Protein AF-A0A958R2E4-F1 (afdb_monomer_lite)

pLDDT: mean 85.12, std 14.81, range [32.12, 97.62]

Radius of gyration: 32.5 Å; chains: 1; bounding box: 81×48×91 Å

Structure (mmCIF, N/CA/C/O backbone):
data_AF-A0A958R2E4-F1
#
_entry.id   AF-A0A958R2E4-F1
#
loop_
_atom_site.group_PDB
_atom_site.id
_atom_site.type_symbol
_atom_site.label_atom_id
_atom_site.label_alt_id
_atom_site.label_comp_id
_atom_site.label_asym_id
_atom_site.label_entity_id
_atom_site.label_seq_id
_atom_site.pdbx_PDB_ins_code
_atom_site.Cartn_x
_atom_site.Cartn_y
_atom_site.Cartn_z
_atom_site.occupancy
_atom_site.B_iso_or_equiv
_atom_site.auth_seq_id
_atom_site.auth_comp_id
_atom_site.auth_asym_id
_atom_site.auth_atom_id
_atom_site.pdbx_PDB_model_num
ATOM 1 N N . MET A 1 1 ? -11.522 0.228 1.464 1.00 37.19 1 MET A N 1
ATOM 2 C CA . MET A 1 1 ? -11.876 1.553 2.063 1.00 37.19 1 MET A CA 1
ATOM 3 C C . MET A 1 1 ? -12.829 1.466 3.283 1.00 37.19 1 MET A C 1
ATOM 5 O O . MET A 1 1 ? -13.074 2.480 3.928 1.00 37.19 1 MET A O 1
ATOM 9 N N . SER A 1 2 ? -13.340 0.279 3.667 1.00 40.81 2 SER A N 1
ATOM 10 C CA . SER A 1 2 ? -14.399 0.154 4.692 1.00 40.81 2 SER A CA 1
ATOM 11 C C . SER A 1 2 ? -13.937 -0.022 6.155 1.00 40.81 2 SER A C 1
ATOM 13 O O . SER A 1 2 ? -14.651 0.401 7.060 1.00 40.81 2 SER A O 1
ATOM 15 N N . PHE A 1 3 ? -12.711 -0.506 6.402 1.00 34.19 3 PHE A N 1
ATOM 16 C CA . PHE A 1 3 ? -12.157 -0.752 7.750 1.00 34.19 3 PHE A CA 1
ATOM 17 C C . PHE A 1 3 ? -12.072 0.474 8.638 1.00 34.19 3 PHE A C 1
ATOM 19 O O . PHE A 1 3 ? -12.390 0.450 9.822 1.00 34.19 3 PHE A O 1
ATOM 26 N N . ARG A 1 4 ? -11.595 1.563 8.038 1.00 43.59 4 ARG A N 1
ATOM 27 C CA . ARG A 1 4 ? -11.188 2.764 8.759 1.00 43.59 4 ARG A CA 1
ATOM 28 C C . ARG A 1 4 ? -12.415 3.420 9.396 1.00 43.59 4 ARG A C 1
ATOM 30 O O . ARG A 1 4 ? -12.379 3.785 10.565 1.00 43.59 4 ARG A O 1
ATOM 37 N N . ARG A 1 5 ? -13.531 3.437 8.648 1.00 48.66 5 ARG A N 1
ATOM 38 C CA . ARG A 1 5 ? -14.859 3.921 9.078 1.00 48.66 5 ARG A CA 1
ATOM 39 C C . ARG A 1 5 ? -15.419 3.064 10.200 1.00 48.66 5 ARG A C 1
ATOM 41 O O . ARG A 1 5 ? -15.930 3.573 11.191 1.00 48.66 5 ARG A O 1
ATOM 48 N N . ALA A 1 6 ? -15.246 1.766 10.039 1.00 35.91 6 ALA A N 1
ATOM 49 C CA . ALA A 1 6 ? -15.741 0.748 10.923 1.00 35.91 6 ALA A CA 1
ATOM 50 C C . ALA A 1 6 ? -15.009 0.742 12.286 1.00 35.91 6 ALA A C 1
ATOM 52 O O . ALA A 1 6 ? -15.670 0.566 13.296 1.00 35.91 6 ALA A O 1
ATOM 53 N N . LEU A 1 7 ? -13.702 1.045 12.351 1.00 35.44 7 LEU A N 1
ATOM 54 C CA . LEU A 1 7 ? -12.945 1.152 13.611 1.00 35.44 7 LEU A CA 1
ATOM 55 C C . LEU A 1 7 ? -13.315 2.395 14.437 1.00 35.44 7 LEU A C 1
ATOM 57 O O . LEU A 1 7 ? -13.488 2.279 15.644 1.00 35.44 7 LEU A O 1
ATOM 61 N N . CYS A 1 8 ? -13.473 3.569 13.814 1.00 42.12 8 CYS A N 1
ATOM 62 C CA . CYS A 1 8 ? -13.925 4.777 14.521 1.00 42.12 8 CYS A CA 1
ATOM 63 C C . CYS A 1 8 ? -15.358 4.622 15.034 1.00 42.12 8 CYS A C 1
ATOM 65 O O . CYS A 1 8 ? -15.624 4.931 16.196 1.00 42.12 8 CYS A O 1
ATOM 67 N N . LEU A 1 9 ? -16.251 4.070 14.200 1.00 40.72 9 LEU A N 1
ATOM 68 C CA . LEU A 1 9 ? -17.585 3.670 14.634 1.00 40.72 9 LEU A CA 1
ATOM 69 C C . LEU A 1 9 ? -17.503 2.620 15.732 1.00 40.72 9 LEU A C 1
ATOM 71 O O . LEU A 1 9 ? -18.144 2.819 16.733 1.00 40.72 9 LEU A O 1
ATOM 75 N N . ALA A 1 10 ? -16.692 1.572 15.639 1.00 36.59 10 ALA A N 1
ATOM 76 C CA . ALA A 1 10 ? -16.607 0.543 16.671 1.00 36.59 10 ALA A CA 1
ATOM 77 C C . ALA A 1 10 ? -16.002 1.033 17.983 1.00 36.59 10 ALA A C 1
ATOM 79 O O . ALA A 1 10 ? -16.459 0.616 19.030 1.00 36.59 10 ALA A O 1
ATOM 80 N N . VAL A 1 11 ? -15.005 1.918 17.963 1.00 40.66 11 VAL A N 1
ATOM 81 C CA . VAL A 1 11 ? -14.442 2.536 19.172 1.00 40.66 11 VAL A CA 1
ATOM 82 C C . VAL A 1 11 ? -15.478 3.439 19.825 1.00 40.66 11 VAL A C 1
ATOM 84 O O . VAL A 1 11 ? -15.694 3.341 21.032 1.00 40.66 11 VAL A O 1
ATOM 87 N N . PHE A 1 12 ? -16.150 4.276 19.031 1.00 44.19 12 PHE A N 1
ATOM 88 C CA . PHE A 1 12 ? -17.219 5.138 19.515 1.00 44.19 12 PHE A CA 1
ATOM 89 C C . PHE A 1 12 ? -18.405 4.306 20.003 1.00 44.19 12 PHE A C 1
ATOM 91 O O . PHE A 1 12 ? -18.860 4.522 21.111 1.00 44.19 12 PHE A O 1
ATOM 98 N N . THR A 1 13 ? -18.805 3.280 19.258 1.00 43.00 13 THR A N 1
ATOM 99 C CA . THR A 1 13 ? -19.813 2.264 19.572 1.00 43.00 13 THR A CA 1
ATOM 100 C C . THR A 1 13 ? -19.377 1.327 20.686 1.00 43.00 13 THR A C 1
ATOM 102 O O . THR A 1 13 ? -20.264 0.758 21.267 1.00 43.00 13 THR A O 1
ATOM 105 N N . LEU A 1 14 ? -18.104 1.163 21.061 1.00 40.16 14 LEU A N 1
ATOM 106 C CA . LEU A 1 14 ? -17.661 0.366 22.224 1.00 40.16 14 LEU A CA 1
ATOM 107 C C . LEU A 1 14 ? -17.654 1.208 23.499 1.00 40.16 14 LEU A C 1
ATOM 109 O O . LEU A 1 14 ? -18.101 0.759 24.553 1.00 40.16 14 LEU A O 1
ATOM 113 N N . LEU A 1 15 ? -17.196 2.457 23.384 1.00 39.50 15 LEU A N 1
ATOM 114 C CA . LEU A 1 15 ? -17.409 3.521 24.368 1.00 39.50 15 LEU A CA 1
ATOM 115 C C . LEU A 1 15 ? -18.894 3.664 24.694 1.00 39.50 15 LEU A C 1
ATOM 117 O O . LEU A 1 15 ? -19.291 3.736 25.855 1.00 39.50 15 LEU A O 1
ATOM 121 N N . ILE A 1 16 ? -19.702 3.678 23.639 1.00 41.25 16 ILE A N 1
ATOM 122 C CA . ILE A 1 16 ? -21.141 3.833 23.676 1.00 41.25 16 ILE A CA 1
ATOM 123 C C . ILE A 1 16 ? -21.835 2.514 24.007 1.00 41.25 16 ILE A C 1
ATOM 125 O O . ILE A 1 16 ? -22.665 2.510 24.881 1.00 41.25 16 ILE A O 1
ATOM 129 N N . SER A 1 17 ? -21.491 1.347 23.478 1.00 36.66 17 SER A N 1
ATOM 130 C CA . SER A 1 17 ? -22.108 0.056 23.858 1.00 36.66 17 SER A CA 1
ATOM 131 C C . SER A 1 17 ? -21.709 -0.372 25.265 1.00 36.66 17 SER A C 1
ATOM 133 O O . SER A 1 17 ? -22.332 -1.248 25.850 1.00 36.66 17 SER A O 1
ATOM 135 N N . GLY A 1 18 ? -20.659 0.229 25.819 1.00 37.75 18 GLY A N 1
ATOM 136 C CA . GLY A 1 18 ? -20.358 0.181 27.238 1.00 37.75 18 GLY A CA 1
ATOM 137 C C . GLY A 1 18 ? -21.224 1.094 28.101 1.00 37.75 18 GLY A C 1
ATOM 138 O O . GLY A 1 18 ? -21.335 0.869 29.305 1.00 37.75 18 GLY A O 1
ATOM 139 N N . THR A 1 19 ? -21.854 2.105 27.498 1.00 37.94 19 THR A N 1
ATOM 140 C CA . THR A 1 19 ? -22.582 3.175 28.191 1.00 37.94 19 THR A CA 1
ATOM 141 C C . THR A 1 19 ? -24.059 3.354 27.772 1.00 37.94 19 THR A C 1
ATOM 143 O O . THR A 1 19 ? -24.832 3.934 28.513 1.00 37.94 19 THR A O 1
ATOM 146 N N . LEU A 1 20 ? -24.542 2.813 26.659 1.00 34.62 20 LEU A N 1
ATOM 147 C CA . LEU A 1 20 ? -25.818 3.193 26.025 1.00 34.62 20 LEU A CA 1
ATOM 148 C C . LEU A 1 20 ? -26.749 2.038 25.717 1.00 34.62 20 LEU A C 1
ATOM 150 O O . LEU A 1 20 ? -27.914 2.239 25.389 1.00 34.62 20 LEU A O 1
ATOM 154 N N . THR A 1 21 ? -26.295 0.816 25.905 1.00 40.06 21 THR A N 1
ATOM 155 C CA . THR A 1 21 ? -27.111 -0.362 25.647 1.00 40.06 21 THR A CA 1
ATOM 156 C C . THR A 1 21 ? -27.818 -0.872 26.894 1.00 40.06 21 THR A C 1
ATOM 158 O O . THR A 1 21 ? -28.217 -2.020 27.009 1.00 40.06 21 THR A O 1
ATOM 161 N N . PHE A 1 22 ? -28.119 0.038 27.811 1.00 39.00 22 PHE A N 1
ATOM 162 C CA . PHE A 1 22 ? -29.295 -0.104 28.651 1.00 39.00 22 PHE A CA 1
ATOM 163 C C . PHE A 1 22 ? -30.466 0.190 27.763 1.00 39.00 22 PHE A C 1
ATOM 165 O O . PHE A 1 22 ? -31.033 1.262 27.855 1.00 39.00 22 PHE A O 1
ATOM 172 N N . SER A 1 23 ? -30.807 -0.725 26.878 1.00 37.03 23 SER A N 1
ATOM 173 C CA . SER A 1 23 ? -32.094 -0.698 26.236 1.00 37.03 23 SER A CA 1
ATOM 174 C C . SER A 1 23 ? -32.457 -2.071 25.695 1.00 37.03 23 SER A C 1
ATOM 176 O O . SER A 1 23 ? -31.563 -2.798 25.307 1.00 37.03 23 SER A O 1
ATOM 178 N N . LEU A 1 24 ? -33.748 -2.426 25.797 1.00 41.16 24 LEU A N 1
ATOM 179 C CA . LEU A 1 24 ? -34.502 -3.483 25.089 1.00 41.16 24 LEU A CA 1
ATOM 180 C C . LEU A 1 24 ? -33.983 -4.971 25.167 1.00 41.16 24 LEU A C 1
ATOM 182 O O . LEU A 1 24 ? -32.908 -5.222 25.692 1.00 41.16 24 LEU A O 1
ATOM 186 N N . GLY A 1 25 ? -34.621 -6.072 24.701 1.00 36.22 25 GLY A N 1
ATOM 187 C CA . GLY A 1 25 ? -35.945 -6.534 24.176 1.00 36.22 25 GLY A CA 1
ATOM 188 C C . GLY A 1 25 ? -36.040 -8.102 24.183 1.00 36.22 25 GLY A C 1
ATOM 189 O O . GLY A 1 25 ? -35.000 -8.735 24.341 1.00 36.22 25 GLY A O 1
ATOM 190 N N . CYS A 1 26 ? -37.240 -8.726 24.137 1.00 41.97 26 CYS A N 1
ATOM 191 C CA . CYS A 1 26 ? -37.646 -10.122 24.529 1.00 41.97 26 CYS A CA 1
ATOM 192 C C . CYS A 1 26 ? -37.270 -11.338 23.636 1.00 41.97 26 CYS A C 1
ATOM 194 O O . CYS A 1 26 ? -36.909 -11.138 22.491 1.00 41.97 26 CYS A O 1
ATOM 196 N N . VAL A 1 27 ? -37.222 -12.604 24.144 1.00 32.97 27 VAL A N 1
ATOM 197 C CA . VAL A 1 27 ? -38.336 -13.586 24.343 1.00 32.97 27 VAL A CA 1
ATOM 198 C C . VAL A 1 27 ? -37.932 -14.860 25.153 1.00 32.97 27 VAL A C 1
ATOM 200 O O . VAL A 1 27 ? -37.048 -15.620 24.773 1.00 32.97 27 VAL A O 1
ATOM 203 N N . ASN A 1 28 ? -38.705 -15.212 26.201 1.00 32.12 28 ASN A N 1
ATOM 204 C CA . ASN A 1 28 ? -39.223 -16.589 26.362 1.00 32.12 28 ASN A CA 1
ATOM 205 C C . ASN A 1 28 ? -40.498 -16.626 27.233 1.00 32.12 28 ASN A C 1
ATOM 207 O O . ASN A 1 28 ? -40.559 -16.018 28.303 1.00 32.12 28 ASN A O 1
ATOM 211 N N . GLU A 1 29 ? -41.518 -17.327 26.739 1.00 39.28 29 GLU A N 1
ATOM 212 C CA . GLU A 1 29 ? -42.891 -17.387 27.254 1.00 39.28 29 GLU A CA 1
ATOM 213 C C . GLU A 1 29 ? -43.004 -18.136 28.599 1.00 39.28 29 GLU A C 1
ATOM 215 O O . GLU A 1 29 ? -42.447 -19.223 28.758 1.00 39.28 29 GLU A O 1
ATOM 220 N N . ASN A 1 30 ? -43.807 -17.571 29.520 1.00 43.34 30 ASN A N 1
ATOM 221 C CA . ASN A 1 30 ? -44.452 -18.168 30.717 1.00 43.34 30 ASN A CA 1
ATOM 222 C C . ASN A 1 30 ? -44.161 -17.542 32.097 1.00 43.34 30 ASN A C 1
ATOM 224 O O . ASN A 1 30 ? -44.550 -18.135 33.105 1.00 43.34 30 ASN A O 1
ATOM 228 N N . GLN A 1 31 ? -43.586 -16.339 32.199 1.00 48.06 31 GLN A N 1
ATOM 229 C CA . GLN A 1 31 ? -43.594 -15.605 33.478 1.00 48.06 31 GLN A CA 1
ATOM 230 C C . GLN A 1 31 ? -44.672 -14.505 33.512 1.00 48.06 31 GLN A C 1
ATOM 232 O O . GLN A 1 31 ? -44.912 -13.850 32.497 1.00 48.06 31 GLN A O 1
ATOM 237 N N . PRO A 1 32 ? -45.386 -14.330 34.644 1.00 48.34 32 PRO A N 1
ATOM 238 C CA . PRO A 1 32 ? -46.434 -13.324 34.768 1.00 48.34 32 PRO A CA 1
ATOM 239 C C . PRO A 1 32 ? -45.850 -11.920 34.582 1.00 48.34 32 PRO A C 1
ATOM 241 O O . PRO A 1 32 ? -44.926 -11.528 35.288 1.00 48.34 32 PRO A O 1
ATOM 244 N N . TYR A 1 33 ? -46.417 -11.170 33.634 1.00 50.75 33 TYR A N 1
ATOM 245 C CA . TYR A 1 33 ? -46.038 -9.793 33.317 1.00 50.75 33 TYR A CA 1
ATOM 246 C C . TYR A 1 33 ? -46.051 -8.927 34.584 1.00 50.75 33 TYR A C 1
ATOM 248 O O . TYR A 1 33 ? -47.098 -8.756 35.220 1.00 50.75 33 TYR A O 1
ATOM 256 N N . VAL A 1 34 ? -44.906 -8.344 34.940 1.00 56.97 34 VAL A N 1
ATOM 257 C CA . VAL A 1 34 ? -44.856 -7.303 35.968 1.00 56.97 34 VAL A CA 1
ATOM 258 C C . VAL A 1 34 ? -45.530 -6.067 35.374 1.00 56.97 34 VAL A C 1
ATOM 260 O O . VAL A 1 34 ? -45.028 -5.461 34.432 1.00 56.97 34 VAL A O 1
ATOM 263 N N . GLN A 1 35 ? -46.716 -5.704 35.871 1.00 55.53 35 GLN A N 1
ATOM 264 C CA . GLN A 1 35 ? -47.397 -4.499 35.399 1.00 55.53 35 GLN A CA 1
ATOM 265 C C . GLN A 1 35 ? -46.647 -3.255 35.885 1.00 55.53 35 GLN A C 1
ATOM 267 O O . GLN A 1 35 ? -46.732 -2.882 37.057 1.00 55.53 35 GLN A O 1
ATOM 272 N N . PHE A 1 36 ? -45.946 -2.579 34.975 1.00 59.06 36 PHE A N 1
ATOM 273 C CA . PHE A 1 36 ? -45.466 -1.225 35.216 1.00 59.06 36 PHE A CA 1
ATOM 274 C C . PHE A 1 36 ? -46.671 -0.282 35.285 1.00 59.06 36 PHE A C 1
ATOM 276 O O . PHE A 1 36 ? -47.439 -0.158 34.331 1.00 59.06 36 PHE A O 1
ATOM 283 N N . THR A 1 37 ? -46.852 0.414 36.408 1.00 64.88 37 THR A N 1
ATOM 284 C CA . THR A 1 37 ? -47.760 1.567 36.454 1.00 64.88 37 THR A CA 1
ATOM 285 C C . THR A 1 37 ? -47.299 2.575 35.409 1.00 64.88 37 THR A C 1
ATOM 287 O O . THR A 1 37 ? -46.165 3.040 35.490 1.00 64.88 37 THR A O 1
ATOM 290 N N . SER A 1 38 ? -48.156 2.900 34.437 1.00 60.78 38 SER A N 1
ATOM 291 C CA . SER A 1 38 ? -47.849 3.849 33.366 1.00 60.78 38 SER A CA 1
ATOM 292 C C . SER A 1 38 ? -47.573 5.233 33.957 1.00 60.78 38 SER A C 1
ATOM 294 O O . SER A 1 38 ? -48.497 5.989 34.265 1.00 60.78 38 SER A O 1
ATOM 296 N N . VAL A 1 39 ? -46.301 5.557 34.155 1.00 69.56 39 VAL A N 1
ATOM 297 C CA . VAL A 1 39 ? -45.862 6.886 34.571 1.00 69.56 39 VAL A CA 1
ATOM 298 C C . VAL A 1 39 ? -45.321 7.580 33.333 1.00 69.56 39 VAL A C 1
ATOM 300 O O . VAL A 1 39 ? -44.348 7.125 32.743 1.00 69.56 39 VAL A O 1
ATOM 303 N N . THR A 1 40 ? -45.939 8.685 32.921 1.00 72.81 40 THR A N 1
ATOM 304 C CA . THR A 1 40 ? -45.376 9.523 31.858 1.00 72.81 40 THR A CA 1
ATOM 305 C C . THR A 1 40 ? -44.109 10.184 32.389 1.00 72.81 40 THR A C 1
ATOM 307 O O . THR A 1 40 ? -44.182 11.015 33.294 1.00 72.81 40 THR A O 1
ATOM 310 N N . ILE A 1 41 ? -42.951 9.811 31.847 1.00 72.75 41 ILE A N 1
ATOM 311 C CA . ILE A 1 41 ? -41.660 10.400 32.202 1.00 72.75 41 ILE A CA 1
ATOM 312 C C . ILE A 1 41 ? -41.411 11.596 31.266 1.00 72.75 41 ILE A C 1
ATOM 314 O O . ILE A 1 41 ? -41.208 11.383 30.066 1.00 72.75 41 ILE A O 1
ATOM 318 N N . PRO A 1 42 ? -41.432 12.850 31.757 1.00 70.44 42 PRO A N 1
ATOM 319 C CA . PRO A 1 42 ? -41.164 14.021 30.924 1.00 70.44 42 PRO A CA 1
ATOM 320 C C . PRO A 1 42 ? -39.766 13.936 30.299 1.00 70.44 42 PRO A C 1
ATOM 322 O O . PRO A 1 42 ? -38.801 13.679 31.013 1.00 70.44 42 PRO A O 1
ATOM 325 N N . GLY A 1 43 ? -39.657 14.146 28.983 1.00 67.06 43 GLY A N 1
ATOM 326 C CA . GLY A 1 43 ? -38.371 14.193 28.266 1.00 67.06 43 GLY A CA 1
ATOM 327 C C . GLY A 1 43 ? -37.759 12.841 27.867 1.00 67.06 43 GLY A C 1
ATOM 328 O O . GLY A 1 43 ? -36.721 12.832 27.221 1.00 67.06 43 GLY A O 1
ATOM 329 N N . SER A 1 44 ? -38.400 11.714 28.194 1.00 65.31 44 SER A N 1
ATOM 330 C CA . SER A 1 44 ? -37.862 10.358 27.951 1.00 65.31 44 SER A CA 1
ATOM 331 C C . SER A 1 44 ? -37.638 9.991 26.477 1.00 65.31 44 SER A C 1
ATOM 333 O O . SER A 1 44 ? -36.701 9.266 26.176 1.00 65.31 44 SER A O 1
ATOM 335 N N . ARG A 1 45 ? -38.437 10.525 25.549 1.00 63.69 45 ARG A N 1
ATOM 336 C CA . ARG A 1 45 ? -38.352 10.163 24.122 1.00 63.69 45 ARG A CA 1
ATOM 337 C C . ARG A 1 45 ? -37.202 10.827 23.360 1.00 63.69 45 ARG A C 1
ATOM 339 O O . ARG A 1 45 ? -36.729 10.310 22.366 1.00 63.69 45 ARG A O 1
ATOM 346 N N . ILE A 1 46 ? -36.715 11.981 23.811 1.00 67.44 46 ILE A N 1
ATOM 347 C CA . ILE A 1 46 ? -35.919 12.847 22.923 1.00 67.44 46 ILE A CA 1
ATOM 348 C C . ILE A 1 46 ? -34.497 12.315 22.684 1.00 67.44 46 ILE A C 1
ATOM 350 O O . ILE A 1 46 ? -33.937 12.578 21.625 1.00 67.44 46 ILE A O 1
ATOM 354 N N . CYS A 1 47 ? -33.894 11.576 23.620 1.00 70.31 47 CYS A N 1
ATOM 355 C CA . CYS A 1 47 ? -32.457 11.300 23.520 1.00 70.31 47 CYS A CA 1
ATOM 356 C C . CYS A 1 47 ? -32.037 9.987 22.884 1.00 70.31 47 CYS A C 1
ATOM 358 O O . CYS A 1 47 ? -30.877 9.880 22.495 1.00 70.31 47 CYS A O 1
ATOM 360 N N . VAL A 1 48 ? -32.926 9.000 22.790 1.00 74.25 48 VAL A N 1
ATOM 361 C CA . VAL A 1 48 ? -32.550 7.675 22.277 1.00 74.25 48 VAL A CA 1
ATOM 362 C C . VAL A 1 48 ? -33.244 7.346 20.952 1.00 74.25 48 VAL A C 1
ATOM 364 O O . VAL A 1 48 ? -32.648 6.659 20.126 1.00 74.25 48 VAL A O 1
ATOM 367 N N . ASP A 1 49 ? -34.401 7.960 20.667 1.00 75.69 49 ASP A N 1
ATOM 368 C CA . ASP A 1 49 ? -35.126 7.832 19.389 1.00 75.69 49 ASP A CA 1
ATOM 369 C C . ASP A 1 49 ? -34.236 8.174 18.160 1.00 75.69 49 ASP A C 1
ATOM 371 O O . ASP A 1 49 ? -34.391 7.609 17.074 1.00 75.69 49 ASP A O 1
ATOM 375 N N . HIS A 1 50 ? -33.242 9.057 18.335 1.00 81.38 50 HIS A N 1
ATOM 376 C CA . HIS A 1 50 ? -32.282 9.475 17.299 1.00 81.38 50 HIS A CA 1
ATOM 377 C C . HIS A 1 50 ? -30.831 9.114 17.631 1.00 81.38 50 HIS A C 1
ATOM 379 O O . HIS A 1 50 ? -29.893 9.806 17.235 1.00 81.38 50 HIS A O 1
ATOM 385 N N . PHE A 1 51 ? -30.623 8.035 18.379 1.00 80.88 51 PHE A N 1
ATOM 386 C CA . PHE A 1 51 ? -29.295 7.615 18.808 1.00 80.88 51 PHE A CA 1
ATOM 387 C C . PHE A 1 51 ? -28.333 7.351 17.635 1.00 80.88 51 PHE A C 1
ATOM 389 O O . PHE A 1 51 ? -27.211 7.858 17.638 1.00 80.88 51 PHE A O 1
ATOM 396 N N . ALA A 1 52 ? -28.788 6.624 16.608 1.00 80.31 52 ALA A N 1
ATOM 397 C CA . ALA A 1 52 ? -27.998 6.338 15.406 1.00 80.31 52 ALA A CA 1
ATOM 398 C C . ALA A 1 52 ? -27.566 7.626 14.682 1.00 80.31 52 ALA A C 1
ATOM 400 O O . ALA A 1 52 ? -26.384 7.815 14.398 1.00 80.31 52 ALA A O 1
ATOM 401 N N . ASP A 1 53 ? -28.521 8.537 14.464 1.00 84.62 53 ASP A N 1
ATOM 402 C CA . ASP A 1 53 ? -28.280 9.850 13.853 1.00 84.62 53 ASP A CA 1
ATOM 403 C C . ASP A 1 53 ? -27.322 10.692 14.704 1.00 84.62 53 ASP A C 1
ATOM 405 O O . ASP A 1 53 ? -26.411 11.325 14.181 1.00 84.62 53 ASP A O 1
ATOM 409 N N . SER A 1 54 ? -27.448 10.644 16.031 1.00 87.69 54 SER A N 1
ATOM 410 C CA . SER A 1 54 ? -26.561 11.380 16.936 1.00 87.69 54 SER A CA 1
ATOM 411 C C . SER A 1 54 ? -25.115 10.895 16.838 1.00 87.69 54 SER A C 1
ATOM 413 O O . SER A 1 54 ? -24.196 11.712 16.758 1.00 87.69 54 SER A O 1
ATOM 415 N N . ILE A 1 55 ? -24.908 9.573 16.778 1.00 84.31 55 ILE A N 1
ATOM 416 C CA . ILE A 1 55 ? -23.582 8.984 16.559 1.00 84.31 55 ILE A CA 1
ATOM 417 C C . ILE A 1 55 ? -23.020 9.420 15.213 1.00 84.31 55 ILE A C 1
ATOM 419 O O . ILE A 1 55 ? -21.888 9.898 15.144 1.00 84.31 55 ILE A O 1
ATOM 423 N N . GLU A 1 56 ? -23.806 9.266 14.150 1.00 84.06 56 GLU A N 1
ATOM 424 C CA . GLU A 1 56 ? -23.387 9.626 12.804 1.00 84.06 56 GLU A CA 1
ATOM 425 C C . GLU A 1 56 ? -23.000 11.107 12.737 1.00 84.06 56 GLU A C 1
ATOM 427 O O . GLU A 1 56 ? -21.903 11.456 12.298 1.00 84.06 56 GLU A O 1
ATOM 432 N N . ARG A 1 57 ? -23.858 11.993 13.244 1.00 89.62 57 ARG A N 1
ATOM 433 C CA . ARG A 1 57 ? -23.599 13.430 13.275 1.00 89.62 57 ARG A CA 1
ATOM 434 C C . ARG A 1 57 ? -22.363 13.771 14.104 1.00 89.62 57 ARG A C 1
ATOM 436 O O . ARG A 1 57 ? -21.601 14.634 13.676 1.00 89.62 57 ARG A O 1
ATOM 443 N N . TYR A 1 58 ? -22.113 13.104 15.230 1.00 90.19 58 TYR A N 1
ATOM 444 C CA . TYR A 1 58 ? -20.882 13.294 16.005 1.00 90.19 58 TYR A CA 1
ATOM 445 C C . TYR A 1 58 ? -19.635 12.858 15.234 1.00 90.19 58 TYR A C 1
ATOM 447 O O . TYR A 1 58 ? -18.690 13.639 15.096 1.00 90.19 58 TYR A O 1
ATOM 455 N N . VAL A 1 59 ? -19.654 11.652 14.662 1.00 86.56 59 VAL A N 1
ATOM 456 C CA . VAL A 1 59 ? -18.555 11.124 13.843 1.00 86.56 59 VAL A CA 1
ATOM 457 C C . VAL A 1 59 ? -18.283 12.038 12.643 1.00 86.56 59 VAL A C 1
ATOM 459 O O . VAL A 1 59 ? -17.137 12.306 12.317 1.00 86.56 59 VAL A O 1
ATOM 462 N N . TYR A 1 60 ? -19.303 12.627 12.025 1.00 86.25 60 TYR A N 1
ATOM 463 C CA . TYR A 1 60 ? -19.114 13.563 10.912 1.00 86.25 60 TYR A CA 1
ATOM 464 C C . TYR A 1 60 ? -18.895 15.024 11.323 1.00 86.25 60 TYR A C 1
ATOM 466 O O . TYR A 1 60 ? -18.960 15.900 10.463 1.00 86.25 60 TYR A O 1
ATOM 474 N N . ALA A 1 61 ? -18.638 15.307 12.606 1.00 89.94 61 ALA A N 1
ATOM 475 C CA . ALA A 1 61 ? -18.462 16.666 13.129 1.00 89.94 61 ALA A CA 1
ATOM 476 C C . ALA A 1 61 ? -19.637 17.621 12.791 1.00 89.94 61 ALA A C 1
ATOM 478 O O . ALA A 1 61 ? -19.453 18.823 12.614 1.00 89.94 61 ALA A O 1
ATOM 479 N N . LYS A 1 62 ? -20.857 17.078 12.691 1.00 91.44 62 LYS A N 1
ATOM 480 C CA . LYS A 1 62 ? -22.137 17.790 12.485 1.00 91.44 62 LYS A CA 1
ATOM 481 C C . LYS A 1 62 ? -22.934 17.986 13.783 1.00 91.44 62 LYS A C 1
ATOM 483 O O . LYS A 1 62 ? -24.034 18.543 13.758 1.00 91.44 62 LYS A O 1
ATOM 488 N N . PHE A 1 63 ? -22.432 17.450 14.888 1.00 89.75 63 PHE A N 1
ATOM 489 C CA . PHE A 1 63 ? -22.961 17.666 16.232 1.00 89.75 63 PHE A CA 1
ATOM 490 C C . PHE A 1 63 ? -22.394 18.973 16.769 1.00 89.75 63 PHE A C 1
ATOM 492 O O . PHE A 1 63 ? -21.232 19.252 16.537 1.00 89.75 63 PHE A O 1
ATOM 499 N N . SER A 1 64 ? -23.170 19.784 17.470 1.00 94.12 64 SER A N 1
ATOM 500 C CA . SER A 1 64 ? -22.637 20.920 18.223 1.00 94.12 64 SER A CA 1
ATOM 501 C C . SER A 1 64 ? -22.144 20.471 19.599 1.00 94.12 64 SER A C 1
ATOM 503 O O . SER A 1 64 ? -22.591 19.458 20.132 1.00 94.12 64 SER A O 1
ATOM 505 N N . GLU A 1 65 ? -21.256 21.251 20.219 1.00 95.19 65 GLU A N 1
ATOM 506 C CA . GLU A 1 65 ? -20.788 20.987 21.589 1.00 95.19 65 GLU A CA 1
ATOM 507 C C . GLU A 1 65 ? -21.959 20.882 22.585 1.00 95.19 65 GLU A C 1
ATOM 509 O O . GLU A 1 65 ? -21.992 19.987 23.427 1.00 95.19 65 GLU A O 1
ATOM 514 N N . GLN A 1 66 ? -22.968 21.749 22.439 1.00 95.12 66 GLN A N 1
ATOM 515 C CA . GLN A 1 66 ? -24.179 21.719 23.258 1.00 95.12 66 GLN A CA 1
ATOM 516 C C . GLN A 1 66 ? -24.990 20.433 23.037 1.00 95.12 66 GLN A C 1
ATOM 518 O O . GLN A 1 66 ? -25.451 19.840 24.009 1.00 95.12 66 GLN A O 1
ATOM 523 N N . GLU A 1 67 ? -25.121 19.963 21.792 1.00 93.19 67 GLU A N 1
ATOM 524 C CA . GLU A 1 67 ? -25.773 18.679 21.509 1.00 93.19 67 GLU A CA 1
ATOM 525 C C . GLU A 1 67 ? -25.006 17.512 22.156 1.00 93.19 67 GLU A C 1
ATOM 527 O O . GLU A 1 67 ? -25.647 16.614 22.701 1.00 93.19 67 GLU A O 1
ATOM 532 N N . VAL A 1 68 ? -23.658 17.533 22.188 1.00 92.75 68 VAL A N 1
ATOM 533 C CA . VAL A 1 68 ? -22.848 16.522 22.915 1.00 92.75 68 VAL A CA 1
ATOM 534 C C . VAL A 1 68 ? -23.243 16.495 24.391 1.00 92.75 68 VAL A C 1
ATOM 536 O O . VAL A 1 68 ? -23.486 15.426 24.953 1.00 92.75 68 VAL A O 1
ATOM 539 N N . VAL A 1 69 ? -23.325 17.666 25.026 1.00 95.06 69 VAL A N 1
ATOM 540 C CA . VAL A 1 69 ? -23.712 17.784 26.438 1.00 95.06 69 VAL A CA 1
ATOM 541 C C . VAL A 1 69 ? -25.124 17.250 26.671 1.00 95.06 69 VAL A C 1
ATOM 543 O O . VAL A 1 69 ? -25.319 16.434 27.571 1.00 95.06 69 VAL A O 1
ATOM 546 N N . GLU A 1 70 ? -26.089 17.674 25.856 1.00 92.06 70 GLU A N 1
ATOM 547 C CA . GLU A 1 70 ? -27.496 17.276 25.972 1.00 92.06 70 GLU A CA 1
ATOM 548 C C . GLU A 1 70 ? -27.692 15.770 25.780 1.00 92.06 70 GLU A C 1
ATOM 550 O O . GLU A 1 70 ? -28.467 15.151 26.516 1.00 92.06 70 GLU A O 1
ATOM 555 N N . PHE A 1 71 ? -26.949 15.173 24.846 1.00 91.31 71 PHE A N 1
ATOM 556 C CA . PHE A 1 71 ? -26.936 13.735 24.618 1.00 91.31 71 PHE A CA 1
ATOM 557 C C . PHE A 1 71 ? -26.537 12.976 25.890 1.00 91.31 71 PHE A C 1
ATOM 559 O O . PHE A 1 71 ? -27.321 12.176 26.407 1.00 91.31 71 PHE A O 1
ATOM 566 N N . TRP A 1 72 ? -25.365 13.273 26.459 1.00 93.56 72 TRP A N 1
ATOM 567 C CA . TRP A 1 72 ? -24.872 12.585 27.658 1.00 93.56 72 TRP A CA 1
ATOM 568 C C . TRP A 1 72 ? -25.700 12.870 28.912 1.00 93.56 72 TRP A C 1
ATOM 570 O O . TRP A 1 72 ? -25.949 11.961 29.711 1.00 93.56 72 TRP A O 1
ATOM 580 N N . ASP A 1 73 ? -26.168 14.108 29.081 1.00 92.88 73 ASP A N 1
ATOM 581 C CA . ASP A 1 73 ? -27.026 14.479 30.206 1.00 92.88 73 ASP A CA 1
ATOM 582 C C . ASP A 1 73 ? -28.350 13.713 30.158 1.00 92.88 73 ASP A C 1
ATOM 584 O O . ASP A 1 73 ? -28.845 13.267 31.199 1.00 92.88 73 ASP A O 1
ATOM 588 N N . CYS A 1 74 ? -28.910 13.481 28.967 1.00 89.69 74 CYS A N 1
ATOM 589 C CA . CYS A 1 74 ? -30.120 12.679 28.861 1.00 89.69 74 CYS A CA 1
ATOM 590 C C . CYS A 1 74 ? -29.907 11.222 29.275 1.00 89.69 74 CYS A C 1
ATOM 592 O O . CYS A 1 74 ? -30.736 10.670 29.998 1.00 89.69 74 CYS A O 1
ATOM 594 N N . LEU A 1 75 ? -28.787 10.608 28.898 1.00 89.50 75 LEU A N 1
ATOM 595 C CA . LEU A 1 75 ? -28.466 9.237 29.304 1.00 89.50 75 LEU A CA 1
ATOM 596 C C . LEU A 1 75 ? -28.290 9.119 30.810 1.00 89.50 75 LEU A C 1
ATOM 598 O O . LEU A 1 75 ? -28.844 8.221 31.446 1.00 89.50 75 LEU A O 1
ATOM 602 N N . ASN A 1 76 ? -27.575 10.071 31.404 1.00 92.38 76 ASN A N 1
ATOM 603 C CA . ASN A 1 76 ? -27.393 10.141 32.848 1.00 92.38 76 ASN A CA 1
ATOM 604 C C . ASN A 1 76 ? -28.749 10.255 33.568 1.00 92.38 76 ASN A C 1
ATOM 606 O O . ASN A 1 76 ? -29.015 9.542 34.542 1.00 92.38 76 ASN A O 1
ATOM 610 N N . ASN A 1 77 ? -29.649 11.082 33.029 1.00 89.94 77 ASN A N 1
ATOM 611 C CA . ASN A 1 77 ? -31.016 11.206 33.520 1.00 89.94 77 ASN A CA 1
ATOM 612 C C . ASN A 1 77 ? -31.817 9.905 33.342 1.00 89.94 77 ASN A C 1
ATOM 614 O O . ASN A 1 77 ? -32.519 9.509 34.271 1.00 89.94 77 ASN A O 1
ATOM 618 N N . ALA A 1 78 ? -31.695 9.197 32.216 1.00 88.31 78 ALA A N 1
ATOM 619 C CA . ALA A 1 78 ? -32.379 7.922 31.980 1.00 88.31 78 ALA A CA 1
ATOM 620 C C . ALA A 1 78 ? -32.016 6.870 33.043 1.00 88.31 78 ALA A C 1
ATOM 622 O O . ALA A 1 78 ? -32.895 6.232 33.629 1.00 88.31 78 ALA A O 1
ATOM 623 N N . VAL A 1 79 ? -30.731 6.762 33.383 1.00 91.31 79 VAL A N 1
ATOM 624 C CA . VAL A 1 79 ? -30.235 5.863 34.439 1.00 91.31 79 VAL A CA 1
ATOM 625 C C . VAL A 1 79 ? -30.725 6.284 35.819 1.00 91.31 79 VAL A C 1
ATOM 627 O O . VAL A 1 79 ? -31.127 5.447 36.631 1.00 91.31 79 VAL A O 1
ATOM 630 N N . GLN A 1 80 ? -30.742 7.588 36.094 1.00 92.12 80 GLN A N 1
ATOM 631 C CA . GLN A 1 80 ? -31.283 8.114 37.343 1.00 92.12 80 GLN A CA 1
ATOM 632 C C . GLN A 1 80 ? -32.778 7.792 37.491 1.00 92.12 80 GLN A C 1
ATOM 634 O O . GLN A 1 80 ? -33.234 7.438 38.582 1.00 92.12 80 GLN A O 1
ATOM 639 N N . LEU A 1 81 ? -33.544 7.893 36.403 1.00 89.38 81 LEU A N 1
ATOM 640 C CA . LEU A 1 81 ? -34.965 7.556 36.363 1.00 89.38 81 LEU A CA 1
ATOM 641 C C . LEU A 1 81 ? -35.187 6.054 36.576 1.00 89.38 81 LEU A C 1
ATOM 643 O O . LEU A 1 81 ? -36.040 5.696 37.390 1.00 89.38 81 LEU A O 1
ATOM 647 N N . LEU A 1 82 ? -34.386 5.196 35.935 1.00 89.00 82 LEU A N 1
ATOM 648 C CA . LEU A 1 82 ? -34.390 3.748 36.162 1.00 89.00 82 LEU A CA 1
ATOM 649 C C . LEU A 1 82 ? -34.172 3.426 37.649 1.00 89.00 82 LEU A C 1
ATOM 651 O O . LEU A 1 82 ? -35.004 2.761 38.266 1.00 89.00 82 LEU A O 1
ATOM 655 N N . ASN A 1 83 ? -33.112 3.971 38.256 1.00 89.88 83 ASN A N 1
ATOM 656 C CA . ASN A 1 83 ? -32.777 3.734 39.666 1.00 89.88 83 ASN A CA 1
ATOM 657 C C . ASN A 1 83 ? -33.875 4.238 40.631 1.00 89.88 83 ASN A C 1
ATOM 659 O O . ASN A 1 83 ? -34.112 3.655 41.696 1.00 89.88 83 ASN A O 1
ATOM 663 N N . LYS A 1 84 ? -34.562 5.329 40.262 1.00 89.88 84 LYS A N 1
ATOM 664 C CA . LYS A 1 84 ? -35.617 5.952 41.073 1.00 89.88 84 LYS A CA 1
ATOM 665 C C . LYS A 1 84 ? -36.958 5.223 40.982 1.00 89.88 84 LYS A C 1
ATOM 667 O O . LYS A 1 84 ? -37.634 5.093 42.004 1.00 89.88 84 LYS A O 1
ATOM 672 N N . TYR A 1 85 ? -37.373 4.818 39.783 1.00 86.81 85 TYR A N 1
ATOM 673 C CA . TYR A 1 85 ? -38.742 4.361 39.527 1.00 86.81 85 TYR A CA 1
ATOM 674 C C . TYR A 1 85 ? -38.878 2.847 39.385 1.00 86.81 85 TYR A C 1
ATOM 676 O O . TYR A 1 85 ? -39.955 2.321 39.669 1.00 86.81 85 TYR A O 1
ATOM 684 N N . VAL A 1 86 ? -37.811 2.133 39.029 1.00 86.06 86 VAL A N 1
ATOM 685 C CA . VAL A 1 86 ? -37.834 0.671 38.963 1.00 86.06 86 VAL A CA 1
ATOM 686 C C . VAL A 1 86 ? -37.351 0.113 40.303 1.00 86.06 86 VAL A C 1
ATOM 688 O O . VAL A 1 86 ? -36.301 0.488 40.825 1.00 86.06 86 VAL A O 1
ATOM 691 N N . ARG A 1 87 ? -38.161 -0.753 40.924 1.00 84.38 87 ARG A N 1
ATOM 692 C CA . ARG A 1 87 ? -37.796 -1.407 42.194 1.00 84.38 87 ARG A CA 1
ATOM 693 C C . ARG A 1 87 ? -36.906 -2.635 41.985 1.00 84.38 87 ARG A C 1
ATOM 695 O O . ARG A 1 87 ? -36.083 -2.903 42.856 1.00 84.38 87 ARG A O 1
ATOM 702 N N . GLY A 1 88 ? -37.063 -3.313 40.848 1.00 79.19 88 GLY A N 1
ATOM 703 C CA . GLY A 1 88 ? -36.488 -4.630 40.587 1.00 79.19 88 GLY A CA 1
ATOM 704 C C . GLY A 1 88 ? -37.228 -5.734 41.346 1.00 79.19 88 GLY A C 1
ATOM 705 O O . GLY A 1 88 ? -37.726 -5.507 42.456 1.00 79.19 88 GLY A O 1
ATOM 706 N N . GLU A 1 89 ? -37.307 -6.922 40.756 1.00 78.00 89 GLU A N 1
ATOM 707 C CA . GLU A 1 89 ? -37.937 -8.106 41.352 1.00 78.00 89 GLU A CA 1
ATOM 708 C C . GLU A 1 89 ? -37.285 -8.479 42.699 1.00 78.00 89 GLU A C 1
ATOM 710 O O . GLU A 1 89 ? -37.973 -8.737 43.690 1.00 78.00 89 GLU A O 1
ATOM 715 N N . GLU A 1 90 ? -35.955 -8.367 42.788 1.00 82.75 90 GLU A N 1
ATOM 716 C CA . GLU A 1 90 ? -35.166 -8.647 43.996 1.00 82.75 90 GLU A CA 1
ATOM 717 C C . GLU A 1 90 ? -34.685 -7.365 44.718 1.00 82.75 90 GLU A C 1
ATOM 719 O O . GLU A 1 90 ? -33.504 -7.257 45.040 1.00 82.75 90 GLU A O 1
ATOM 724 N N . GLN A 1 91 ? -35.570 -6.379 44.959 1.00 78.88 91 GLN A N 1
ATOM 725 C CA . GLN A 1 91 ? -35.419 -5.106 45.732 1.00 78.88 91 GLN A CA 1
ATOM 726 C C . GLN A 1 91 ? -34.226 -4.158 45.415 1.00 78.88 91 GLN A C 1
ATOM 728 O O . GLN A 1 91 ? -34.297 -2.956 45.692 1.00 78.88 91 GLN A O 1
ATOM 733 N N . HIS A 1 92 ? -33.139 -4.651 44.831 1.00 87.75 92 HIS A N 1
ATOM 734 C CA . HIS A 1 92 ? -31.880 -3.965 44.543 1.00 87.75 92 HIS A CA 1
ATOM 735 C C . HIS A 1 92 ? -31.174 -4.512 43.298 1.00 87.75 92 HIS A C 1
ATOM 737 O O . HIS A 1 92 ? -30.068 -4.054 42.985 1.00 87.75 92 HIS A O 1
ATOM 743 N N . ARG A 1 93 ? -31.782 -5.489 42.620 1.00 92.38 93 ARG A N 1
ATOM 744 C CA . ARG A 1 93 ? -31.279 -6.079 41.385 1.00 92.38 93 ARG A CA 1
ATOM 745 C C . ARG A 1 93 ? -32.287 -5.869 40.269 1.00 92.38 93 ARG A C 1
ATOM 747 O O . ARG A 1 93 ? -33.482 -5.995 40.501 1.00 92.38 93 ARG A O 1
ATOM 754 N N . PHE A 1 94 ? -31.767 -5.549 39.096 1.00 92.12 94 PHE A N 1
ATOM 755 C CA . PHE A 1 94 ? -32.512 -5.358 37.864 1.00 92.12 94 PHE A CA 1
ATOM 756 C C . PHE A 1 94 ? -32.088 -6.455 36.904 1.00 92.12 94 PHE A C 1
ATOM 758 O O . PHE A 1 94 ? -30.946 -6.451 36.437 1.00 92.12 94 PHE A O 1
ATOM 765 N N . HIS A 1 95 ? -32.960 -7.421 36.652 1.00 92.56 95 HIS A N 1
ATOM 766 C CA . HIS A 1 95 ? -32.683 -8.466 35.680 1.00 92.56 95 HIS A CA 1
ATOM 767 C C . HIS A 1 95 ? -32.608 -7.871 34.278 1.00 92.56 95 HIS A C 1
ATOM 769 O O . HIS A 1 95 ? -33.264 -6.875 33.973 1.00 92.56 95 HIS A O 1
ATOM 775 N N . LYS A 1 96 ? -31.826 -8.504 33.400 1.00 91.50 96 LYS A N 1
ATOM 776 C CA . LYS A 1 96 ? -31.652 -8.040 32.019 1.00 91.50 96 LYS A CA 1
ATOM 777 C C . LYS A 1 96 ? -32.993 -7.781 31.310 1.00 91.50 96 LYS A C 1
ATOM 779 O O . LYS A 1 96 ? -33.114 -6.775 30.626 1.00 91.50 96 LYS A O 1
ATOM 784 N N . ASN A 1 97 ? -34.009 -8.616 31.562 1.00 89.50 97 ASN A N 1
ATOM 785 C CA . ASN A 1 97 ? -35.356 -8.477 30.997 1.00 89.50 97 ASN A CA 1
ATOM 786 C C . ASN A 1 97 ? -36.098 -7.236 31.524 1.00 89.50 97 ASN A C 1
ATOM 788 O O . ASN A 1 97 ? -36.757 -6.552 30.755 1.00 89.50 97 ASN A O 1
ATOM 792 N N . GLU A 1 98 ? -35.944 -6.898 32.808 1.00 88.94 98 GLU A N 1
ATOM 793 C CA . GLU A 1 98 ? -36.571 -5.703 33.390 1.00 88.94 98 GLU A CA 1
ATOM 794 C C . GLU A 1 98 ? -35.956 -4.412 32.839 1.00 88.94 98 GLU A C 1
ATOM 796 O O . GLU A 1 98 ? -36.669 -3.437 32.605 1.00 88.94 98 GLU A O 1
ATOM 801 N N . LEU A 1 99 ? -34.631 -4.401 32.636 1.00 89.38 99 LEU A N 1
ATOM 802 C CA . LEU A 1 99 ? -33.922 -3.270 32.028 1.00 89.38 99 LEU A CA 1
ATOM 803 C C . LEU A 1 99 ? -34.491 -3.014 30.635 1.00 89.38 99 LEU A C 1
ATOM 805 O O . LEU A 1 99 ? -35.039 -1.966 30.320 1.00 89.38 99 LEU A O 1
ATOM 809 N N . ARG A 1 100 ? -34.427 -4.044 29.824 1.00 88.94 100 ARG A N 1
ATOM 810 C CA . ARG A 1 100 ? -35.017 -4.129 28.508 1.00 88.94 100 ARG A CA 1
ATOM 811 C C . ARG A 1 100 ? -36.445 -3.594 28.393 1.00 88.94 100 ARG A C 1
ATOM 813 O O . ARG A 1 100 ? -36.674 -2.697 27.581 1.00 88.94 100 ARG A O 1
ATOM 820 N N . ASP A 1 101 ? -37.361 -4.092 29.224 1.00 88.00 101 ASP A N 1
ATOM 821 C CA . ASP A 1 101 ? -38.774 -3.718 29.174 1.00 88.00 101 ASP A CA 1
ATOM 822 C C . ASP A 1 101 ? -38.940 -2.232 29.506 1.00 88.00 101 ASP A C 1
ATOM 824 O O . ASP A 1 101 ? -39.665 -1.512 28.818 1.00 88.00 101 ASP A O 1
ATOM 828 N N . PHE A 1 102 ? -38.202 -1.743 30.511 1.00 87.19 102 PHE A N 1
ATOM 829 C CA . PHE A 1 102 ? -38.164 -0.321 30.855 1.00 87.19 102 PHE A CA 1
ATOM 830 C C . PHE A 1 102 ? -37.755 0.526 29.641 1.00 87.19 102 PHE A C 1
ATOM 832 O O . PHE A 1 102 ? -38.327 1.577 29.364 1.00 87.19 102 PHE A O 1
ATOM 839 N N . LEU A 1 103 ? -36.792 0.065 28.862 1.00 85.62 103 LEU A N 1
ATOM 840 C CA . LEU A 1 103 ? -36.189 0.892 27.830 1.00 85.62 103 LEU A CA 1
ATOM 841 C C . LEU A 1 103 ? -36.980 0.890 26.529 1.00 85.62 103 LEU A C 1
ATOM 843 O O . LEU A 1 103 ? -37.175 1.956 25.951 1.00 85.62 103 LEU A O 1
ATOM 847 N N . GLN A 1 104 ? -37.539 -0.258 26.145 1.00 86.44 104 GLN A N 1
ATOM 848 C CA . GLN A 1 104 ? -38.560 -0.334 25.096 1.00 86.44 104 GLN A CA 1
ATOM 849 C C . GLN A 1 104 ? -39.773 0.529 25.418 1.00 86.44 104 GLN A C 1
ATOM 851 O O . GLN A 1 104 ? -40.291 1.237 24.559 1.00 86.44 104 GLN A O 1
ATOM 856 N N . GLN A 1 105 ? -40.225 0.499 26.672 1.00 87.69 105 GLN A N 1
ATOM 857 C CA . GLN A 1 105 ? -41.435 1.207 27.060 1.00 87.69 105 GLN A CA 1
ATOM 858 C C . GLN A 1 105 ? -41.256 2.731 27.069 1.00 87.69 105 GLN A C 1
ATOM 860 O O . GLN A 1 105 ? -42.194 3.451 26.713 1.00 87.69 105 GLN A O 1
ATOM 865 N N . TYR A 1 106 ? -40.096 3.232 27.506 1.00 84.88 106 TYR A N 1
ATOM 866 C CA . TYR A 1 106 ? -39.914 4.664 27.768 1.00 84.88 106 TYR A CA 1
ATOM 867 C C . TYR A 1 106 ? -38.998 5.394 26.780 1.00 84.88 106 TYR A C 1
ATOM 869 O O . TYR A 1 106 ? -39.194 6.594 26.599 1.00 84.88 106 TYR A O 1
ATOM 877 N N . PHE A 1 107 ? -38.039 4.712 26.149 1.00 82.44 107 PHE A N 1
ATOM 878 C CA . PHE A 1 107 ? -36.972 5.358 25.370 1.00 82.44 107 PHE A CA 1
ATOM 879 C C . PHE A 1 107 ? -36.863 4.875 23.920 1.00 82.44 107 PHE A C 1
ATOM 881 O O . PHE A 1 107 ? -36.179 5.525 23.147 1.00 82.44 107 PHE A O 1
ATOM 888 N N . MET A 1 108 ? -37.453 3.727 23.574 1.00 82.56 108 MET A N 1
ATOM 889 C CA . MET A 1 108 ? -37.197 3.020 22.311 1.00 82.56 108 MET A CA 1
ATOM 890 C C . MET A 1 108 ? -38.477 2.339 21.805 1.00 82.56 108 MET A C 1
ATOM 892 O O . MET A 1 108 ? -38.542 1.120 21.646 1.00 82.56 108 MET A O 1
ATOM 896 N N . THR A 1 109 ? -39.556 3.110 21.658 1.00 83.94 109 THR A N 1
ATOM 897 C CA . THR A 1 109 ? -40.905 2.542 21.453 1.00 83.94 109 THR A CA 1
ATOM 898 C C . THR A 1 109 ? -41.132 1.913 20.077 1.00 83.94 109 THR A C 1
ATOM 900 O O . THR A 1 109 ? -42.127 1.222 19.875 1.00 83.94 109 THR A O 1
ATOM 903 N N . ASP A 1 110 ? -40.239 2.182 19.133 1.00 86.38 110 ASP A N 1
ATOM 904 C CA . ASP A 1 110 ? -40.279 1.766 17.734 1.00 86.38 110 ASP A CA 1
ATOM 905 C C . ASP A 1 110 ? -39.340 0.590 17.423 1.00 86.38 110 ASP A C 1
ATOM 907 O O . ASP A 1 110 ? -39.342 0.100 16.295 1.00 86.38 110 ASP A O 1
ATOM 911 N N . ARG A 1 111 ? -38.558 0.115 18.404 1.00 83.81 111 ARG A N 1
ATOM 912 C CA . ARG A 1 111 ? -37.548 -0.931 18.197 1.00 83.81 111 ARG A CA 1
ATOM 913 C C . ARG A 1 111 ? -37.682 -2.090 19.168 1.00 83.81 111 ARG A C 1
ATOM 915 O O . ARG A 1 111 ? -38.153 -1.967 20.299 1.00 83.81 111 ARG A O 1
ATOM 922 N N . GLU A 1 112 ? -37.207 -3.240 18.714 1.00 88.06 112 GLU A N 1
ATOM 923 C CA . GLU A 1 112 ? -37.009 -4.420 19.538 1.00 88.06 112 GLU A CA 1
ATOM 924 C C . GLU A 1 112 ? -35.522 -4.742 19.620 1.00 88.06 112 GLU A C 1
ATOM 926 O O . GLU A 1 112 ? -34.792 -4.570 18.650 1.00 88.06 112 GLU A O 1
ATOM 931 N N . ILE A 1 113 ? -35.063 -5.177 20.791 1.00 86.69 113 ILE A N 1
ATOM 932 C CA . ILE A 1 113 ? -33.730 -5.775 20.920 1.00 86.69 113 ILE A CA 1
ATOM 933 C C . ILE A 1 113 ? -33.873 -7.247 21.098 1.00 86.69 113 ILE A C 1
ATOM 935 O O . ILE A 1 113 ? -34.793 -7.730 21.740 1.00 86.69 113 ILE A O 1
ATOM 939 N N . SER A 1 114 ? -32.927 -7.941 20.512 1.00 92.06 114 SER A N 1
ATOM 940 C CA . SER A 1 114 ? -32.806 -9.370 20.605 1.00 92.06 114 SER A CA 1
ATOM 941 C C . SER A 1 114 ? -32.271 -9.783 21.981 1.00 92.06 114 SER A C 1
ATOM 943 O O . SER A 1 114 ? -31.485 -9.087 22.635 1.00 92.06 114 SER A O 1
ATOM 945 N N . ASP A 1 115 ? -32.628 -10.994 22.409 1.00 92.75 115 ASP A N 1
ATOM 946 C CA . ASP A 1 115 ? -31.989 -11.626 23.566 1.00 92.75 115 ASP A CA 1
ATOM 947 C C . ASP A 1 115 ? -30.468 -11.740 23.399 1.00 92.75 115 ASP A C 1
ATOM 949 O O . ASP A 1 115 ? -29.732 -11.659 24.387 1.00 92.75 115 ASP A O 1
ATOM 953 N N . SER A 1 116 ? -30.001 -11.959 22.167 1.00 93.62 116 SER A N 1
ATOM 954 C CA . SER A 1 116 ? -28.584 -12.086 21.833 1.00 93.62 116 SER A CA 1
ATOM 955 C C . SER A 1 116 ? -27.843 -10.774 22.046 1.00 93.62 116 SER A C 1
ATOM 957 O O . SER A 1 116 ? -26.827 -10.772 22.744 1.00 93.62 116 SER A O 1
ATOM 959 N N . PHE A 1 117 ? -28.378 -9.653 21.563 1.00 92.56 117 PHE A N 1
ATOM 960 C CA . PHE A 1 117 ? -27.782 -8.348 21.807 1.00 92.56 117 PHE A CA 1
ATOM 961 C C . PHE A 1 117 ? -27.738 -8.034 23.303 1.00 92.56 117 PHE A C 1
ATOM 963 O O . PHE A 1 117 ? -26.680 -7.690 23.827 1.00 92.56 117 PHE A O 1
ATOM 970 N N . LEU A 1 118 ? -28.833 -8.267 24.036 1.00 91.75 118 LEU A N 1
ATOM 971 C CA . LEU A 1 118 ? -28.882 -8.059 25.486 1.00 91.75 118 LEU A CA 1
ATOM 972 C C . LEU A 1 118 ? -27.836 -8.891 26.249 1.00 91.75 118 LEU A C 1
ATOM 974 O O . LEU A 1 118 ? -27.291 -8.438 27.257 1.00 91.75 118 LEU A O 1
ATOM 978 N N . VAL A 1 119 ? -27.519 -10.102 25.784 1.00 94.62 119 VAL A N 1
ATOM 979 C CA . VAL A 1 119 ? -26.426 -10.904 26.354 1.00 94.62 119 VAL A CA 1
ATOM 980 C C . VAL A 1 119 ? -25.068 -10.241 26.120 1.00 94.62 119 VAL A C 1
ATOM 982 O O . VAL A 1 119 ? -24.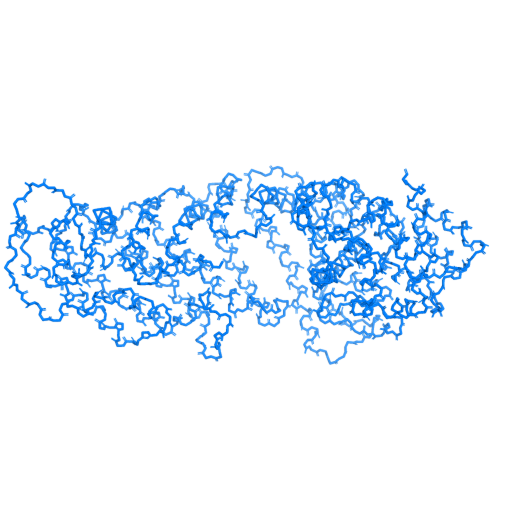276 -10.158 27.061 1.00 94.62 119 VAL A O 1
ATOM 985 N N . GLU A 1 120 ? -24.794 -9.739 24.915 1.00 94.75 120 GLU A N 1
ATOM 986 C CA . GLU A 1 120 ? -23.531 -9.049 24.620 1.00 94.75 120 GLU A CA 1
ATOM 987 C C . GLU A 1 120 ? -23.383 -7.741 25.402 1.00 94.75 120 GLU A C 1
ATOM 989 O O . GLU A 1 120 ? -22.320 -7.450 25.948 1.00 94.75 120 GLU A O 1
ATOM 994 N N . ILE A 1 121 ? -24.475 -7.006 25.577 1.00 91.38 121 ILE A N 1
ATOM 995 C CA . ILE A 1 121 ? -24.551 -5.817 26.429 1.00 91.38 121 ILE A CA 1
ATOM 996 C C . ILE A 1 121 ? -24.160 -6.153 27.865 1.00 91.38 121 ILE A C 1
ATOM 998 O O . ILE A 1 121 ? -23.302 -5.499 28.464 1.00 91.38 121 ILE A O 1
ATOM 1002 N N . MET A 1 122 ? -24.768 -7.199 28.430 1.00 94.81 122 MET A N 1
ATOM 1003 C CA . MET A 1 122 ? -24.468 -7.618 29.795 1.00 94.81 122 MET A CA 1
ATOM 1004 C C . MET A 1 122 ? -23.010 -8.064 29.942 1.00 94.81 122 MET A C 1
ATOM 1006 O O . MET A 1 122 ? -22.407 -7.826 30.990 1.00 94.81 122 MET A O 1
ATOM 1010 N N . ARG A 1 123 ? -22.404 -8.634 28.892 1.00 95.44 123 ARG A N 1
ATOM 1011 C CA . ARG A 1 123 ? -20.966 -8.944 28.859 1.00 95.44 123 ARG A CA 1
ATOM 1012 C C . ARG A 1 123 ? -20.118 -7.679 28.902 1.00 95.44 123 ARG A C 1
ATOM 1014 O O . ARG A 1 123 ? -19.252 -7.586 29.771 1.00 95.44 123 ARG A O 1
ATOM 1021 N N . VAL A 1 124 ? -20.394 -6.676 28.067 1.00 94.62 124 VAL A N 1
ATOM 1022 C CA . VAL A 1 124 ? -19.670 -5.391 28.124 1.00 94.62 124 VAL A CA 1
ATOM 1023 C C . VAL A 1 124 ? -19.836 -4.733 29.496 1.00 94.62 124 VAL A C 1
ATOM 1025 O O . VAL A 1 124 ? -18.858 -4.291 30.101 1.00 94.62 124 VAL A O 1
ATOM 1028 N N . LYS A 1 125 ? -21.046 -4.768 30.064 1.00 94.75 125 LYS A N 1
ATOM 1029 C CA . LYS A 1 125 ? -21.300 -4.299 31.429 1.00 94.75 125 LYS A CA 1
ATOM 1030 C C . LYS A 1 125 ? -20.407 -4.995 32.455 1.00 94.75 125 LYS A C 1
ATOM 1032 O O . LYS A 1 125 ? -19.918 -4.332 33.366 1.00 94.75 125 LYS A O 1
ATOM 1037 N N . THR A 1 126 ? -20.166 -6.304 32.349 1.00 95.50 126 THR A N 1
ATOM 1038 C CA . THR A 1 126 ? -19.266 -6.983 33.301 1.00 95.50 126 THR A CA 1
ATOM 1039 C C . THR A 1 126 ? -17.816 -6.517 33.196 1.00 95.50 126 THR A C 1
ATOM 1041 O O . THR A 1 126 ? -17.116 -6.532 34.205 1.00 95.50 126 THR A O 1
ATOM 1044 N N . LEU A 1 127 ? -17.375 -6.024 32.036 1.00 94.69 127 LEU A N 1
ATOM 1045 C CA . LEU A 1 127 ? -16.042 -5.430 31.883 1.00 94.69 127 LEU A CA 1
ATOM 1046 C C . LEU A 1 127 ? -15.952 -4.058 32.561 1.00 94.69 127 LEU A C 1
ATOM 1048 O O . LEU A 1 127 ? -14.972 -3.761 33.239 1.00 94.69 127 LEU A O 1
ATOM 1052 N N . LEU A 1 128 ? -16.993 -3.239 32.408 1.00 95.06 128 LEU A N 1
ATOM 1053 C CA . LEU A 1 128 ? -16.994 -1.841 32.846 1.00 95.06 128 LEU A CA 1
ATOM 1054 C C . LEU A 1 128 ? -17.493 -1.610 34.268 1.00 95.06 128 LEU A C 1
ATOM 1056 O O . LEU A 1 128 ? -17.134 -0.605 34.872 1.00 95.06 128 LEU A O 1
ATOM 1060 N N . LEU A 1 129 ? -18.341 -2.500 34.785 1.00 96.00 129 LEU A N 1
ATOM 1061 C CA . LEU A 1 129 ? -19.027 -2.375 36.078 1.00 96.00 129 LEU A CA 1
ATOM 1062 C C . LEU A 1 129 ? -18.944 -3.661 36.922 1.00 96.00 129 LEU A C 1
ATOM 1064 O O . LEU A 1 129 ? -19.447 -3.699 38.050 1.00 96.00 129 LEU A O 1
ATOM 1068 N N . GLY A 1 130 ? -18.370 -4.744 36.389 1.00 95.00 130 GLY A N 1
ATOM 1069 C CA . GLY A 1 130 ? -18.271 -6.035 37.073 1.00 95.00 130 GLY A CA 1
ATOM 1070 C C . GLY A 1 130 ? -19.610 -6.756 37.286 1.00 95.00 130 GLY A C 1
ATOM 1071 O O . GLY A 1 130 ? -20.649 -6.471 36.676 1.00 95.00 130 GLY A O 1
ATOM 1072 N N . GLY A 1 131 ? -19.610 -7.696 38.231 1.00 95.00 131 GLY A N 1
ATOM 1073 C CA . GLY A 1 131 ? -20.805 -8.409 38.690 1.00 95.00 131 GLY A CA 1
ATOM 1074 C C . GLY A 1 131 ? -21.304 -9.494 37.732 1.00 95.00 131 GLY A C 1
ATOM 1075 O O . GLY A 1 131 ? -20.517 -10.122 37.035 1.00 95.00 131 GLY A O 1
ATOM 1076 N N . ASP A 1 132 ? -22.617 -9.735 37.748 1.00 95.19 132 ASP A N 1
ATOM 1077 C CA . ASP A 1 132 ? -23.261 -10.856 37.050 1.00 95.19 132 ASP A CA 1
ATOM 1078 C C . ASP A 1 132 ? -23.761 -10.478 35.638 1.00 95.19 132 ASP A C 1
ATOM 1080 O O . ASP A 1 132 ? -24.067 -9.309 35.375 1.00 95.19 132 ASP A O 1
ATOM 1084 N N . LEU A 1 133 ? -23.861 -11.479 34.752 1.00 94.94 133 LEU A N 1
ATOM 1085 C CA . LEU A 1 133 ? -24.361 -11.362 33.373 1.00 94.94 133 LEU A CA 1
ATOM 1086 C C . LEU A 1 133 ? -25.894 -11.296 33.274 1.00 94.94 133 LEU A C 1
ATOM 1088 O O . LEU A 1 133 ? -26.436 -10.970 32.222 1.00 94.94 133 LEU A O 1
ATOM 1092 N N . THR A 1 134 ? -26.616 -11.646 34.334 1.00 95.38 134 THR A N 1
ATOM 1093 C CA . THR A 1 134 ? -28.081 -11.763 34.319 1.00 95.38 134 THR A CA 1
ATOM 1094 C C . THR A 1 134 ? -28.787 -10.585 34.977 1.00 95.38 134 THR A C 1
ATOM 1096 O O . THR A 1 134 ? -29.970 -10.365 34.704 1.00 95.38 134 THR A O 1
ATOM 1099 N N . TYR A 1 135 ? -28.083 -9.811 35.809 1.00 94.38 135 TYR A N 1
ATOM 1100 C CA . TYR A 1 135 ? -28.660 -8.676 36.521 1.00 94.38 135 TYR A CA 1
ATOM 1101 C C . TYR A 1 135 ? -27.672 -7.532 36.777 1.00 94.38 135 TYR A C 1
ATOM 1103 O O . TYR A 1 135 ? -26.447 -7.660 36.689 1.00 94.38 135 TYR A O 1
ATOM 1111 N N . MET A 1 136 ? -28.240 -6.396 37.175 1.00 95.31 136 MET A N 1
ATOM 1112 C CA . MET A 1 136 ? -27.528 -5.209 37.621 1.00 95.31 136 MET A CA 1
ATOM 1113 C C . MET A 1 136 ? -27.912 -4.788 39.020 1.00 95.31 136 MET A C 1
ATOM 1115 O O . MET A 1 136 ? -29.067 -4.923 39.393 1.00 95.31 136 MET A O 1
ATOM 1119 N N . THR A 1 137 ? -26.985 -4.219 39.781 1.00 95.69 137 THR A N 1
ATOM 1120 C CA . THR A 1 137 ? -27.307 -3.639 41.093 1.00 95.69 137 THR A CA 1
ATOM 1121 C C . THR A 1 137 ? -27.490 -2.123 41.024 1.00 95.69 137 THR A C 1
ATOM 1123 O O . THR A 1 137 ? -26.970 -1.469 40.123 1.00 95.69 137 THR A O 1
ATOM 1126 N N . LYS A 1 138 ? -28.166 -1.534 42.018 1.00 94.19 138 LYS A N 1
ATOM 1127 C CA . LYS A 1 138 ? -28.255 -0.063 42.153 1.00 94.19 138 LYS A CA 1
ATOM 1128 C C . LYS A 1 138 ? -26.888 0.623 42.217 1.00 94.19 138 LYS A C 1
ATOM 1130 O O . LYS A 1 138 ? -26.718 1.679 41.627 1.00 94.19 138 LYS A O 1
ATOM 1135 N N . VAL A 1 139 ? -25.913 -0.008 42.878 1.00 95.19 139 VAL A N 1
ATOM 1136 C CA . VAL A 1 139 ? -24.533 0.502 42.947 1.00 95.19 139 VAL A CA 1
ATOM 1137 C C . VAL A 1 139 ? -23.929 0.595 41.547 1.00 95.19 139 VAL A C 1
ATOM 1139 O O . VAL A 1 139 ? -23.329 1.606 41.212 1.00 95.19 139 VAL A O 1
ATOM 1142 N N . GLN A 1 140 ? -24.156 -0.414 40.704 1.00 95.19 140 GLN A N 1
ATOM 1143 C CA . GLN A 1 140 ? -23.666 -0.413 39.324 1.00 95.19 140 GLN A CA 1
ATOM 1144 C C . GLN A 1 140 ? -24.344 0.660 38.465 1.00 95.19 140 GLN A C 1
ATOM 1146 O O . GLN A 1 140 ? -23.676 1.268 37.638 1.00 95.19 140 GLN A O 1
ATOM 1151 N N . LEU A 1 141 ? -25.633 0.946 38.688 1.00 94.19 141 LEU A N 1
ATOM 1152 C CA . LEU A 1 141 ? -26.304 2.073 38.027 1.00 94.19 141 LEU A CA 1
ATOM 1153 C C . LEU A 1 141 ? -25.689 3.422 38.430 1.00 94.19 141 LEU A C 1
ATOM 1155 O O . LEU A 1 141 ? -25.528 4.294 37.582 1.00 94.19 141 LEU A O 1
ATOM 1159 N N . ASP A 1 142 ? -25.316 3.604 39.698 1.00 94.88 142 ASP A N 1
ATOM 1160 C CA . ASP A 1 142 ? -24.648 4.833 40.142 1.00 94.88 142 ASP A CA 1
ATOM 1161 C C . ASP A 1 142 ? -23.211 4.937 39.595 1.00 94.88 142 ASP A C 1
ATOM 1163 O O . ASP A 1 142 ? -22.803 6.008 39.144 1.00 94.88 142 ASP A O 1
ATOM 1167 N N . GLU A 1 143 ? -22.459 3.832 39.562 1.00 95.50 143 GLU A N 1
ATOM 1168 C CA . GLU A 1 143 ? -21.131 3.777 38.931 1.00 95.50 143 GLU A CA 1
ATOM 1169 C C . GLU A 1 143 ? -21.196 4.087 37.430 1.00 95.50 143 GLU A C 1
ATOM 1171 O O . GLU A 1 143 ? -20.342 4.805 36.908 1.00 95.50 143 GLU A O 1
ATOM 1176 N N . MET A 1 144 ? -22.240 3.617 36.748 1.00 94.06 144 MET A N 1
ATOM 1177 C CA . MET A 1 144 ? -22.463 3.888 35.334 1.00 94.06 144 MET A CA 1
ATOM 1178 C C . MET A 1 144 ? -22.631 5.374 35.027 1.00 94.06 144 MET A C 1
ATOM 1180 O O . MET A 1 144 ? -22.087 5.863 34.042 1.00 94.06 144 MET A O 1
ATOM 1184 N N . ARG A 1 145 ? -23.314 6.124 35.895 1.00 95.12 145 ARG A N 1
ATOM 1185 C CA . ARG A 1 145 ? -23.416 7.586 35.751 1.00 95.12 145 ARG A CA 1
ATOM 1186 C C . ARG A 1 145 ? -22.038 8.248 35.806 1.00 95.12 145 ARG A C 1
ATOM 1188 O O . ARG A 1 145 ? -21.784 9.206 35.083 1.00 95.12 145 ARG A O 1
ATOM 1195 N N . GLY A 1 146 ? -21.132 7.711 36.627 1.00 95.56 146 GLY A N 1
ATOM 1196 C CA . GLY A 1 146 ? -19.732 8.132 36.664 1.00 95.56 146 GLY A CA 1
ATOM 1197 C C . GLY A 1 146 ? -18.952 7.782 35.391 1.00 95.56 146 GLY A C 1
ATOM 1198 O O . GLY A 1 146 ? -18.054 8.530 35.010 1.00 95.56 146 GLY A O 1
ATOM 1199 N N . LEU A 1 147 ? -19.284 6.678 34.714 1.00 94.75 147 LEU A N 1
ATOM 1200 C CA . LEU A 1 147 ? -18.730 6.363 33.390 1.00 94.75 147 LEU A CA 1
ATOM 1201 C C . LEU A 1 147 ? -19.254 7.324 32.319 1.00 94.75 147 LEU A C 1
ATOM 1203 O O . LEU A 1 147 ? -18.474 7.758 31.479 1.00 94.75 147 LEU A O 1
ATOM 1207 N N . PHE A 1 148 ? -20.533 7.710 32.373 1.00 93.56 148 PHE A N 1
ATOM 1208 C CA . PHE A 1 148 ? -21.110 8.653 31.405 1.00 93.56 148 PHE A CA 1
ATOM 1209 C C . PHE A 1 148 ? -20.456 10.019 31.486 1.00 93.56 148 PHE A C 1
ATOM 1211 O O . PHE A 1 148 ? -20.189 10.617 30.455 1.00 93.56 148 PHE A O 1
ATOM 1218 N N . GLU A 1 149 ? -20.148 10.498 32.690 1.00 96.31 149 GLU A N 1
ATOM 1219 C CA . GLU A 1 149 ? -19.468 11.785 32.832 1.00 96.31 149 GLU A CA 1
ATOM 1220 C C . GLU A 1 149 ? -18.042 11.746 32.265 1.00 96.31 149 GLU A C 1
ATOM 1222 O O . GLU A 1 149 ? -17.589 12.698 31.631 1.00 96.31 149 GLU A O 1
ATOM 1227 N N . GLN A 1 150 ? -17.342 10.620 32.423 1.00 96.38 150 GLN A N 1
ATOM 1228 C CA . GLN A 1 150 ? -16.027 10.440 31.806 1.00 96.38 150 GLN A CA 1
ATOM 1229 C C . GLN A 1 150 ? -16.126 10.348 30.279 1.00 96.38 150 GLN A C 1
ATOM 1231 O O . GLN A 1 150 ? -15.343 10.986 29.579 1.00 96.38 150 GLN A O 1
ATOM 1236 N N . ALA A 1 151 ? -17.098 9.595 29.756 1.00 94.62 151 ALA A N 1
ATOM 1237 C CA . ALA A 1 151 ? -17.336 9.483 28.321 1.00 94.62 151 ALA A CA 1
ATOM 1238 C C . ALA A 1 151 ? -17.739 10.836 27.712 1.00 94.62 151 ALA A C 1
ATOM 1240 O O . ALA A 1 151 ? -17.188 11.229 26.687 1.00 94.62 151 ALA A O 1
ATOM 1241 N N . LYS A 1 152 ? -18.595 11.604 28.397 1.00 96.00 152 LYS A N 1
ATOM 1242 C CA . LYS A 1 152 ? -18.944 12.986 28.053 1.00 96.00 152 LYS A CA 1
ATOM 1243 C C . LYS A 1 152 ? -17.702 13.845 27.900 1.00 96.00 152 LYS A C 1
ATOM 1245 O O . LYS A 1 152 ? -17.509 14.426 26.834 1.00 96.00 152 LYS A O 1
ATOM 1250 N N . GLN A 1 153 ? -16.829 13.865 28.907 1.00 97.62 153 GLN A N 1
ATOM 1251 C CA . GLN A 1 153 ? -15.595 14.644 28.838 1.00 97.62 153 GLN A CA 1
ATOM 1252 C C . GLN A 1 153 ? -14.709 14.209 27.664 1.00 97.62 153 GLN A C 1
ATOM 1254 O O . GLN A 1 153 ? -14.243 15.061 26.917 1.00 97.62 153 GLN A O 1
ATOM 1259 N N . ILE A 1 154 ? -14.536 12.901 27.447 1.00 96.38 154 ILE A N 1
ATOM 1260 C CA . ILE A 1 154 ? -13.766 12.377 26.309 1.00 96.38 154 ILE A CA 1
ATOM 1261 C C . ILE A 1 154 ? -14.360 12.850 24.978 1.00 96.38 154 ILE A C 1
ATOM 1263 O O . ILE A 1 154 ? -13.626 13.305 24.103 1.00 96.38 154 ILE A O 1
ATOM 1267 N N . THR A 1 155 ? -15.682 12.770 24.812 1.00 95.88 155 THR A N 1
ATOM 1268 C CA . THR A 1 155 ? -16.329 13.196 23.565 1.00 95.88 155 THR A CA 1
ATOM 1269 C C . THR A 1 155 ? -16.263 14.705 23.343 1.00 95.88 155 THR A C 1
ATOM 1271 O O . THR A 1 155 ? -16.096 15.136 22.204 1.00 95.88 155 THR A O 1
ATOM 1274 N N . LEU A 1 156 ? -16.347 15.512 24.403 1.00 96.69 156 LEU A N 1
ATOM 1275 C CA . LEU A 1 156 ? -16.173 16.963 24.322 1.00 96.69 156 LEU A CA 1
ATOM 1276 C C . LEU A 1 156 ? -14.731 17.334 23.973 1.00 96.69 156 LEU A C 1
ATOM 1278 O O . LEU A 1 156 ? -14.517 18.206 23.137 1.00 96.69 156 LEU A O 1
ATOM 1282 N N . ASP A 1 157 ? -13.752 16.634 24.548 1.00 96.50 157 ASP A N 1
ATOM 1283 C CA . ASP A 1 157 ? -12.338 16.839 24.237 1.00 96.50 157 ASP A CA 1
ATOM 1284 C C . ASP A 1 157 ? -12.048 16.502 22.764 1.00 96.50 157 ASP A C 1
ATOM 1286 O O . ASP A 1 157 ? -11.384 17.270 22.072 1.00 96.50 157 ASP A O 1
ATOM 1290 N N . LEU A 1 158 ? -12.566 15.377 22.258 1.00 95.62 158 LEU A N 1
ATOM 1291 C CA . LEU A 1 158 ? -12.344 14.942 20.873 1.00 95.62 158 LEU A CA 1
ATOM 1292 C C . LEU A 1 158 ? -13.120 15.768 19.843 1.00 95.62 158 LEU A C 1
ATOM 1294 O O . LEU A 1 158 ? -12.682 15.865 18.696 1.00 95.62 158 LEU A O 1
ATOM 1298 N N . TYR A 1 159 ? -14.245 16.368 20.236 1.00 94.50 159 TYR A N 1
ATOM 1299 C CA . TYR A 1 159 ? -15.175 17.047 19.334 1.00 94.50 159 TYR A CA 1
ATOM 1300 C C . TYR A 1 159 ? -14.500 18.049 18.367 1.00 94.50 159 TYR A C 1
ATOM 1302 O O . TYR A 1 159 ? -14.695 17.904 17.156 1.00 94.50 159 TYR A O 1
ATOM 1310 N N . PRO A 1 160 ? -13.633 18.983 18.817 1.00 94.50 160 PRO A N 1
ATOM 1311 C CA . PRO A 1 160 ? -12.940 19.923 17.928 1.00 94.50 160 PRO A CA 1
ATOM 1312 C C . PRO A 1 160 ? -12.059 19.258 16.860 1.00 94.50 160 PRO A C 1
ATOM 1314 O O . PRO A 1 160 ? -11.751 19.876 15.844 1.00 94.50 160 PRO A O 1
ATOM 1317 N N . HIS A 1 161 ? -11.649 18.007 17.080 1.00 95.19 161 HIS A N 1
ATOM 1318 C CA . HIS A 1 161 ? -10.742 17.249 16.221 1.00 95.19 161 HIS A CA 1
ATOM 1319 C C . HIS A 1 161 ? -11.453 16.198 15.360 1.00 95.19 161 HIS A C 1
ATOM 1321 O O . HIS A 1 161 ? -10.802 15.550 14.539 1.00 95.19 161 HIS A O 1
ATOM 1327 N N . MET A 1 162 ? -12.775 16.039 15.488 1.00 92.06 162 MET A N 1
ATOM 1328 C CA . MET A 1 162 ? -13.519 15.001 14.767 1.00 92.06 162 MET A CA 1
ATOM 1329 C C . MET A 1 162 ? -13.444 15.154 13.246 1.00 92.06 162 MET A C 1
ATOM 1331 O O . MET A 1 162 ? -13.429 14.153 12.538 1.00 92.06 162 MET A O 1
ATOM 1335 N N . SER A 1 163 ? -13.308 16.372 12.717 1.00 91.31 163 SER A N 1
ATOM 1336 C CA . SER A 1 163 ? -13.109 16.564 11.274 1.00 91.31 163 SER A CA 1
ATOM 1337 C C . SER A 1 163 ? -11.808 15.926 10.767 1.00 91.31 163 SER A C 1
ATOM 1339 O O . SER A 1 163 ? -11.799 15.389 9.665 1.00 91.31 163 SER A O 1
ATOM 1341 N N . VAL A 1 164 ? -10.755 15.905 11.595 1.00 91.62 164 VAL A N 1
ATOM 1342 C CA . VAL A 1 164 ? -9.447 15.296 11.296 1.00 91.62 164 VAL A CA 1
ATOM 1343 C C . VAL A 1 164 ? -9.428 13.804 11.590 1.00 91.62 164 VAL A C 1
ATOM 1345 O O . VAL A 1 164 ? -8.982 13.011 10.765 1.00 91.62 164 VAL A O 1
ATOM 1348 N N . ILE A 1 165 ? -9.945 13.406 12.755 1.00 91.75 165 ILE A N 1
ATOM 1349 C CA . ILE A 1 165 ? -10.032 11.997 13.172 1.00 91.75 165 ILE A CA 1
ATOM 1350 C C . ILE A 1 165 ? -10.811 11.180 12.135 1.00 91.75 165 ILE A C 1
ATOM 1352 O O . ILE A 1 165 ? -10.511 10.005 11.915 1.00 91.75 165 ILE A O 1
ATOM 1356 N N . ASN A 1 166 ? -11.761 11.820 11.448 1.00 88.56 166 ASN A N 1
ATOM 1357 C CA . ASN A 1 166 ? -12.570 11.192 10.417 1.00 88.56 166 ASN A CA 1
ATOM 1358 C C . ASN A 1 166 ? -12.115 11.483 8.983 1.00 88.56 166 ASN A C 1
ATOM 1360 O O . ASN A 1 166 ? -12.836 11.117 8.061 1.00 88.56 166 ASN A O 1
ATOM 1364 N N . LEU A 1 167 ? -10.928 12.059 8.756 1.00 83.38 167 LEU A N 1
ATOM 1365 C CA . LEU A 1 167 ? -10.363 12.203 7.404 1.00 83.38 167 LEU A CA 1
ATOM 1366 C C . LEU A 1 167 ? -10.304 10.878 6.637 1.00 83.38 167 LEU A C 1
ATOM 1368 O O . LEU A 1 167 ? -10.758 10.851 5.495 1.00 83.38 167 LEU A O 1
ATOM 1372 N N . PRO A 1 168 ? -9.882 9.742 7.237 1.00 77.31 168 PRO A N 1
ATOM 1373 C CA . PRO A 1 168 ? -9.916 8.461 6.530 1.00 77.31 168 PRO A CA 1
ATOM 1374 C C . PRO A 1 168 ? -11.337 7.990 6.172 1.00 77.31 168 PRO A C 1
ATOM 1376 O O . PRO A 1 168 ? -11.504 6.972 5.496 1.00 77.31 168 PRO A O 1
ATOM 1379 N N . LEU A 1 169 ? -12.361 8.693 6.670 1.00 71.25 169 LEU A N 1
ATOM 1380 C CA . LEU A 1 169 ? -13.777 8.417 6.476 1.00 71.25 169 LEU A CA 1
ATOM 1381 C C . LEU A 1 169 ? -14.461 9.414 5.539 1.00 71.25 169 LEU A C 1
ATOM 1383 O O . LEU A 1 169 ? -15.615 9.180 5.188 1.00 71.25 169 LEU A O 1
ATOM 1387 N N . GLN A 1 170 ? -13.816 10.518 5.180 1.00 79.00 170 GLN A N 1
ATOM 1388 C CA . GLN A 1 170 ? -14.401 11.528 4.305 1.00 79.00 170 GLN A CA 1
ATOM 1389 C C . GLN A 1 170 ? -14.138 11.171 2.842 1.00 79.00 170 GLN A C 1
ATOM 1391 O O . GLN A 1 170 ? -13.255 10.372 2.525 1.00 79.00 170 GLN A O 1
ATOM 1396 N N . ASP A 1 171 ? -14.970 11.697 1.949 1.00 75.38 171 ASP A N 1
ATOM 1397 C CA . ASP A 1 171 ? -14.724 11.581 0.515 1.00 75.38 171 ASP A CA 1
ATOM 1398 C C . ASP A 1 171 ? -13.635 12.586 0.125 1.00 75.38 171 ASP A C 1
ATOM 1400 O O . ASP A 1 171 ? -13.582 13.677 0.691 1.00 75.38 171 ASP A O 1
ATOM 1404 N N . LYS A 1 172 ? -12.795 12.249 -0.865 1.00 74.19 172 LYS A N 1
ATOM 1405 C CA . LYS A 1 172 ? -11.611 13.043 -1.266 1.00 74.19 172 LYS A CA 1
ATOM 1406 C C . LYS A 1 172 ? -11.893 14.527 -1.588 1.00 74.19 172 LYS A C 1
ATOM 1408 O O . LYS A 1 172 ? -10.966 15.319 -1.657 1.00 74.19 172 LYS A O 1
ATOM 1413 N N . ASN A 1 173 ? -13.158 14.910 -1.773 1.00 76.12 173 ASN A N 1
ATOM 1414 C CA . ASN A 1 173 ? -13.584 16.269 -2.117 1.00 76.12 173 ASN A CA 1
ATOM 1415 C C . ASN A 1 173 ? -13.855 17.184 -0.903 1.00 76.12 173 ASN A C 1
ATOM 1417 O O . ASN A 1 173 ? -14.323 18.308 -1.095 1.00 76.12 173 ASN A O 1
ATOM 1421 N N . SER A 1 174 ? -13.643 16.733 0.338 1.00 74.81 174 SER A N 1
ATOM 1422 C CA . SER A 1 174 ? -13.824 17.581 1.526 1.00 74.81 174 SER A CA 1
ATOM 1423 C C . SER A 1 174 ? -12.748 18.673 1.609 1.00 74.81 174 SER A C 1
ATOM 1425 O O . SER A 1 174 ? -11.562 18.374 1.519 1.00 74.81 174 SER A O 1
ATOM 1427 N N . ASP A 1 175 ? -13.154 19.932 1.806 1.00 75.94 175 ASP A N 1
ATOM 1428 C CA . ASP A 1 175 ? -12.244 21.077 1.965 1.00 75.94 175 ASP A CA 1
ATOM 1429 C C . ASP A 1 175 ? -11.391 20.934 3.236 1.00 75.94 175 ASP A C 1
ATOM 1431 O O . ASP A 1 175 ? -11.899 21.060 4.353 1.00 75.94 175 ASP A O 1
ATOM 1435 N N . THR A 1 176 ? -10.089 20.683 3.059 1.00 69.56 176 THR A N 1
ATOM 1436 C CA . THR A 1 176 ? -9.145 20.446 4.157 1.00 69.56 176 THR A CA 1
ATOM 1437 C C . THR A 1 176 ? -8.472 21.702 4.710 1.00 69.56 176 THR A C 1
ATOM 1439 O O . THR A 1 176 ? -7.708 21.629 5.675 1.00 69.56 176 THR A O 1
ATOM 1442 N N . SER A 1 177 ? -8.766 22.880 4.152 1.00 70.38 177 SER A N 1
ATOM 1443 C CA . SER A 1 177 ? -8.005 24.112 4.407 1.00 70.38 177 SER A CA 1
ATOM 1444 C C . SER A 1 177 ? -8.118 24.677 5.834 1.00 70.38 177 SER A C 1
ATOM 1446 O O . SER A 1 177 ? -7.319 25.533 6.214 1.00 70.38 177 SER A O 1
ATOM 1448 N N . HIS A 1 178 ? -9.078 24.205 6.639 1.00 70.88 178 HIS A N 1
ATOM 1449 C CA . HIS A 1 178 ? -9.373 24.726 7.984 1.00 70.88 178 HIS A CA 1
ATOM 1450 C C . HIS A 1 178 ? -9.232 23.682 9.104 1.00 70.88 178 HIS A C 1
ATOM 1452 O O . HIS A 1 178 ? -9.736 23.886 10.212 1.00 70.88 178 HIS A O 1
ATOM 1458 N N . HIS A 1 179 ? -8.580 22.549 8.844 1.00 73.88 179 HIS A N 1
ATOM 1459 C CA . HIS A 1 179 ? -8.471 21.503 9.853 1.00 73.88 179 HIS A CA 1
ATOM 1460 C C . HIS A 1 179 ? -7.504 21.861 10.994 1.00 73.88 179 HIS A C 1
ATOM 1462 O O . HIS A 1 179 ? -6.467 22.489 10.763 1.00 73.88 179 HIS A O 1
ATOM 1468 N N . PRO A 1 180 ? -7.807 21.445 12.241 1.00 81.88 180 PRO A N 1
ATOM 1469 C CA . PRO A 1 180 ? -6.835 21.501 13.325 1.00 81.88 180 PRO A CA 1
ATOM 1470 C C . PRO A 1 180 ? -5.576 20.677 12.988 1.00 81.88 180 PRO A C 1
ATOM 1472 O O . PRO A 1 180 ? -5.638 19.774 12.152 1.00 81.88 180 PRO A O 1
ATOM 1475 N N . PRO A 1 181 ? -4.436 20.934 13.659 1.00 91.94 181 PRO A N 1
ATOM 1476 C CA . PRO A 1 181 ? -3.207 20.182 13.420 1.00 91.94 181 PRO A CA 1
ATOM 1477 C C . PRO A 1 181 ? -3.415 18.673 13.609 1.00 91.94 181 PRO A C 1
ATOM 1479 O O . PRO A 1 181 ? -3.919 18.240 14.651 1.00 91.94 181 PRO A O 1
ATOM 1482 N N . VAL A 1 182 ? -2.993 17.879 12.621 1.00 92.44 182 VAL A N 1
ATOM 1483 C CA . VAL A 1 182 ? -3.182 16.418 12.599 1.00 92.44 182 VAL A CA 1
ATOM 1484 C C . VAL A 1 182 ? -2.544 15.746 13.813 1.00 92.44 182 VAL A C 1
ATOM 1486 O O . VAL A 1 182 ? -3.202 14.960 14.493 1.00 92.44 182 VAL A O 1
ATOM 1489 N N . ASP A 1 183 ? -1.320 16.131 14.174 1.00 93.00 183 ASP A N 1
ATOM 1490 C CA . ASP A 1 183 ? -0.628 15.559 15.334 1.00 93.00 183 ASP A CA 1
ATOM 1491 C C . ASP A 1 183 ? -1.342 15.844 16.664 1.00 93.00 183 ASP A C 1
ATOM 1493 O O . ASP A 1 183 ? -1.341 15.001 17.563 1.00 93.00 183 ASP A O 1
ATOM 1497 N N . ALA A 1 184 ? -2.001 17.001 16.797 1.00 95.12 184 ALA A N 1
ATOM 1498 C CA . ALA A 1 184 ? -2.779 17.319 17.994 1.00 95.12 184 ALA A CA 1
ATOM 1499 C C . ALA A 1 184 ? -4.019 16.417 18.108 1.00 95.12 184 ALA A C 1
ATOM 1501 O O . ALA A 1 184 ? -4.315 15.915 19.194 1.00 95.12 184 ALA A O 1
ATOM 1502 N N . ALA A 1 185 ? -4.700 16.163 16.985 1.00 95.12 185 ALA A N 1
ATOM 1503 C CA . ALA A 1 185 ? -5.830 15.240 16.924 1.00 95.12 185 ALA A CA 1
ATOM 1504 C C . ALA A 1 185 ? -5.408 13.798 17.260 1.00 95.12 185 ALA A C 1
ATOM 1506 O O . ALA A 1 185 ? -6.070 13.138 18.060 1.00 95.12 185 ALA A O 1
ATOM 1507 N N . ILE A 1 186 ? -4.281 13.330 16.708 1.00 94.81 186 ILE A N 1
ATOM 1508 C CA . ILE A 1 186 ? -3.727 11.994 16.979 1.00 94.81 186 ILE A CA 1
ATOM 1509 C C . ILE A 1 186 ? -3.352 11.846 18.458 1.00 94.81 186 ILE A C 1
ATOM 1511 O O . ILE A 1 186 ? -3.735 10.867 19.099 1.00 94.81 186 ILE A O 1
ATOM 1515 N N . ALA A 1 187 ? -2.634 12.821 19.024 1.00 96.31 187 ALA A N 1
ATOM 1516 C CA . ALA A 1 187 ? -2.218 12.781 20.424 1.00 96.31 187 ALA A CA 1
ATOM 1517 C C . ALA A 1 187 ? -3.420 12.734 21.379 1.00 96.31 187 ALA A C 1
ATOM 1519 O O . ALA A 1 187 ? -3.408 11.981 22.359 1.00 96.31 187 ALA A O 1
ATOM 1520 N N . LEU A 1 188 ? -4.467 13.514 21.087 1.00 96.50 188 LEU A N 1
ATOM 1521 C CA . LEU A 1 188 ? -5.684 13.516 21.887 1.00 96.50 188 LEU A CA 1
ATOM 1522 C C . LEU A 1 188 ? -6.456 12.202 21.755 1.00 96.50 188 LEU A C 1
ATOM 1524 O O . LEU A 1 188 ? -6.854 11.645 22.774 1.00 96.50 188 LEU A O 1
ATOM 1528 N N . LEU A 1 189 ? -6.595 11.666 20.539 1.00 95.38 189 LEU A N 1
ATOM 1529 C CA . LEU A 1 189 ? -7.243 10.377 20.307 1.00 95.38 189 LEU A CA 1
ATOM 1530 C C . LEU A 1 189 ? -6.560 9.245 21.080 1.00 95.38 189 LEU A C 1
ATOM 1532 O O . LEU A 1 189 ? -7.232 8.506 21.797 1.00 95.38 189 LEU A O 1
ATOM 1536 N N . SER A 1 190 ? -5.234 9.128 20.985 1.00 95.44 190 SER A N 1
ATOM 1537 C CA . SER A 1 190 ? -4.482 8.100 21.716 1.00 95.44 190 SER A CA 1
ATOM 1538 C C . SER A 1 190 ? -4.661 8.241 23.228 1.00 95.44 190 SER A C 1
ATOM 1540 O O . SER A 1 190 ? -4.915 7.255 23.919 1.00 95.44 190 SER A O 1
ATOM 1542 N N . LYS A 1 191 ? -4.619 9.473 23.755 1.00 97.19 191 LYS A N 1
ATOM 1543 C CA . LYS A 1 191 ? -4.883 9.741 25.176 1.00 97.19 191 LYS A CA 1
ATOM 1544 C C . LYS A 1 191 ? -6.294 9.304 25.584 1.00 97.19 191 LYS A C 1
ATOM 1546 O O . LYS A 1 191 ? -6.448 8.656 26.620 1.00 97.19 191 LYS A O 1
ATOM 1551 N N . SER A 1 192 ? -7.308 9.649 24.793 1.00 97.06 192 SER A N 1
ATOM 1552 C CA . SER A 1 192 ? -8.696 9.252 25.039 1.00 97.06 192 SER A CA 1
ATOM 1553 C C . SER A 1 192 ? -8.853 7.733 25.021 1.00 97.06 192 SER A C 1
ATOM 1555 O O . SER A 1 192 ? -9.487 7.178 25.913 1.00 97.06 192 SER A O 1
ATOM 1557 N N . LEU A 1 193 ? -8.213 7.034 24.081 1.00 95.75 193 LEU A N 1
ATOM 1558 C CA . LEU A 1 193 ? -8.247 5.571 24.013 1.00 95.75 193 LEU A CA 1
ATOM 1559 C C . LEU A 1 193 ? -7.599 4.908 25.226 1.00 95.75 193 LEU A C 1
ATOM 1561 O O . LEU A 1 193 ? -8.179 3.989 25.800 1.00 95.75 193 LEU A O 1
ATOM 1565 N N . VAL A 1 194 ? -6.470 5.425 25.706 1.00 96.88 194 VAL A N 1
ATOM 1566 C CA . VAL A 1 194 ? -5.861 4.952 26.958 1.00 96.88 194 VAL A CA 1
ATOM 1567 C C . VAL A 1 194 ? -6.812 5.122 28.147 1.00 96.88 194 VAL A C 1
ATOM 1569 O O . VAL A 1 194 ? -6.947 4.201 28.954 1.00 96.88 194 VAL A O 1
ATOM 1572 N N . GLN A 1 195 ? -7.505 6.262 28.257 1.00 96.56 195 GLN A N 1
ATOM 1573 C CA . GLN A 1 195 ? -8.502 6.479 29.316 1.00 96.56 195 GLN A CA 1
ATOM 1574 C C . GLN A 1 195 ? -9.641 5.455 29.239 1.00 96.56 195 GLN A C 1
ATOM 1576 O O . GLN A 1 195 ? -10.078 4.940 30.264 1.00 96.56 195 GLN A O 1
ATOM 1581 N N . ILE A 1 196 ? -10.074 5.097 28.033 1.00 95.19 196 ILE A N 1
ATOM 1582 C CA . ILE A 1 196 ? -11.105 4.076 27.810 1.00 95.19 196 ILE A CA 1
ATOM 1583 C C . ILE A 1 196 ? -10.589 2.704 28.227 1.00 95.19 196 ILE A C 1
ATOM 1585 O O . ILE A 1 196 ? -11.246 2.007 28.997 1.00 95.19 196 ILE A O 1
ATOM 1589 N N . GLY A 1 197 ? -9.372 2.340 27.821 1.00 95.69 197 GLY A N 1
ATOM 1590 C CA . GLY A 1 197 ? -8.738 1.097 28.254 1.00 95.69 197 GLY A CA 1
ATOM 1591 C C . GLY A 1 197 ? -8.622 0.985 29.777 1.00 95.69 197 GLY A C 1
ATOM 1592 O O . GLY A 1 197 ? -8.813 -0.098 30.330 1.00 95.69 197 GLY A O 1
ATOM 1593 N N . GLN A 1 198 ? -8.396 2.099 30.482 1.00 96.06 198 GLN A N 1
ATOM 1594 C CA . GLN A 1 198 ? -8.399 2.130 31.950 1.00 96.06 198 GLN A CA 1
ATOM 1595 C C . GLN A 1 198 ? -9.784 1.829 32.541 1.00 96.06 198 GLN A C 1
ATOM 1597 O O . GLN A 1 198 ? -9.861 1.147 33.565 1.00 96.06 198 GLN A O 1
ATOM 1602 N N . MET A 1 199 ? -10.868 2.273 31.894 1.00 95.00 199 MET A N 1
ATOM 1603 C CA . MET A 1 199 ? -12.234 1.931 32.311 1.00 95.00 199 MET A CA 1
ATOM 1604 C C . MET A 1 199 ? -12.492 0.424 32.181 1.00 95.00 199 MET A C 1
ATOM 1606 O O . MET A 1 199 ? -12.991 -0.189 33.123 1.00 95.00 199 MET A O 1
ATOM 1610 N N . PHE A 1 200 ? -12.087 -0.187 31.063 1.00 94.75 200 PHE A N 1
ATOM 1611 C CA . PHE A 1 200 ? -12.248 -1.629 30.817 1.00 94.75 200 PHE A CA 1
ATOM 1612 C C . PHE A 1 200 ? -11.361 -2.507 31.719 1.00 94.75 200 PHE A C 1
ATOM 1614 O O . PHE A 1 200 ? -11.748 -3.612 32.096 1.00 94.75 200 PHE A O 1
ATOM 1621 N N . ASN A 1 201 ? -10.185 -2.021 32.122 1.00 94.12 201 ASN A N 1
ATOM 1622 C CA . ASN A 1 201 ? -9.274 -2.766 32.997 1.00 94.12 201 ASN A CA 1
ATOM 1623 C C . ASN A 1 201 ? -9.758 -2.838 34.466 1.00 94.12 201 ASN A C 1
ATOM 1625 O O . ASN A 1 201 ? -9.277 -3.667 35.241 1.00 94.12 201 ASN A O 1
ATOM 1629 N N . LYS A 1 202 ? -10.723 -2.000 34.882 1.00 94.75 202 LYS A N 1
ATOM 1630 C CA . LYS A 1 202 ? -11.122 -1.849 36.296 1.00 94.75 202 LYS A CA 1
ATOM 1631 C C . LYS A 1 202 ? -11.596 -3.155 36.956 1.00 94.75 202 LYS A C 1
ATOM 1633 O O . LYS A 1 202 ? -11.261 -3.385 38.116 1.00 94.75 202 LYS A O 1
ATOM 1638 N N . TYR A 1 203 ? -12.348 -4.007 36.251 1.00 92.69 203 TYR A N 1
ATOM 1639 C CA . TYR A 1 203 ? -12.979 -5.209 36.836 1.00 92.69 203 TYR A CA 1
ATOM 1640 C C . TYR A 1 203 ? -12.330 -6.537 36.433 1.00 92.69 203 TYR A C 1
ATOM 1642 O O . TYR A 1 203 ? -12.848 -7.603 36.753 1.00 92.69 203 TYR A O 1
ATOM 1650 N N . GLN A 1 204 ? -11.175 -6.479 35.773 1.00 88.75 204 GLN A N 1
ATOM 1651 C CA . GLN A 1 204 ? -10.352 -7.635 35.422 1.00 88.75 204 GLN A CA 1
ATOM 1652 C C . GLN A 1 204 ? -11.060 -8.772 34.651 1.00 88.75 204 GLN A C 1
ATOM 1654 O O . GLN A 1 204 ? -10.650 -9.932 34.739 1.00 88.75 204 GLN A O 1
ATOM 1659 N N . GLY A 1 205 ? -12.083 -8.456 33.855 1.00 92.75 205 GLY A N 1
ATOM 1660 C CA . GLY A 1 205 ? -12.730 -9.427 32.971 1.00 92.75 205 GLY A CA 1
ATOM 1661 C C . GLY A 1 205 ? -11.930 -9.684 31.690 1.00 92.75 205 GLY A C 1
ATOM 1662 O O . GLY A 1 205 ? -11.356 -8.758 31.114 1.00 92.75 205 GLY A O 1
ATOM 1663 N N . ASN A 1 206 ? -11.924 -10.940 31.237 1.00 95.50 206 ASN A N 1
ATOM 1664 C CA . ASN A 1 206 ? -11.469 -11.303 29.893 1.00 95.50 206 ASN A CA 1
ATOM 1665 C C . ASN A 1 206 ? -12.625 -11.142 28.896 1.00 95.50 206 ASN A C 1
ATOM 1667 O O . ASN A 1 206 ? -13.789 -11.298 29.270 1.00 95.50 206 ASN A O 1
ATOM 1671 N N . TYR A 1 207 ? -12.314 -10.884 27.627 1.00 96.06 207 TYR A N 1
ATOM 1672 C CA . TYR A 1 207 ? -13.320 -10.736 26.574 1.00 96.06 207 TYR A CA 1
ATOM 1673 C C . TYR A 1 207 ? -12.886 -11.422 25.286 1.00 96.06 207 TYR A C 1
ATOM 1675 O O . TYR A 1 207 ? -11.759 -11.248 24.844 1.00 96.06 207 TYR A O 1
ATOM 1683 N N . GLU A 1 208 ? -13.762 -12.216 24.683 1.00 96.94 208 GLU A N 1
ATOM 1684 C CA . GLU A 1 208 ? -13.449 -12.964 23.460 1.00 96.94 208 GLU A CA 1
ATOM 1685 C C . GLU A 1 208 ? -13.806 -12.143 22.218 1.00 96.94 208 GLU A C 1
ATOM 1687 O O . GLU A 1 208 ? -14.840 -11.473 22.189 1.00 96.94 208 GLU A O 1
ATOM 1692 N N . PHE A 1 209 ? -12.993 -12.225 21.164 1.00 95.75 209 PHE A N 1
ATOM 1693 C CA . PHE A 1 209 ? -13.265 -11.514 19.908 1.00 95.75 209 PHE A CA 1
ATOM 1694 C C . PHE A 1 209 ? -14.521 -12.026 19.190 1.00 95.75 209 PHE A C 1
ATOM 1696 O O . PHE A 1 209 ? -15.206 -11.241 18.546 1.00 95.75 209 PHE A O 1
ATOM 1703 N N . SER A 1 210 ? -14.899 -13.293 19.370 1.00 96.06 210 SER A N 1
ATOM 1704 C CA . SER A 1 210 ? -16.185 -13.827 18.888 1.00 96.06 210 SER A CA 1
ATOM 1705 C C . SER A 1 210 ? -17.393 -13.103 19.502 1.00 96.06 210 SER A C 1
ATOM 1707 O O . SER A 1 210 ? -18.439 -12.961 18.869 1.00 96.06 210 SER A O 1
ATOM 1709 N N . ASN A 1 211 ? -17.248 -12.608 20.734 1.00 95.75 211 ASN A N 1
ATOM 1710 C CA . ASN A 1 211 ? -18.274 -11.820 21.411 1.00 95.75 211 ASN A CA 1
ATOM 1711 C C . ASN A 1 211 ? -18.284 -10.378 20.886 1.00 95.75 211 ASN A C 1
ATOM 1713 O O . ASN A 1 211 ? -19.357 -9.796 20.759 1.00 95.75 211 ASN A O 1
ATOM 1717 N N . LEU A 1 212 ? -17.120 -9.832 20.503 1.00 94.25 212 LEU A N 1
ATOM 1718 C CA . LEU A 1 212 ? -17.039 -8.547 19.800 1.00 94.25 212 LEU A CA 1
ATOM 1719 C C . LEU A 1 212 ? -17.737 -8.611 18.439 1.00 94.25 212 LEU A C 1
ATOM 1721 O O . LEU A 1 212 ? -18.522 -7.729 18.113 1.00 94.25 212 LEU A O 1
ATOM 1725 N N . GLU A 1 213 ? -17.462 -9.653 17.658 1.00 92.88 213 GLU A N 1
ATOM 1726 C CA . GLU A 1 213 ? -18.087 -9.875 16.353 1.00 92.88 213 GLU A CA 1
ATOM 1727 C C . GLU A 1 213 ? -19.610 -9.944 16.479 1.00 92.88 213 GLU A C 1
ATOM 1729 O O . GLU A 1 213 ? -20.325 -9.240 15.761 1.00 92.88 213 GLU A O 1
ATOM 1734 N N . ARG A 1 214 ? -20.108 -10.716 17.457 1.00 94.25 214 ARG A N 1
ATOM 1735 C CA . ARG A 1 214 ? -21.544 -10.779 17.737 1.00 94.25 214 ARG A CA 1
ATOM 1736 C C . ARG A 1 214 ? -22.090 -9.425 18.168 1.00 94.25 214 ARG A C 1
ATOM 1738 O O . ARG A 1 214 ? -23.085 -8.992 17.611 1.00 94.25 214 ARG A O 1
ATOM 1745 N N . LEU A 1 215 ? -21.438 -8.741 19.109 1.00 92.75 215 LEU A N 1
ATOM 1746 C CA . LEU A 1 215 ? -21.868 -7.419 19.569 1.00 92.75 215 LEU A CA 1
ATOM 1747 C C . LEU A 1 215 ? -22.007 -6.438 18.400 1.00 92.75 215 LEU A C 1
ATOM 1749 O O . LEU A 1 215 ? -22.991 -5.716 18.324 1.00 92.75 215 LEU A O 1
ATOM 1753 N N . VAL A 1 216 ? -21.042 -6.425 17.486 1.00 88.81 216 VAL A N 1
ATOM 1754 C CA . VAL A 1 216 ? -21.048 -5.556 16.304 1.00 88.81 216 VAL A CA 1
ATOM 1755 C C . VAL A 1 216 ? -22.206 -5.890 15.373 1.00 88.81 216 VAL A C 1
ATOM 1757 O O . VAL A 1 216 ? -22.895 -4.974 14.933 1.00 88.81 216 VAL A O 1
ATOM 1760 N N . SER A 1 217 ? -22.425 -7.176 15.086 1.00 89.06 217 SER A N 1
ATOM 1761 C CA . SER A 1 217 ? -23.547 -7.623 14.254 1.00 89.06 217 SER A CA 1
ATOM 1762 C C . SER A 1 217 ? -24.886 -7.231 14.872 1.00 89.06 217 SER A C 1
ATOM 1764 O O . SER A 1 217 ? -25.754 -6.708 14.188 1.00 89.06 217 SER A O 1
ATOM 1766 N N . GLU A 1 218 ? -25.033 -7.433 16.178 1.00 90.00 218 GLU A N 1
ATOM 1767 C CA . GLU A 1 218 ? -26.255 -7.102 16.908 1.00 90.00 218 GLU A CA 1
ATOM 1768 C C . GLU A 1 218 ? -26.498 -5.588 16.976 1.00 90.00 218 GLU A C 1
ATOM 1770 O O . GLU A 1 218 ? -27.637 -5.139 16.882 1.00 90.00 218 GLU A O 1
ATOM 1775 N N . VAL A 1 219 ? -25.438 -4.779 17.100 1.00 86.69 219 VAL A N 1
ATOM 1776 C CA . VAL A 1 219 ? -25.555 -3.317 17.016 1.00 86.69 219 VAL A CA 1
ATOM 1777 C C . VAL A 1 219 ? -25.952 -2.879 15.606 1.00 86.69 219 VAL A C 1
ATOM 1779 O O . VAL A 1 219 ? -26.776 -1.980 15.472 1.00 86.69 219 VAL A O 1
ATOM 1782 N N . ASP A 1 220 ? -25.389 -3.485 14.562 1.00 84.56 220 ASP A N 1
ATOM 1783 C CA . ASP A 1 220 ? -25.766 -3.194 13.176 1.00 84.56 220 ASP A CA 1
ATOM 1784 C C . ASP A 1 220 ? -27.254 -3.477 12.931 1.00 84.56 220 ASP A C 1
ATOM 1786 O O . ASP A 1 220 ? -27.984 -2.572 12.522 1.00 84.56 220 ASP A O 1
ATOM 1790 N N . ASP A 1 221 ? -27.711 -4.681 13.290 1.00 85.56 221 ASP A N 1
ATOM 1791 C CA . ASP A 1 221 ? -29.111 -5.094 13.168 1.00 85.56 221 ASP A CA 1
ATOM 1792 C C . ASP A 1 221 ? -30.040 -4.185 13.986 1.00 85.56 221 ASP A C 1
ATOM 1794 O O . ASP A 1 221 ? -31.148 -3.853 13.556 1.00 85.56 221 ASP A O 1
ATOM 1798 N N . PHE A 1 222 ? -29.571 -3.719 15.146 1.00 84.31 222 PHE A N 1
ATOM 1799 C CA . PHE A 1 222 ? -30.313 -2.791 15.987 1.00 84.31 222 PHE A CA 1
ATOM 1800 C C . PHE A 1 222 ? -30.403 -1.369 15.407 1.00 84.31 222 PHE A C 1
ATOM 1802 O O . PHE A 1 222 ? -31.393 -0.666 15.640 1.00 84.31 222 PHE A O 1
ATOM 1809 N N . LEU A 1 223 ? -29.386 -0.908 14.671 1.00 79.19 223 LEU A N 1
ATOM 1810 C CA . LEU A 1 223 ? -29.300 0.467 14.172 1.00 79.19 223 LEU A CA 1
ATOM 1811 C C . LEU A 1 223 ? -30.037 0.707 12.847 1.00 79.19 223 LEU A C 1
ATOM 1813 O O . LEU A 1 223 ? -30.257 1.878 12.538 1.00 79.19 223 LEU A O 1
ATOM 1817 N N . ILE A 1 224 ? -30.476 -0.335 12.124 1.00 69.88 224 ILE A N 1
ATOM 1818 C CA . ILE A 1 224 ? -31.141 -0.248 10.805 1.00 69.88 224 ILE A CA 1
ATOM 1819 C C . ILE A 1 224 ? -32.207 0.873 10.770 1.00 69.88 224 ILE A C 1
ATOM 1821 O O . ILE A 1 224 ? -33.298 0.747 11.326 1.00 69.88 224 ILE A O 1
ATOM 1825 N N . TYR A 1 225 ? -31.874 1.984 10.106 1.00 62.56 225 TYR A N 1
ATOM 1826 C CA . TYR A 1 225 ? -32.814 2.966 9.552 1.00 62.56 225 TYR A CA 1
ATOM 1827 C C . TYR A 1 225 ? -32.957 2.706 8.037 1.00 62.56 225 TYR A C 1
ATOM 1829 O O . TYR A 1 225 ? -32.255 1.858 7.493 1.00 62.56 225 TYR A O 1
ATOM 1837 N N . GLU A 1 226 ? -33.879 3.411 7.371 1.00 57.12 226 GLU A N 1
ATOM 1838 C CA . GLU A 1 226 ? -34.347 3.213 5.979 1.00 57.12 226 GLU A CA 1
ATOM 1839 C C . GLU A 1 226 ? -33.267 3.176 4.871 1.00 57.12 226 GLU A C 1
ATOM 1841 O O . GLU A 1 226 ? -33.599 2.871 3.728 1.00 57.12 226 GLU A O 1
ATOM 1846 N N . ASP A 1 227 ? -31.991 3.399 5.196 1.00 57.84 227 ASP A N 1
ATOM 1847 C CA . ASP A 1 227 ? -30.845 3.086 4.343 1.00 57.84 227 ASP A CA 1
ATOM 1848 C C . ASP A 1 227 ? -29.825 2.277 5.167 1.00 57.84 227 ASP A C 1
ATOM 1850 O O . ASP A 1 227 ? -29.397 2.744 6.232 1.00 57.84 227 ASP A O 1
ATOM 1854 N N . PRO A 1 228 ? -29.436 1.058 4.743 1.00 51.00 228 PRO A N 1
ATOM 1855 C CA . PRO A 1 228 ? -28.489 0.253 5.491 1.00 51.00 228 PRO A CA 1
ATOM 1856 C C . PRO A 1 228 ? -27.185 1.030 5.650 1.00 51.00 228 PRO A C 1
ATOM 1858 O O . PRO A 1 228 ? -26.533 1.421 4.678 1.00 51.00 228 PRO A O 1
ATOM 1861 N N . ILE A 1 229 ? -26.745 1.194 6.897 1.00 57.88 229 ILE A N 1
ATOM 1862 C CA . ILE A 1 229 ? -25.340 1.457 7.171 1.00 57.88 229 ILE A CA 1
ATOM 1863 C C . ILE A 1 229 ? -24.609 0.157 6.809 1.00 57.88 229 ILE A C 1
ATOM 1865 O O . ILE A 1 229 ? -24.179 -0.579 7.686 1.00 57.88 229 ILE A O 1
ATOM 1869 N N . ASP A 1 230 ? -24.392 -0.109 5.515 1.00 65.12 230 ASP A N 1
ATOM 1870 C CA . ASP A 1 230 ? -23.598 -1.223 4.948 1.00 65.12 230 ASP A CA 1
ATOM 1871 C C . ASP A 1 230 ? -22.178 -1.336 5.553 1.00 65.12 230 ASP A C 1
ATOM 1873 O O . ASP A 1 230 ? -21.365 -2.178 5.181 1.00 65.12 230 ASP A O 1
ATOM 1877 N N . ARG A 1 231 ? -21.831 -0.425 6.458 1.00 65.06 231 ARG A N 1
ATOM 1878 C CA . ARG A 1 231 ? -20.518 -0.145 7.011 1.00 65.06 231 ARG A CA 1
ATOM 1879 C C . ARG A 1 231 ? -20.292 -0.839 8.354 1.00 65.06 231 ARG A C 1
ATOM 1881 O O . ARG A 1 231 ? -19.154 -1.218 8.610 1.00 65.06 231 ARG A O 1
ATOM 1888 N N . LEU A 1 232 ? -21.320 -1.026 9.188 1.00 68.75 232 LEU A N 1
ATOM 1889 C CA . LEU A 1 232 ? -21.173 -1.737 10.466 1.00 68.75 232 LEU A CA 1
ATOM 1890 C C . LEU A 1 232 ? -21.139 -3.257 10.246 1.00 68.75 232 LEU A C 1
ATOM 1892 O O . LEU A 1 232 ? -20.248 -3.907 10.793 1.00 68.75 232 LEU A O 1
ATOM 1896 N N . LYS A 1 233 ? -21.939 -3.800 9.312 1.00 72.06 233 LYS A N 1
ATOM 1897 C CA . LYS A 1 233 ? -21.732 -5.167 8.780 1.00 72.06 233 LYS A CA 1
ATOM 1898 C C . LYS A 1 233 ? -20.300 -5.397 8.322 1.00 72.06 233 LYS A C 1
ATOM 1900 O O . LYS A 1 233 ? -19.696 -6.408 8.671 1.00 72.06 233 LYS A O 1
ATOM 1905 N N . LYS A 1 234 ? -19.709 -4.430 7.614 1.00 81.81 234 LYS A N 1
ATOM 1906 C CA . LYS A 1 234 ? -18.301 -4.512 7.208 1.00 81.81 234 LYS A CA 1
ATOM 1907 C C . LYS A 1 234 ? -17.339 -4.491 8.395 1.00 81.81 234 LYS A C 1
ATOM 1909 O O . LYS A 1 234 ? -16.283 -5.092 8.272 1.00 81.81 234 LYS A O 1
ATOM 1914 N N . PHE A 1 235 ? -17.680 -3.888 9.545 1.00 82.94 235 PHE A N 1
ATOM 1915 C CA . PHE A 1 235 ? -16.820 -3.944 10.736 1.00 82.94 235 PHE A CA 1
ATOM 1916 C C . PHE A 1 235 ? -16.579 -5.372 11.223 1.00 82.94 235 PHE A C 1
ATOM 1918 O O . PHE A 1 235 ? -15.453 -5.699 11.592 1.00 82.94 235 PHE A O 1
ATOM 1925 N N . SER A 1 236 ? -17.610 -6.222 11.191 1.00 87.62 236 SER A N 1
ATOM 1926 C CA . SER A 1 236 ? -17.490 -7.623 11.617 1.00 87.62 236 SER A CA 1
ATOM 1927 C C . SER A 1 236 ? -16.388 -8.367 10.848 1.00 87.62 236 SER A C 1
ATOM 1929 O O . SER A 1 236 ? -15.616 -9.107 11.452 1.00 87.62 236 SER A O 1
ATOM 1931 N N . LEU A 1 237 ? -16.201 -8.044 9.560 1.00 90.00 237 LEU A N 1
ATOM 1932 C CA . LEU A 1 237 ? -15.147 -8.598 8.698 1.00 90.00 237 LEU A CA 1
ATOM 1933 C C . LEU A 1 237 ? -13.731 -8.258 9.185 1.00 90.00 237 LEU A C 1
ATOM 1935 O O . LEU A 1 237 ? -12.772 -8.945 8.845 1.00 90.00 237 LEU A O 1
ATOM 1939 N N . TYR A 1 238 ? -13.586 -7.213 10.000 1.00 90.50 238 TYR A N 1
ATOM 1940 C CA . TYR A 1 238 ? -12.305 -6.783 10.547 1.00 90.50 238 TYR A CA 1
ATOM 1941 C C . TYR A 1 238 ? -12.012 -7.305 11.950 1.00 90.50 238 TYR A C 1
ATOM 1943 O O . TYR A 1 238 ? -10.872 -7.210 12.406 1.00 90.50 238 TYR A O 1
ATOM 1951 N N . VAL A 1 239 ? -12.999 -7.873 12.643 1.00 93.00 239 VAL A N 1
ATOM 1952 C CA . VAL A 1 239 ? -12.791 -8.441 13.980 1.00 93.00 239 VAL A CA 1
ATOM 1953 C C . VAL A 1 239 ? -11.722 -9.549 13.971 1.00 93.00 239 VAL A C 1
ATOM 1955 O O . VAL A 1 239 ? -10.837 -9.495 14.830 1.00 93.00 239 VAL A O 1
ATOM 1958 N N . PRO A 1 240 ? -11.685 -10.475 12.988 1.00 95.25 240 PRO A N 1
ATOM 1959 C CA . PRO A 1 240 ? -10.593 -11.443 12.867 1.00 95.25 240 PRO A CA 1
ATOM 1960 C C . PRO A 1 240 ? -9.215 -10.790 12.672 1.00 95.25 240 PRO A C 1
ATOM 1962 O O . PRO A 1 240 ? -8.239 -11.203 13.298 1.00 95.25 240 PRO A O 1
ATOM 1965 N N . ILE A 1 241 ? -9.130 -9.721 11.873 1.00 94.56 241 ILE A N 1
ATOM 1966 C CA . ILE A 1 241 ? -7.881 -8.969 11.666 1.00 94.56 241 ILE A CA 1
ATOM 1967 C C . ILE A 1 241 ? -7.402 -8.369 12.993 1.00 94.56 241 ILE A C 1
ATOM 1969 O O . ILE A 1 241 ? -6.227 -8.491 13.337 1.00 94.56 241 ILE A O 1
ATOM 1973 N N . LEU A 1 242 ? -8.308 -7.760 13.768 1.00 93.62 242 LEU A N 1
ATOM 1974 C CA . LEU A 1 242 ? -7.994 -7.186 15.081 1.00 93.62 242 LEU A CA 1
ATOM 1975 C C . LEU A 1 242 ? -7.531 -8.255 16.077 1.00 93.62 242 LEU A C 1
ATOM 1977 O O . LEU A 1 242 ? -6.560 -8.026 16.798 1.00 93.62 242 LEU A O 1
ATOM 1981 N N . ALA A 1 243 ? -8.177 -9.423 16.087 1.00 96.00 243 ALA A N 1
ATOM 1982 C CA . ALA A 1 243 ? -7.767 -10.573 16.886 1.00 96.00 243 ALA A CA 1
ATOM 1983 C C . ALA A 1 243 ? -6.327 -10.999 16.566 1.00 96.00 243 ALA A C 1
ATOM 1985 O O . ALA A 1 243 ? -5.479 -11.060 17.464 1.00 96.00 243 ALA A O 1
ATOM 1986 N N . HIS A 1 244 ? -6.017 -11.243 15.288 1.00 96.19 244 HIS A N 1
ATOM 1987 C CA . HIS A 1 244 ? -4.676 -11.654 14.866 1.00 96.19 244 HIS A CA 1
ATOM 1988 C C . HIS A 1 244 ? -3.626 -10.566 15.109 1.00 96.19 244 HIS A C 1
ATOM 1990 O O . HIS A 1 244 ? -2.555 -10.866 15.637 1.00 96.19 244 HIS A O 1
ATOM 1996 N N . ALA A 1 245 ? -3.939 -9.302 14.814 1.00 95.75 245 ALA A N 1
ATOM 1997 C CA . ALA A 1 245 ? -3.053 -8.174 15.086 1.00 95.75 245 ALA A CA 1
ATOM 1998 C C . ALA A 1 245 ? -2.770 -8.027 16.589 1.00 95.75 245 ALA A C 1
ATOM 2000 O O . ALA A 1 245 ? -1.619 -7.846 16.983 1.00 95.75 245 ALA A O 1
ATOM 2001 N N . LYS A 1 246 ? -3.788 -8.186 17.448 1.00 96.31 246 LYS A N 1
ATOM 2002 C CA . LYS A 1 246 ? -3.622 -8.225 18.909 1.00 96.31 246 LYS A CA 1
ATOM 2003 C C . LYS A 1 246 ? -2.717 -9.378 19.332 1.00 96.31 246 LYS A C 1
ATOM 2005 O O . LYS A 1 246 ? -1.837 -9.176 20.165 1.00 96.31 246 LYS A O 1
ATOM 2010 N N . GLY A 1 247 ? -2.925 -10.577 18.785 1.00 96.19 247 GLY A N 1
ATOM 2011 C CA . GLY A 1 247 ? -2.099 -11.746 19.098 1.00 96.19 247 GLY A CA 1
ATOM 2012 C C . GLY A 1 247 ? -0.630 -11.505 18.758 1.00 96.19 247 GLY A C 1
ATOM 2013 O O . GLY A 1 247 ? 0.241 -11.727 19.599 1.00 96.19 247 GLY A O 1
ATOM 2014 N N . LEU A 1 248 ? -0.388 -10.952 17.570 1.00 95.56 248 LEU A N 1
ATOM 2015 C CA . LEU A 1 248 ? 0.937 -10.622 17.058 1.00 95.56 248 LEU A CA 1
ATOM 2016 C C . LEU A 1 248 ? 1.606 -9.495 17.860 1.00 95.56 248 LEU A C 1
ATOM 2018 O O . LEU A 1 248 ? 2.778 -9.605 18.191 1.00 95.56 248 LEU A O 1
ATOM 2022 N N . LEU A 1 249 ? 0.887 -8.435 18.233 1.00 96.69 249 LEU A N 1
ATOM 2023 C CA . LEU A 1 249 ? 1.487 -7.236 18.840 1.00 96.69 249 LEU A CA 1
ATOM 2024 C C . LEU A 1 249 ? 1.475 -7.225 20.379 1.00 96.69 249 LEU A C 1
ATOM 2026 O O . LEU A 1 249 ? 2.243 -6.477 20.989 1.00 96.69 249 LEU A O 1
ATOM 2030 N N . LEU A 1 250 ? 0.627 -8.031 21.028 1.00 96.38 250 LEU A N 1
ATOM 2031 C CA . LEU A 1 250 ? 0.554 -8.152 22.495 1.00 96.38 250 LEU A CA 1
ATOM 2032 C C . LEU A 1 250 ? 1.030 -9.522 23.031 1.00 96.38 250 LEU A C 1
ATOM 2034 O O . LEU A 1 250 ? 1.020 -9.721 24.243 1.00 96.38 250 LEU A O 1
ATOM 2038 N N . GLY A 1 251 ? 1.404 -10.484 22.176 1.00 91.00 251 GLY A N 1
ATOM 2039 C CA . GLY A 1 251 ? 2.109 -11.721 22.569 1.00 91.00 251 GLY A CA 1
ATOM 2040 C C . GLY A 1 251 ? 1.328 -12.713 23.448 1.00 91.00 251 GLY A C 1
ATOM 2041 O O . GLY A 1 251 ? 1.909 -13.380 24.299 1.00 91.00 251 GLY A O 1
ATOM 2042 N N . SER A 1 252 ? -0.000 -12.797 23.309 1.00 85.62 252 SER A N 1
ATOM 2043 C CA . SER A 1 252 ? -0.876 -13.465 24.302 1.00 85.62 252 SER A CA 1
ATOM 2044 C C . SER A 1 252 ? -2.062 -14.231 23.706 1.00 85.62 252 SER A C 1
ATOM 2046 O O . SER A 1 252 ? -3.142 -14.293 24.297 1.00 85.62 252 SER A O 1
ATOM 2048 N N . GLY A 1 253 ? -1.876 -14.798 22.514 1.00 91.12 253 GLY A N 1
ATOM 2049 C CA . GLY A 1 253 ? -2.960 -15.409 21.744 1.00 91.12 253 GLY A CA 1
ATOM 2050 C C . GLY A 1 253 ? -3.913 -14.369 21.143 1.00 91.12 253 GLY A C 1
ATOM 2051 O O . GLY A 1 253 ? -3.918 -13.198 21.536 1.00 91.12 253 GLY A O 1
ATOM 2052 N N . HIS A 1 254 ? -4.704 -14.796 20.159 1.00 93.25 254 HIS A N 1
ATOM 2053 C CA . HIS A 1 254 ? -5.559 -13.918 19.351 1.00 93.25 254 HIS A CA 1
ATOM 2054 C C . HIS A 1 254 ? -7.053 -14.007 19.710 1.00 93.25 254 HIS A C 1
ATOM 2056 O O . HIS A 1 254 ? -7.805 -13.109 19.367 1.00 93.25 254 HIS A O 1
ATOM 2062 N N . GLU A 1 255 ? -7.497 -15.038 20.435 1.00 96.12 255 GLU A N 1
ATOM 2063 C CA . GLU A 1 255 ? -8.933 -15.302 20.651 1.00 96.12 255 GLU A CA 1
ATOM 2064 C C . GLU A 1 255 ? -9.594 -14.394 21.697 1.00 96.12 255 GLU A C 1
ATOM 2066 O O . GLU A 1 255 ? -10.792 -14.118 21.624 1.00 96.12 255 GLU A O 1
ATOM 2071 N N . SER A 1 256 ? -8.828 -13.919 22.684 1.00 96.69 256 SER A N 1
ATOM 2072 C CA . SER A 1 256 ? -9.362 -13.117 23.786 1.00 96.69 256 SER A CA 1
ATOM 2073 C C . SER A 1 256 ? -8.446 -11.971 24.192 1.00 96.69 256 SER A C 1
ATOM 2075 O O . SER A 1 256 ? -7.228 -12.024 24.031 1.00 96.69 256 SER A O 1
ATOM 2077 N N . ILE A 1 257 ? -9.052 -10.923 24.734 1.00 96.88 257 ILE A N 1
ATOM 2078 C CA . ILE A 1 257 ? -8.424 -9.774 25.369 1.00 96.88 257 ILE A CA 1
ATOM 2079 C C . ILE A 1 257 ? -8.397 -10.071 26.865 1.00 96.88 257 ILE A C 1
ATOM 2081 O O . ILE A 1 257 ? -9.447 -10.222 27.496 1.00 96.88 257 ILE A O 1
ATOM 2085 N N . LEU A 1 258 ? -7.197 -10.199 27.430 1.00 96.25 258 LEU A N 1
ATOM 2086 C CA . LEU A 1 258 ? -7.048 -10.392 28.868 1.00 96.25 258 LEU A CA 1
ATOM 2087 C C . LEU A 1 258 ? -7.278 -9.066 29.588 1.00 96.25 258 LEU A C 1
ATOM 2089 O O . LEU A 1 258 ? -6.974 -7.999 29.062 1.00 96.25 258 LEU A O 1
ATOM 2093 N N . SER A 1 259 ? -7.745 -9.141 30.827 1.00 94.81 259 SER A N 1
ATOM 2094 C CA . SER A 1 259 ? -8.009 -7.977 31.678 1.00 94.81 259 SER A CA 1
ATOM 2095 C C . SER A 1 259 ? -6.952 -6.872 31.635 1.00 94.81 259 SER A C 1
ATOM 2097 O O . SER A 1 259 ? -7.254 -5.722 31.336 1.00 94.81 259 SER A O 1
ATOM 2099 N N . HIS A 1 260 ? -5.697 -7.230 31.886 1.00 95.50 260 HIS A N 1
ATOM 2100 C CA . HIS A 1 260 ? -4.585 -6.282 31.943 1.00 95.50 260 HIS A CA 1
ATOM 2101 C C . HIS A 1 260 ? -4.205 -5.687 30.577 1.00 95.50 260 HIS A C 1
ATOM 2103 O O . HIS A 1 260 ? -3.404 -4.761 30.534 1.00 95.50 260 HIS A O 1
ATOM 2109 N N . GLN A 1 261 ? -4.764 -6.196 29.476 1.00 96.00 261 GLN A N 1
ATOM 2110 C CA . GLN A 1 261 ? -4.388 -5.824 28.110 1.00 96.00 261 GLN A CA 1
ATOM 2111 C C . GLN A 1 261 ? -5.234 -4.707 27.532 1.00 96.00 261 GLN A C 1
ATOM 2113 O O . GLN A 1 261 ? -4.882 -4.183 26.484 1.00 96.00 261 GLN A O 1
ATOM 2118 N N . TRP A 1 262 ? -6.339 -4.333 28.178 1.00 95.75 262 TRP A N 1
ATOM 2119 C CA . TRP A 1 262 ? -7.219 -3.294 27.652 1.00 95.75 262 TRP A CA 1
ATOM 2120 C C . TRP A 1 262 ? -6.481 -1.978 27.417 1.00 95.75 262 TRP A C 1
ATOM 2122 O O . TRP A 1 262 ? -6.618 -1.385 26.353 1.00 95.75 262 TRP A O 1
ATOM 2132 N N . VAL A 1 263 ? -5.653 -1.547 28.370 1.00 96.88 263 VAL A N 1
ATOM 2133 C CA . VAL A 1 263 ? -4.881 -0.304 28.233 1.00 96.88 263 VAL A CA 1
ATOM 2134 C C . VAL A 1 263 ? -3.914 -0.387 27.049 1.00 96.88 263 VAL A C 1
ATOM 2136 O O . VAL A 1 263 ? -3.935 0.500 26.201 1.00 96.88 263 VAL A O 1
ATOM 2139 N N . ASP A 1 264 ? -3.135 -1.467 26.950 1.00 96.56 264 ASP A N 1
ATOM 2140 C CA . ASP A 1 264 ? -2.155 -1.659 25.871 1.00 96.56 264 ASP A CA 1
ATOM 2141 C C . ASP A 1 264 ? -2.823 -1.812 24.499 1.00 96.56 264 ASP A C 1
ATOM 2143 O O . ASP A 1 264 ? -2.318 -1.309 23.498 1.00 96.56 264 ASP A O 1
ATOM 2147 N N . LEU A 1 265 ? -3.970 -2.495 24.441 1.00 95.75 265 LEU A N 1
ATOM 2148 C CA . LEU A 1 265 ? -4.745 -2.682 23.218 1.00 95.75 265 LEU A CA 1
ATOM 2149 C C . LEU A 1 265 ? -5.294 -1.352 22.704 1.00 95.75 265 LEU A C 1
ATOM 2151 O O . LEU A 1 265 ? -5.203 -1.077 21.511 1.00 95.75 265 LEU A O 1
ATOM 2155 N N . PHE A 1 266 ? -5.862 -0.532 23.588 1.00 96.00 266 PHE A N 1
ATOM 2156 C CA . PHE A 1 266 ? -6.406 0.765 23.202 1.00 96.00 266 PHE A CA 1
ATOM 2157 C C . PHE A 1 266 ? -5.309 1.788 22.879 1.00 96.00 266 PHE A C 1
ATOM 2159 O O . PHE A 1 266 ? -5.477 2.561 21.937 1.00 96.00 266 PHE A O 1
ATOM 2166 N N . ASP A 1 267 ? -4.177 1.766 23.589 1.00 96.12 267 ASP A N 1
ATOM 2167 C CA . ASP A 1 267 ? -2.991 2.550 23.220 1.00 96.12 267 ASP A CA 1
ATOM 2168 C C . ASP A 1 267 ? -2.499 2.171 21.814 1.00 96.12 267 ASP A C 1
ATOM 2170 O O . ASP A 1 267 ? -2.345 3.026 20.940 1.00 96.12 267 ASP A O 1
ATOM 2174 N N . LEU A 1 268 ? -2.355 0.867 21.553 1.00 94.19 268 LEU A N 1
ATOM 2175 C CA . LEU A 1 268 ? -1.972 0.349 20.244 1.00 94.19 268 LEU A CA 1
ATOM 2176 C C . LEU A 1 268 ? -2.970 0.750 19.149 1.00 94.19 268 LEU A C 1
ATOM 2178 O O . LEU A 1 268 ? -2.556 1.176 18.072 1.00 94.19 268 LEU A O 1
ATOM 2182 N N . ALA A 1 269 ? -4.273 0.639 19.418 1.00 93.19 269 ALA A N 1
ATOM 2183 C CA . ALA A 1 269 ? -5.316 1.049 18.483 1.00 93.19 269 ALA A CA 1
ATOM 2184 C C . ALA A 1 269 ? -5.235 2.550 18.166 1.00 93.19 269 ALA A C 1
ATOM 2186 O O . ALA A 1 269 ? -5.359 2.933 17.003 1.00 93.19 269 ALA A O 1
ATOM 2187 N N . GLY A 1 270 ? -4.970 3.393 19.170 1.00 93.69 270 GLY A N 1
ATOM 2188 C CA . GLY A 1 270 ? -4.783 4.832 18.987 1.00 93.69 270 GLY A CA 1
ATOM 2189 C C . GLY A 1 270 ? -3.567 5.168 18.136 1.00 93.69 270 GLY A C 1
ATOM 2190 O O . GLY A 1 270 ? -3.676 5.958 17.200 1.00 93.69 270 GLY A O 1
ATOM 2191 N N . GLN A 1 271 ? -2.435 4.508 18.382 1.00 94.75 271 GLN A N 1
ATOM 2192 C CA . GLN A 1 271 ? -1.225 4.688 17.579 1.00 94.75 271 GLN A CA 1
ATOM 2193 C C . GLN A 1 271 ? -1.422 4.210 16.130 1.00 94.75 271 GLN A C 1
ATOM 2195 O O . GLN A 1 271 ? -1.116 4.946 15.192 1.00 94.75 271 GLN A O 1
ATOM 2200 N N . ALA A 1 272 ? -1.991 3.018 15.926 1.00 91.38 272 ALA A N 1
ATOM 2201 C CA . ALA A 1 272 ? -2.237 2.459 14.595 1.00 91.38 272 ALA A CA 1
ATOM 2202 C C . ALA A 1 272 ? -3.246 3.293 13.783 1.00 91.38 272 ALA A C 1
ATOM 2204 O O . ALA A 1 272 ? -3.049 3.549 12.590 1.00 91.38 272 ALA A O 1
ATOM 2205 N N . TYR A 1 273 ? -4.319 3.764 14.424 1.00 93.12 273 TYR A N 1
ATOM 2206 C CA . TYR A 1 273 ? -5.272 4.651 13.767 1.00 93.12 273 TYR A CA 1
ATOM 2207 C C . TYR A 1 273 ? -4.680 6.046 13.529 1.00 93.12 273 TYR A C 1
ATOM 2209 O O . TYR A 1 273 ? -4.910 6.630 12.474 1.00 93.12 273 TYR A O 1
ATOM 2217 N N . GLY A 1 274 ? -3.838 6.545 14.437 1.00 92.62 274 GLY A N 1
ATOM 2218 C CA . GLY A 1 274 ? -3.079 7.780 14.250 1.00 92.62 274 GLY A CA 1
ATOM 2219 C C . GLY A 1 274 ? -2.194 7.751 13.003 1.00 92.62 274 GLY A C 1
ATOM 2220 O O . GLY A 1 274 ? -2.264 8.663 12.180 1.00 92.62 274 GLY A O 1
ATOM 2221 N N . ILE A 1 275 ? -1.452 6.656 12.797 1.00 92.25 275 ILE A N 1
ATOM 2222 C CA . ILE A 1 275 ? -0.692 6.407 11.560 1.00 92.25 275 ILE A CA 1
ATOM 2223 C C . ILE A 1 275 ? -1.613 6.459 10.333 1.00 92.25 275 ILE A C 1
ATOM 2225 O O . ILE A 1 275 ? -1.273 7.068 9.321 1.00 92.25 275 ILE A O 1
ATOM 2229 N N . THR A 1 276 ? -2.807 5.870 10.425 1.00 89.44 276 THR A N 1
ATOM 2230 C CA . THR A 1 276 ? -3.787 5.873 9.327 1.00 89.44 276 THR A CA 1
ATOM 2231 C C . THR A 1 276 ? -4.301 7.281 9.002 1.00 89.44 276 THR A C 1
ATOM 2233 O O . THR A 1 276 ? -4.443 7.618 7.822 1.00 89.44 276 THR A O 1
ATOM 2236 N N . ILE A 1 277 ? -4.566 8.108 10.023 1.00 89.88 277 ILE A N 1
ATOM 2237 C CA . ILE A 1 277 ? -4.947 9.518 9.853 1.00 89.88 277 ILE A CA 1
ATOM 2238 C C . ILE A 1 277 ? -3.813 10.269 9.154 1.00 89.88 277 ILE A C 1
ATOM 2240 O O . ILE A 1 277 ? -4.060 10.879 8.118 1.00 89.88 277 ILE A O 1
ATOM 2244 N N . ARG A 1 278 ? -2.577 10.176 9.666 1.00 92.75 278 ARG A N 1
ATOM 2245 C CA . ARG A 1 278 ? -1.405 10.849 9.082 1.00 92.75 278 ARG A CA 1
ATOM 2246 C C . ARG A 1 278 ? -1.192 10.453 7.625 1.00 92.75 278 ARG A C 1
ATOM 2248 O O . ARG A 1 278 ? -1.057 11.323 6.770 1.00 92.75 278 ARG A O 1
ATOM 2255 N N . PHE A 1 279 ? -1.220 9.152 7.336 1.00 89.50 279 PHE A N 1
ATOM 2256 C CA . PHE A 1 279 ? -1.069 8.645 5.977 1.00 89.50 279 PHE A CA 1
ATOM 2257 C C . PHE A 1 279 ? -2.133 9.225 5.043 1.00 89.50 279 PHE A C 1
ATOM 2259 O O . PHE A 1 279 ? -1.807 9.695 3.962 1.00 89.50 279 PHE A O 1
ATOM 2266 N N . THR A 1 280 ? -3.396 9.252 5.471 1.00 87.69 280 THR A N 1
ATOM 2267 C CA . THR A 1 280 ? -4.491 9.782 4.644 1.00 87.69 280 THR A CA 1
ATOM 2268 C C . THR A 1 280 ? -4.415 11.304 4.477 1.00 87.69 280 THR A C 1
ATOM 2270 O O . THR A 1 280 ? -4.786 11.809 3.429 1.00 87.69 280 THR A O 1
ATOM 2273 N N . ALA A 1 281 ? -3.945 12.030 5.494 1.00 89.50 281 ALA A N 1
ATOM 2274 C CA . ALA A 1 281 ? -3.918 13.491 5.495 1.00 89.50 281 ALA A CA 1
ATOM 2275 C C . ALA A 1 281 ? -2.708 14.100 4.768 1.00 89.50 281 ALA A C 1
ATOM 2277 O O . ALA A 1 281 ? -2.801 15.232 4.299 1.00 89.50 281 ALA A O 1
ATOM 2278 N N . HIS A 1 282 ? -1.570 13.398 4.734 1.00 89.94 282 HIS A N 1
ATOM 2279 C CA . HIS A 1 282 ? -0.297 13.987 4.302 1.00 89.94 282 HIS A CA 1
ATOM 2280 C C . HIS A 1 282 ? 0.515 13.159 3.302 1.00 89.94 282 HIS A C 1
ATOM 2282 O O . HIS A 1 282 ? 1.508 13.667 2.791 1.00 89.94 282 HIS A O 1
ATOM 2288 N N . ILE A 1 283 ? 0.164 11.893 3.065 1.00 89.56 283 ILE A N 1
ATOM 2289 C CA . ILE A 1 283 ? 0.966 10.987 2.224 1.00 89.56 283 ILE A CA 1
ATOM 2290 C C . ILE A 1 283 ? 0.148 10.487 1.035 1.00 89.56 283 ILE A C 1
ATOM 2292 O O . ILE A 1 283 ? 0.637 10.459 -0.088 1.00 89.56 283 ILE A O 1
ATOM 2296 N N . LEU A 1 284 ? -1.095 10.075 1.276 1.00 87.62 284 LEU A N 1
ATOM 2297 C CA . LEU A 1 284 ? -1.991 9.604 0.232 1.00 87.62 284 LEU A CA 1
ATOM 2298 C C . LEU A 1 284 ? -2.274 10.734 -0.764 1.00 87.62 284 LEU A C 1
ATOM 2300 O O . LEU A 1 284 ? -2.641 11.827 -0.352 1.00 87.62 284 LEU A O 1
ATOM 2304 N N . ASP A 1 285 ? -2.136 10.434 -2.056 1.00 85.56 285 ASP A N 1
ATOM 2305 C CA . ASP A 1 285 ? -2.314 11.363 -3.185 1.00 85.56 285 ASP A CA 1
ATOM 2306 C C . ASP A 1 285 ? -1.283 12.512 -3.272 1.00 85.56 285 ASP A C 1
ATOM 2308 O O . ASP A 1 285 ? -1.336 13.308 -4.208 1.00 85.56 285 ASP A O 1
ATOM 2312 N N . GLU A 1 286 ? -0.313 12.572 -2.358 1.00 88.81 286 GLU A N 1
ATOM 2313 C CA . GLU A 1 286 ? 0.772 13.554 -2.366 1.00 88.81 286 GLU A CA 1
ATOM 2314 C C . GLU A 1 286 ? 2.082 12.931 -2.868 1.00 88.81 286 GLU A C 1
ATOM 2316 O O . GLU A 1 286 ? 2.325 11.726 -2.745 1.00 88.81 286 GLU A O 1
ATOM 2321 N N . ASP A 1 287 ? 2.98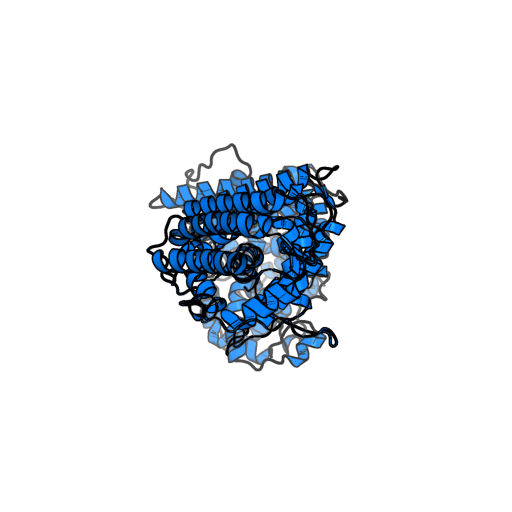5 13.763 -3.393 1.00 89.12 287 ASP A N 1
ATOM 2322 C CA . ASP A 1 287 ? 4.341 13.318 -3.722 1.00 89.12 287 ASP A CA 1
ATOM 2323 C C . ASP A 1 287 ? 5.155 13.116 -2.434 1.00 89.12 287 ASP A C 1
ATOM 2325 O O . ASP A 1 287 ? 5.805 14.027 -1.910 1.00 89.12 287 ASP A O 1
ATOM 2329 N N . PHE A 1 288 ? 5.121 11.885 -1.926 1.00 91.81 288 PHE A N 1
ATOM 2330 C CA . PHE A 1 288 ? 5.784 11.470 -0.691 1.00 91.81 288 PHE A CA 1
ATOM 2331 C C . PHE A 1 288 ? 7.317 11.524 -0.754 1.00 91.81 288 PHE A C 1
ATOM 2333 O O . PHE A 1 288 ? 7.987 11.286 0.252 1.00 91.81 288 PHE A O 1
ATOM 2340 N N . THR A 1 289 ? 7.903 11.831 -1.914 1.00 91.56 289 THR A N 1
ATOM 2341 C CA . THR A 1 289 ? 9.355 11.924 -2.074 1.00 91.56 289 THR A CA 1
ATOM 2342 C C . THR A 1 289 ? 9.904 13.302 -1.698 1.00 91.56 289 THR A C 1
ATOM 2344 O O . THR A 1 289 ? 11.123 13.494 -1.685 1.00 91.56 289 THR A O 1
ATOM 2347 N N . GLN A 1 290 ? 9.049 14.267 -1.330 1.00 92.00 290 GLN A N 1
ATOM 2348 C CA . GLN A 1 290 ? 9.468 15.643 -1.059 1.00 92.00 290 GLN A CA 1
ATOM 2349 C C . GLN A 1 290 ? 8.694 16.382 0.028 1.00 92.00 290 GLN A C 1
ATOM 2351 O O . GLN A 1 290 ? 7.629 15.965 0.467 1.00 92.00 290 GLN A O 1
ATOM 2356 N N . GLY A 1 291 ? 9.254 17.530 0.428 1.00 93.00 291 GLY A N 1
ATOM 2357 C CA . GLY A 1 291 ? 8.588 18.514 1.279 1.00 93.00 291 GLY A CA 1
ATOM 2358 C C . GLY A 1 291 ? 8.085 17.941 2.604 1.00 93.00 291 GLY A C 1
ATOM 2359 O O . GLY A 1 291 ? 8.770 17.147 3.248 1.00 93.00 291 GLY A O 1
ATOM 2360 N N . GLU A 1 292 ? 6.891 18.380 2.999 1.00 92.81 292 GLU A N 1
ATOM 2361 C CA . GLU A 1 292 ? 6.200 17.893 4.194 1.00 92.81 292 GLU A CA 1
ATOM 2362 C C . GLU A 1 292 ? 5.773 16.414 4.081 1.00 92.81 292 GLU A C 1
ATOM 2364 O O . GLU A 1 292 ? 6.050 15.673 5.025 1.00 92.81 292 GLU A O 1
ATOM 2369 N N . PRO A 1 293 ? 5.206 15.924 2.954 1.00 92.00 293 PRO A N 1
ATOM 2370 C CA . PRO A 1 293 ? 4.876 14.503 2.793 1.00 92.00 293 PRO A CA 1
ATOM 2371 C C . PRO A 1 293 ? 6.034 13.545 3.108 1.00 92.00 293 PRO A C 1
ATOM 2373 O O . PRO A 1 293 ? 5.839 12.569 3.831 1.00 92.00 293 PRO A O 1
ATOM 2376 N N . LEU A 1 294 ? 7.260 13.847 2.661 1.00 94.38 294 LEU A N 1
ATOM 2377 C CA . LEU A 1 294 ? 8.440 13.035 2.990 1.00 94.38 294 LEU A CA 1
ATOM 2378 C C . LEU A 1 294 ? 8.733 13.004 4.497 1.00 94.38 294 LEU A C 1
ATOM 2380 O O . LEU A 1 294 ? 9.084 11.957 5.042 1.00 94.38 294 LEU A O 1
ATOM 2384 N N . HIS A 1 295 ? 8.592 14.136 5.190 1.00 95.31 295 HIS A N 1
ATOM 2385 C CA . HIS A 1 295 ? 8.765 14.167 6.641 1.00 95.31 295 HIS A CA 1
ATOM 2386 C C . HIS A 1 295 ? 7.694 13.327 7.351 1.00 95.31 295 HIS A C 1
ATOM 2388 O O . HIS A 1 295 ? 7.987 12.616 8.311 1.00 95.31 295 HIS A O 1
ATOM 2394 N N . GLN A 1 296 ? 6.464 13.353 6.840 1.00 93.50 296 GLN A N 1
ATOM 2395 C CA . GLN A 1 296 ? 5.351 12.570 7.368 1.00 93.50 296 GLN A CA 1
ATOM 2396 C C . GLN A 1 296 ? 5.525 11.065 7.109 1.00 93.50 296 GLN A C 1
ATOM 2398 O O . GLN A 1 296 ? 5.139 10.259 7.964 1.00 93.50 296 GLN A O 1
ATOM 2403 N N . VAL A 1 297 ? 6.168 10.664 6.001 1.00 92.12 297 VAL A N 1
ATOM 2404 C CA . VAL A 1 297 ? 6.620 9.275 5.782 1.00 92.12 297 VAL A CA 1
ATOM 2405 C C . VAL A 1 297 ? 7.586 8.853 6.886 1.00 92.12 297 VAL A C 1
ATOM 2407 O O . VAL A 1 297 ? 7.388 7.801 7.488 1.00 92.12 297 VAL A O 1
ATOM 2410 N N . ASP A 1 298 ? 8.570 9.689 7.215 1.00 95.62 298 ASP A N 1
ATOM 2411 C CA . ASP A 1 298 ? 9.570 9.380 8.243 1.00 95.62 298 ASP A CA 1
ATOM 2412 C C . ASP A 1 298 ? 8.975 9.200 9.632 1.00 95.62 298 ASP A C 1
ATOM 2414 O O . ASP A 1 298 ? 9.214 8.196 10.308 1.00 95.62 298 ASP A O 1
ATOM 2418 N N . GLN A 1 299 ? 8.104 10.125 10.030 1.00 94.69 299 GLN A N 1
ATOM 2419 C CA . GLN A 1 299 ? 7.365 9.991 11.277 1.00 94.69 299 GLN A CA 1
ATOM 2420 C C . GLN A 1 299 ? 6.486 8.731 11.279 1.00 94.69 299 GLN A C 1
ATOM 2422 O O . GLN A 1 299 ? 6.411 8.031 12.288 1.00 94.69 299 GLN A O 1
ATOM 2427 N N . THR A 1 300 ? 5.844 8.406 10.152 1.00 92.00 300 THR A N 1
ATOM 2428 C CA . THR A 1 300 ? 5.027 7.190 10.008 1.00 92.00 300 THR A CA 1
ATOM 2429 C C . THR A 1 300 ? 5.854 5.913 10.158 1.00 92.00 300 THR A C 1
ATOM 2431 O O . THR A 1 300 ? 5.451 5.012 10.894 1.00 92.00 300 THR A O 1
ATOM 2434 N N . VAL A 1 301 ? 7.020 5.832 9.512 1.00 92.00 301 VAL A N 1
ATOM 2435 C CA . VAL A 1 301 ? 7.927 4.679 9.617 1.00 92.00 301 VAL A CA 1
ATOM 2436 C C . VAL A 1 301 ? 8.472 4.549 11.037 1.00 92.00 301 VAL A C 1
ATOM 2438 O O . VAL A 1 301 ? 8.491 3.448 11.589 1.00 92.00 301 VAL A O 1
ATOM 2441 N N . SER A 1 302 ? 8.836 5.664 11.671 1.00 95.12 302 SER A N 1
ATOM 2442 C CA . SER A 1 302 ? 9.266 5.700 13.071 1.00 95.12 302 SER A CA 1
ATOM 2443 C C . SER A 1 302 ? 8.179 5.170 14.016 1.00 95.12 302 SER A C 1
ATOM 2445 O O . SER A 1 302 ? 8.432 4.256 14.806 1.00 95.12 302 SER A O 1
ATOM 2447 N N . ASP A 1 303 ? 6.938 5.644 13.883 1.00 91.94 303 ASP A N 1
ATOM 2448 C CA . ASP A 1 303 ? 5.818 5.189 14.710 1.00 91.94 303 ASP A CA 1
ATOM 2449 C C . ASP A 1 303 ? 5.478 3.711 14.481 1.00 91.94 303 ASP A C 1
ATOM 2451 O O . ASP A 1 303 ? 5.327 2.956 15.446 1.00 91.94 303 ASP A O 1
ATOM 2455 N N . LEU A 1 304 ? 5.433 3.266 13.221 1.00 93.94 304 LEU A N 1
ATOM 2456 C CA . LEU A 1 304 ? 5.191 1.865 12.882 1.00 93.94 304 LEU A CA 1
ATOM 2457 C C . LEU A 1 304 ? 6.303 0.956 13.420 1.00 93.94 304 LEU A C 1
ATOM 2459 O O . LEU A 1 304 ? 6.023 -0.086 14.014 1.00 93.94 304 LEU A O 1
ATOM 2463 N N . SER A 1 305 ? 7.566 1.355 13.262 1.00 94.44 305 SER A N 1
ATOM 2464 C CA . SER A 1 305 ? 8.706 0.587 13.765 1.00 94.44 305 SER A CA 1
ATOM 2465 C C . SER A 1 305 ? 8.672 0.447 15.282 1.00 94.44 305 SER A C 1
ATOM 2467 O O . SER A 1 305 ? 8.929 -0.636 15.798 1.00 94.44 305 SER A O 1
ATOM 2469 N N . ARG A 1 306 ? 8.274 1.498 16.006 1.00 96.56 306 ARG A N 1
ATOM 2470 C CA . ARG A 1 306 ? 8.102 1.461 17.460 1.00 96.56 306 ARG A CA 1
ATOM 2471 C C . ARG A 1 306 ? 7.034 0.448 17.874 1.00 96.56 306 ARG A C 1
ATOM 2473 O O . ARG A 1 306 ? 7.298 -0.341 18.781 1.00 96.56 306 ARG A O 1
ATOM 2480 N N . ILE A 1 307 ? 5.883 0.431 17.195 1.00 95.06 307 ILE A N 1
ATOM 2481 C CA . ILE A 1 307 ? 4.816 -0.559 17.425 1.00 95.06 307 ILE A CA 1
ATOM 2482 C C . ILE A 1 307 ? 5.341 -1.983 17.198 1.00 95.06 307 ILE A C 1
ATOM 2484 O O . ILE A 1 307 ? 5.153 -2.854 18.047 1.00 95.06 307 ILE A O 1
ATOM 2488 N N . LEU A 1 308 ? 6.026 -2.220 16.076 1.00 95.94 308 LEU A N 1
ATOM 2489 C CA . LEU A 1 308 ? 6.546 -3.542 15.721 1.00 95.94 308 LEU A CA 1
ATOM 2490 C C . LEU A 1 308 ? 7.653 -4.005 16.677 1.00 95.94 308 LEU A C 1
ATOM 2492 O O . LEU A 1 308 ? 7.627 -5.146 17.124 1.00 95.94 308 LEU A O 1
ATOM 2496 N N . ILE A 1 309 ? 8.596 -3.130 17.036 1.00 97.00 309 ILE A N 1
ATOM 2497 C CA . ILE A 1 309 ? 9.682 -3.420 17.984 1.00 97.00 309 ILE A CA 1
ATOM 2498 C C . ILE A 1 309 ? 9.118 -3.775 19.358 1.00 97.00 309 ILE A C 1
ATOM 2500 O O . ILE A 1 309 ? 9.582 -4.729 19.984 1.00 97.00 309 ILE A O 1
ATOM 2504 N N . GLU A 1 310 ? 8.130 -3.024 19.840 1.00 96.81 310 GLU A N 1
ATOM 2505 C CA . GLU A 1 310 ? 7.485 -3.319 21.116 1.00 96.81 310 GLU A CA 1
ATOM 2506 C C . GLU A 1 310 ? 6.688 -4.627 21.055 1.00 96.81 310 GLU A C 1
ATOM 2508 O O . GLU A 1 310 ? 6.784 -5.445 21.969 1.00 96.81 310 GLU A O 1
ATOM 2513 N N . GLY A 1 311 ? 5.996 -4.887 19.941 1.00 96.69 311 GLY A N 1
ATOM 2514 C CA . GLY A 1 311 ? 5.377 -6.182 19.678 1.00 96.69 311 GLY A CA 1
ATOM 2515 C C . GLY A 1 311 ? 6.390 -7.322 19.756 1.00 96.69 311 GLY A C 1
ATOM 2516 O O . GLY A 1 311 ? 6.194 -8.263 20.519 1.00 96.69 311 GLY A O 1
ATOM 2517 N N . LEU A 1 312 ? 7.521 -7.210 19.051 1.00 96.81 312 LEU A N 1
ATOM 2518 C CA . LEU A 1 312 ? 8.594 -8.207 19.073 1.00 96.81 312 LEU A CA 1
ATOM 2519 C C . LEU A 1 312 ? 9.114 -8.442 20.495 1.00 96.81 312 LEU A C 1
ATOM 2521 O O . LEU A 1 312 ? 9.292 -9.589 20.887 1.00 96.81 312 LEU A O 1
ATOM 2525 N N . ARG A 1 313 ? 9.313 -7.387 21.296 1.00 97.50 313 ARG A N 1
ATOM 2526 C CA . ARG A 1 313 ? 9.787 -7.493 22.692 1.00 97.50 313 ARG A CA 1
ATOM 2527 C C . ARG A 1 313 ? 8.841 -8.248 23.621 1.00 97.50 313 ARG A C 1
ATOM 2529 O O . ARG A 1 313 ? 9.299 -8.762 24.639 1.00 97.50 313 ARG A O 1
ATOM 2536 N N . ARG A 1 314 ? 7.550 -8.313 23.293 1.00 96.44 314 ARG A N 1
ATOM 2537 C CA . ARG A 1 314 ? 6.547 -9.053 24.073 1.00 96.44 314 ARG A CA 1
ATOM 2538 C C . ARG A 1 314 ? 6.561 -10.553 23.781 1.00 96.44 314 ARG A C 1
ATOM 2540 O O . ARG A 1 314 ? 6.059 -11.328 24.591 1.00 96.44 314 ARG A O 1
ATOM 2547 N N . HIS A 1 315 ? 7.167 -10.975 22.671 1.00 96.62 315 HIS A N 1
ATOM 2548 C CA . HIS A 1 315 ? 7.366 -12.389 22.348 1.00 96.62 315 HIS A CA 1
ATOM 2549 C C . HIS A 1 315 ? 8.641 -12.936 22.988 1.00 96.62 315 HIS A C 1
ATOM 2551 O O . HIS A 1 315 ? 9.675 -12.272 23.007 1.00 96.62 315 HIS A O 1
ATOM 2557 N N . GLN A 1 316 ? 8.592 -14.186 23.463 1.00 94.56 316 GLN A N 1
ATOM 2558 C CA . GLN A 1 316 ? 9.710 -14.825 24.182 1.00 94.56 316 GLN A CA 1
ATOM 2559 C C . GLN A 1 316 ? 11.008 -14.888 23.358 1.00 94.56 316 GLN A C 1
ATOM 2561 O O . GLN A 1 316 ? 12.096 -14.766 23.916 1.00 94.56 316 GLN A O 1
ATOM 2566 N N . ASP A 1 317 ? 10.885 -15.021 22.036 1.00 95.06 317 ASP A N 1
ATOM 2567 C CA . ASP A 1 317 ? 12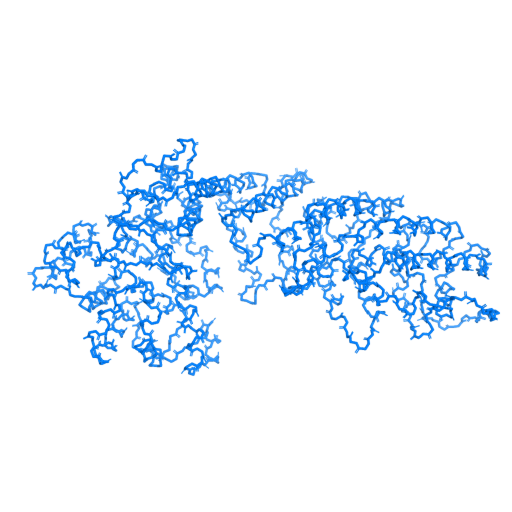.008 -15.170 21.105 1.00 95.06 317 ASP A CA 1
ATOM 2568 C C . ASP A 1 317 ? 12.335 -13.876 20.329 1.00 95.06 317 ASP A C 1
ATOM 2570 O O . ASP A 1 317 ? 13.092 -13.917 19.357 1.00 95.06 317 ASP A O 1
ATOM 2574 N N . PHE A 1 318 ? 11.752 -12.730 20.706 1.00 96.88 318 PHE A N 1
ATOM 2575 C CA . PHE A 1 318 ? 11.868 -11.469 19.956 1.00 96.88 318 PHE A CA 1
ATOM 2576 C C . PHE A 1 318 ? 11.517 -11.612 18.465 1.00 96.88 318 PHE A C 1
ATOM 2578 O O . PHE A 1 318 ? 12.182 -11.029 17.597 1.00 96.88 318 PHE A O 1
ATOM 2585 N N . LYS A 1 319 ? 10.507 -12.442 18.170 1.00 96.81 319 LYS A N 1
ATOM 2586 C CA . LYS A 1 319 ? 10.076 -12.792 16.814 1.00 96.81 319 LYS A CA 1
ATOM 2587 C C . LYS A 1 319 ? 8.562 -12.987 16.721 1.00 96.81 319 LYS A C 1
ATOM 2589 O O . LYS A 1 319 ? 7.959 -13.500 17.658 1.00 96.81 319 LYS A O 1
ATOM 2594 N N . PHE A 1 320 ? 7.997 -12.651 15.568 1.00 96.75 320 PHE A N 1
ATOM 2595 C CA . PHE A 1 320 ? 6.681 -13.079 15.105 1.00 96.75 320 PHE A CA 1
ATOM 2596 C C . PHE A 1 320 ? 6.864 -14.316 14.231 1.00 96.75 320 PHE A C 1
ATOM 2598 O O . PHE A 1 320 ? 7.595 -14.267 13.241 1.00 96.75 320 PHE A O 1
ATOM 2605 N N . SER A 1 321 ? 6.236 -15.429 14.588 1.00 96.38 321 SER A N 1
ATOM 2606 C CA . SER A 1 321 ? 6.323 -16.658 13.798 1.00 96.38 321 SER A CA 1
ATOM 2607 C C . SER A 1 321 ? 5.618 -16.513 12.448 1.00 96.38 321 SER A C 1
ATOM 2609 O O . SER A 1 321 ? 4.642 -15.770 12.315 1.00 96.38 321 SER A O 1
ATOM 2611 N N . HIS A 1 322 ? 6.062 -17.277 11.443 1.00 95.12 322 HIS A N 1
ATOM 2612 C CA . HIS A 1 322 ? 5.373 -17.320 10.143 1.00 95.12 322 HIS A CA 1
ATOM 2613 C C . HIS A 1 322 ? 3.888 -17.677 10.277 1.00 95.12 322 HIS A C 1
ATOM 2615 O O . HIS A 1 322 ? 3.072 -17.105 9.567 1.00 95.12 322 HIS A O 1
ATOM 2621 N N . ALA A 1 323 ? 3.528 -18.555 11.219 1.00 96.12 323 ALA A N 1
ATOM 2622 C CA . ALA A 1 323 ? 2.141 -18.950 11.460 1.00 96.12 323 ALA A CA 1
ATOM 2623 C C . ALA A 1 323 ? 1.263 -17.792 11.971 1.00 96.12 323 ALA A C 1
ATOM 2625 O O . ALA A 1 323 ? 0.103 -17.681 11.583 1.00 96.12 323 ALA A O 1
ATOM 2626 N N . GLU A 1 324 ? 1.799 -16.912 12.821 1.00 95.75 324 GLU A N 1
ATOM 2627 C CA . GLU A 1 324 ? 1.057 -15.747 13.325 1.00 95.75 324 GLU A CA 1
ATOM 2628 C C . GLU A 1 324 ? 0.789 -14.726 12.220 1.00 95.75 324 GLU A C 1
ATOM 2630 O O . GLU A 1 324 ? -0.322 -14.203 12.113 1.00 95.75 324 GLU A O 1
ATOM 2635 N N . ILE A 1 325 ? 1.794 -14.472 11.379 1.00 95.12 325 ILE A N 1
ATOM 2636 C CA . ILE A 1 325 ? 1.663 -13.569 10.233 1.00 95.12 325 ILE A CA 1
ATOM 2637 C C . ILE A 1 325 ? 0.743 -14.178 9.172 1.00 95.12 325 ILE A C 1
ATOM 2639 O O . ILE A 1 325 ? -0.096 -13.474 8.620 1.00 95.12 325 ILE A O 1
ATOM 2643 N N . GLU A 1 326 ? 0.841 -15.486 8.927 1.00 95.94 326 GLU A N 1
ATOM 2644 C CA . GLU A 1 326 ? -0.057 -16.206 8.024 1.00 95.94 326 GLU A CA 1
ATOM 2645 C C . GLU A 1 326 ? -1.512 -16.126 8.485 1.00 95.94 326 GLU A C 1
ATOM 2647 O O . GLU A 1 326 ? -2.389 -15.813 7.680 1.00 95.94 326 GLU A O 1
ATOM 2652 N N . GLY A 1 327 ? -1.756 -16.292 9.789 1.00 95.88 327 GLY A N 1
ATOM 2653 C CA . GLY A 1 327 ? -3.067 -16.066 10.390 1.00 95.88 327 GLY A CA 1
ATOM 2654 C C . GLY A 1 327 ? -3.603 -14.668 10.078 1.00 95.88 327 GLY A C 1
ATOM 2655 O O . GLY A 1 327 ? -4.696 -14.546 9.532 1.00 95.88 327 GLY A O 1
ATOM 2656 N N . LEU A 1 328 ? -2.808 -13.618 10.313 1.00 94.94 328 LEU A N 1
ATOM 2657 C CA . LEU A 1 328 ? -3.204 -12.242 9.996 1.00 94.94 328 LEU A CA 1
ATOM 2658 C C . LEU A 1 328 ? -3.493 -12.045 8.499 1.00 94.94 328 LEU A C 1
ATOM 2660 O O . LEU A 1 328 ? -4.568 -11.567 8.138 1.00 94.94 328 LEU A O 1
ATOM 2664 N N . LEU A 1 329 ? -2.566 -12.436 7.622 1.00 92.38 329 LEU A N 1
ATOM 2665 C CA . LEU A 1 329 ? -2.689 -12.242 6.174 1.00 92.38 329 LEU A CA 1
ATOM 2666 C C . LEU A 1 329 ? -3.882 -13.007 5.583 1.00 92.38 329 LEU A C 1
ATOM 2668 O O . LEU A 1 329 ? -4.548 -12.495 4.685 1.00 92.38 329 LEU A O 1
ATOM 2672 N N . SER A 1 330 ? -4.210 -14.182 6.128 1.00 95.62 330 SER A N 1
ATOM 2673 C CA . SER A 1 330 ? -5.363 -14.982 5.694 1.00 95.62 330 SER A CA 1
ATOM 2674 C C . SER A 1 330 ? -6.720 -14.324 5.965 1.00 95.62 330 SER A C 1
ATOM 2676 O O . SER A 1 330 ? -7.705 -14.668 5.315 1.00 95.62 330 SER A O 1
ATOM 2678 N N . THR A 1 331 ? -6.776 -13.346 6.877 1.00 94.44 331 THR A N 1
ATOM 2679 C CA . THR A 1 331 ? -8.011 -12.611 7.200 1.00 94.44 331 THR A CA 1
ATOM 2680 C C . THR A 1 331 ? -8.241 -11.369 6.337 1.00 94.44 331 THR A C 1
ATOM 2682 O O . THR A 1 331 ? -9.357 -10.854 6.299 1.00 94.44 331 THR A O 1
ATOM 2685 N N . LEU A 1 332 ? -7.228 -10.901 5.599 1.00 91.62 332 LEU A N 1
ATOM 2686 C CA . LEU A 1 332 ? -7.321 -9.689 4.775 1.00 91.62 332 LEU A CA 1
ATOM 2687 C C . LEU A 1 332 ? -8.322 -9.767 3.600 1.00 91.62 332 LEU A C 1
ATOM 2689 O O . LEU A 1 332 ? -9.015 -8.768 3.386 1.00 91.62 332 LEU A O 1
ATOM 2693 N N . PRO A 1 333 ? -8.465 -10.892 2.858 1.00 91.94 333 PRO A N 1
ATOM 2694 C CA . PRO A 1 333 ? -9.424 -10.973 1.750 1.00 91.94 333 PRO A CA 1
ATOM 2695 C C . PRO A 1 333 ? -10.872 -10.821 2.203 1.00 91.94 333 PRO A C 1
ATOM 2697 O O . PRO A 1 333 ? -11.654 -10.141 1.549 1.00 91.94 333 PRO A O 1
ATOM 2700 N N . ALA A 1 334 ? -11.227 -11.420 3.347 1.00 91.81 334 ALA A N 1
ATOM 2701 C CA . ALA A 1 334 ? -12.587 -11.363 3.882 1.00 91.81 334 ALA A CA 1
ATOM 2702 C C . ALA A 1 334 ? -13.042 -9.921 4.156 1.00 91.81 334 ALA A C 1
ATOM 2704 O O . ALA A 1 334 ? -14.237 -9.647 4.172 1.00 91.81 334 ALA A O 1
ATOM 2705 N N . ALA A 1 335 ? -12.089 -9.008 4.348 1.00 87.62 335 ALA A N 1
ATOM 2706 C CA . ALA A 1 335 ? -12.333 -7.613 4.667 1.00 87.62 335 ALA A CA 1
ATOM 2707 C C . ALA A 1 335 ? -12.030 -6.646 3.506 1.00 87.62 335 ALA A C 1
ATOM 2709 O O . ALA A 1 335 ? -11.974 -5.429 3.734 1.00 87.62 335 ALA A O 1
ATOM 2710 N N . ASP A 1 336 ? -11.832 -7.177 2.291 1.00 88.94 336 ASP A N 1
ATOM 2711 C CA . ASP A 1 336 ? -11.587 -6.400 1.069 1.00 88.94 336 ASP A CA 1
ATOM 2712 C C . ASP A 1 336 ? -10.420 -5.403 1.248 1.00 88.94 336 ASP A C 1
ATOM 2714 O O . ASP A 1 336 ? -10.515 -4.195 1.003 1.00 88.94 336 ASP A O 1
ATOM 2718 N N . LEU A 1 337 ? -9.331 -5.903 1.848 1.00 84.69 337 LEU A N 1
ATOM 2719 C CA . LEU A 1 337 ? -8.093 -5.148 2.078 1.00 84.69 337 LEU A CA 1
ATOM 2720 C C . LEU A 1 337 ? -6.974 -5.508 1.104 1.00 84.69 337 LEU A C 1
ATOM 2722 O O . LEU A 1 337 ? -5.937 -4.845 1.116 1.00 84.69 337 LEU A O 1
ATOM 2726 N N . LEU A 1 338 ? -7.169 -6.548 0.299 1.00 82.88 338 LEU A N 1
ATOM 2727 C CA . LEU A 1 338 ? -6.249 -6.932 -0.761 1.00 82.88 338 LEU A CA 1
ATOM 2728 C C . LEU A 1 338 ? -6.810 -6.457 -2.101 1.00 82.88 338 LEU A C 1
ATOM 2730 O O . LEU A 1 338 ? -8.029 -6.483 -2.264 1.00 82.88 338 LEU A O 1
ATOM 2734 N N . PRO A 1 339 ? -5.962 -6.035 -3.052 1.00 81.44 339 PRO A N 1
ATOM 2735 C CA . PRO A 1 339 ? -6.417 -5.835 -4.421 1.00 81.44 339 PRO A CA 1
ATOM 2736 C C . PRO A 1 339 ? -6.990 -7.147 -4.981 1.00 81.44 339 PRO A C 1
ATOM 2738 O O . PRO A 1 339 ? -6.516 -8.223 -4.614 1.00 81.44 339 PRO A O 1
ATOM 2741 N N . GLU A 1 340 ? -7.989 -7.057 -5.862 1.00 82.19 340 GLU A N 1
ATOM 2742 C CA . GLU A 1 340 ? -8.730 -8.220 -6.386 1.00 82.19 340 GLU A CA 1
ATOM 2743 C C . GLU A 1 340 ? -7.814 -9.268 -7.046 1.00 82.19 340 GLU A C 1
ATOM 2745 O O . GLU A 1 340 ? -8.071 -10.467 -6.942 1.00 82.19 340 GLU A O 1
ATOM 2750 N N . ASP A 1 341 ? -6.701 -8.823 -7.633 1.00 79.31 341 ASP A N 1
ATOM 2751 C CA . ASP A 1 341 ? -5.742 -9.672 -8.348 1.00 79.31 341 ASP A CA 1
ATOM 2752 C C . ASP A 1 341 ? -4.745 -10.403 -7.427 1.00 79.31 341 ASP A C 1
ATOM 2754 O O . ASP A 1 341 ? -3.966 -11.247 -7.874 1.00 79.31 341 ASP A O 1
ATOM 2758 N N . PHE A 1 342 ? -4.749 -10.103 -6.124 1.00 82.75 342 PHE A N 1
ATOM 2759 C CA . PHE A 1 342 ? -3.801 -10.672 -5.170 1.00 82.75 342 PHE A CA 1
ATOM 2760 C C . PHE A 1 342 ? -4.437 -11.767 -4.327 1.00 82.75 342 PHE A C 1
ATOM 2762 O O . PHE A 1 342 ? -5.135 -11.516 -3.341 1.00 82.75 342 PHE A O 1
ATOM 2769 N N . ASP A 1 343 ? -4.099 -13.012 -4.649 1.00 90.31 343 ASP A N 1
ATOM 2770 C CA . ASP A 1 343 ? -4.430 -14.132 -3.783 1.00 90.31 343 ASP A CA 1
ATOM 2771 C C . ASP A 1 343 ? -3.547 -14.150 -2.511 1.00 90.31 343 ASP A C 1
ATOM 2773 O O . ASP A 1 343 ? -2.394 -13.701 -2.487 1.00 90.31 343 ASP A O 1
ATOM 2777 N N . VAL A 1 344 ? -4.082 -14.715 -1.423 1.00 89.69 344 VAL A N 1
ATOM 2778 C CA . VAL A 1 344 ? -3.376 -14.822 -0.130 1.00 89.69 344 VAL A CA 1
ATOM 2779 C C . VAL A 1 344 ? -2.060 -15.587 -0.256 1.00 89.69 344 VAL A C 1
ATOM 2781 O O . VAL A 1 344 ? -1.085 -15.251 0.412 1.00 89.69 344 VAL A O 1
ATOM 2784 N N . SER A 1 345 ? -2.008 -16.623 -1.095 1.00 93.94 345 SER A N 1
ATOM 2785 C CA . SER A 1 345 ? -0.821 -17.465 -1.246 1.00 93.94 345 SER A CA 1
ATOM 2786 C C . SER A 1 345 ? 0.342 -16.709 -1.893 1.00 93.94 345 SER A C 1
ATOM 2788 O O . SER A 1 345 ? 1.483 -16.865 -1.455 1.00 93.94 345 SER A O 1
ATOM 2790 N N . THR A 1 346 ? 0.053 -15.816 -2.839 1.00 91.00 346 THR A N 1
ATOM 2791 C CA . THR A 1 346 ? 1.010 -14.919 -3.486 1.00 91.00 346 THR A CA 1
ATOM 2792 C C . THR A 1 346 ? 1.570 -13.914 -2.481 1.00 91.00 346 THR A C 1
ATOM 2794 O O . THR A 1 346 ? 2.787 -13.714 -2.414 1.00 91.00 346 THR A O 1
ATOM 2797 N N . ILE A 1 347 ? 0.724 -13.353 -1.610 1.00 89.56 347 ILE A N 1
ATOM 2798 C CA . ILE A 1 347 ? 1.169 -12.456 -0.531 1.00 89.56 347 ILE A CA 1
ATOM 2799 C C . ILE A 1 347 ? 2.026 -13.205 0.490 1.00 89.56 347 ILE A C 1
ATOM 2801 O O . ILE A 1 347 ? 3.079 -12.710 0.884 1.00 89.56 347 ILE A O 1
ATOM 2805 N N . LEU A 1 348 ? 1.626 -14.413 0.894 1.00 91.25 348 LEU A N 1
ATOM 2806 C CA . LEU A 1 348 ? 2.396 -15.238 1.827 1.00 91.25 348 LEU A CA 1
ATOM 2807 C C . LEU A 1 348 ? 3.756 -15.644 1.256 1.00 91.25 348 LEU A C 1
ATOM 2809 O O . LEU A 1 348 ? 4.756 -15.612 1.976 1.00 91.25 348 LEU A O 1
ATOM 2813 N N . ALA A 1 349 ? 3.812 -16.014 -0.024 1.00 92.25 349 ALA A N 1
ATOM 2814 C CA . ALA A 1 349 ? 5.062 -16.318 -0.711 1.00 92.25 349 ALA A CA 1
ATOM 2815 C C . ALA A 1 349 ? 5.981 -15.087 -0.744 1.00 92.25 349 ALA A C 1
ATOM 2817 O O . ALA A 1 349 ? 7.145 -15.175 -0.350 1.00 92.25 349 ALA A O 1
ATOM 2818 N N . THR A 1 350 ? 5.430 -13.928 -1.116 1.00 91.81 350 THR A N 1
ATOM 2819 C CA . THR A 1 350 ? 6.144 -12.643 -1.148 1.00 91.81 350 THR A CA 1
ATOM 2820 C C . THR A 1 350 ? 6.664 -12.255 0.235 1.00 91.81 350 THR A C 1
ATOM 2822 O O . THR A 1 350 ? 7.831 -11.894 0.381 1.00 91.81 350 THR A O 1
ATOM 2825 N N . TRP A 1 351 ? 5.836 -12.394 1.271 1.00 92.12 351 TRP A N 1
ATOM 2826 C CA . TRP A 1 351 ? 6.220 -12.139 2.655 1.00 92.12 351 TRP A CA 1
ATOM 2827 C C . TRP A 1 351 ? 7.384 -13.031 3.098 1.00 92.12 351 TRP A C 1
ATOM 2829 O O . TRP A 1 351 ? 8.368 -12.537 3.647 1.00 92.12 351 TRP A O 1
ATOM 2839 N N . LYS A 1 352 ? 7.317 -14.338 2.817 1.00 93.06 352 LYS A N 1
ATOM 2840 C CA . LYS A 1 352 ? 8.405 -15.270 3.148 1.00 93.06 352 LYS A CA 1
ATOM 2841 C C . LYS A 1 352 ? 9.707 -14.877 2.459 1.00 93.06 352 LYS A C 1
ATOM 2843 O O . LYS A 1 352 ? 10.747 -14.864 3.104 1.00 93.06 352 LYS A O 1
ATOM 2848 N N . ILE A 1 353 ? 9.661 -14.483 1.187 1.00 92.50 353 ILE A N 1
ATOM 2849 C CA . ILE A 1 353 ? 10.845 -14.000 0.458 1.00 92.50 353 ILE A CA 1
ATOM 2850 C C . ILE A 1 353 ? 11.402 -12.723 1.093 1.00 92.50 353 ILE A C 1
ATOM 2852 O O . ILE A 1 353 ? 12.615 -12.617 1.297 1.00 92.50 353 ILE A O 1
ATOM 2856 N N . LEU A 1 354 ? 10.530 -11.772 1.434 1.00 91.44 354 LEU A N 1
ATOM 2857 C CA . LEU A 1 354 ? 10.919 -10.535 2.104 1.00 91.44 354 LEU A CA 1
ATOM 2858 C C . LEU A 1 354 ? 11.659 -10.831 3.414 1.00 91.44 354 LEU A C 1
ATOM 2860 O O . LEU A 1 354 ? 12.753 -10.313 3.625 1.00 91.44 354 LEU A O 1
ATOM 2864 N N . VAL A 1 355 ? 11.113 -11.692 4.271 1.00 93.00 355 VAL A N 1
ATOM 2865 C CA . VAL A 1 355 ? 11.727 -12.004 5.569 1.00 93.00 355 VAL A CA 1
ATOM 2866 C C . VAL A 1 355 ? 12.971 -12.880 5.414 1.00 93.00 355 VAL A C 1
ATOM 2868 O O . VAL A 1 355 ? 14.055 -12.480 5.837 1.00 93.00 355 VAL A O 1
ATOM 2871 N N . ASP A 1 356 ? 12.840 -14.042 4.773 1.00 93.56 356 ASP A N 1
ATOM 2872 C CA . ASP A 1 356 ? 13.870 -15.089 4.764 1.00 93.56 356 ASP A CA 1
ATOM 2873 C C . ASP A 1 356 ? 15.059 -14.765 3.852 1.00 93.56 356 ASP A C 1
ATOM 2875 O O . ASP A 1 356 ? 16.141 -15.333 4.016 1.00 93.56 356 ASP A O 1
ATOM 2879 N N . LYS A 1 357 ? 14.880 -13.869 2.873 1.00 92.88 357 LYS A N 1
ATOM 2880 C CA . LYS A 1 357 ? 15.932 -13.526 1.903 1.00 92.88 357 LYS A CA 1
ATOM 2881 C C . LYS A 1 357 ? 16.315 -12.059 1.982 1.00 92.88 357 LYS A C 1
ATOM 2883 O O . LYS A 1 357 ? 17.479 -11.755 2.243 1.00 92.88 357 LYS A O 1
ATOM 2888 N N . LEU A 1 358 ? 15.355 -11.156 1.777 1.00 91.00 358 LEU A N 1
ATOM 2889 C CA . LEU A 1 358 ? 15.655 -9.726 1.649 1.00 91.00 358 LEU A CA 1
ATOM 2890 C C . LEU A 1 358 ? 16.118 -9.121 2.983 1.00 91.00 358 LEU A C 1
ATOM 2892 O O . LEU A 1 358 ? 17.149 -8.454 3.038 1.00 91.00 358 LEU A O 1
ATOM 2896 N N . LEU A 1 359 ? 15.417 -9.421 4.079 1.00 92.25 359 LEU A N 1
ATOM 2897 C CA . LEU A 1 359 ? 15.705 -8.857 5.399 1.00 92.25 359 LEU A CA 1
ATOM 2898 C C . LEU A 1 359 ? 16.650 -9.707 6.255 1.00 92.25 359 LEU A C 1
ATOM 2900 O O . LEU A 1 359 ? 17.166 -9.204 7.250 1.00 92.25 359 LEU A O 1
ATOM 2904 N N . ALA A 1 360 ? 16.922 -10.969 5.914 1.00 91.00 360 ALA A N 1
ATOM 2905 C CA . ALA A 1 360 ? 17.842 -11.819 6.683 1.00 91.00 360 ALA A CA 1
ATOM 2906 C C . ALA A 1 360 ? 19.335 -11.443 6.493 1.00 91.00 360 ALA A C 1
ATOM 2908 O O . ALA A 1 360 ? 20.190 -11.804 7.316 1.00 91.00 360 ALA A O 1
ATOM 2909 N N . SER A 1 361 ? 19.655 -10.672 5.440 1.00 75.56 361 SER A N 1
ATOM 2910 C CA . SER A 1 361 ? 21.023 -10.395 4.963 1.00 75.56 361 SER A CA 1
ATOM 2911 C C . SER A 1 361 ? 21.810 -11.683 4.665 1.00 75.56 361 SER A C 1
ATOM 2913 O O . SER A 1 361 ? 22.913 -11.883 5.179 1.00 75.56 361 SER A O 1
ATOM 2915 N N . GLY A 1 362 ? 21.220 -12.585 3.875 1.00 72.06 362 GLY A N 1
ATOM 2916 C CA . GLY A 1 362 ? 21.817 -13.857 3.453 1.00 72.06 362 GLY A CA 1
ATOM 2917 C C . GLY A 1 362 ? 20.797 -14.996 3.385 1.00 72.06 362 GLY A C 1
ATOM 2918 O O . GLY A 1 362 ? 19.638 -14.823 3.742 1.00 72.06 362 GLY A O 1
ATOM 2919 N N . ILE A 1 363 ? 21.231 -16.182 2.944 1.00 66.75 363 ILE A N 1
ATOM 2920 C CA . ILE A 1 363 ? 20.368 -17.372 2.875 1.00 66.75 363 ILE A CA 1
ATOM 2921 C C . ILE A 1 363 ? 20.210 -17.940 4.290 1.00 66.75 363 ILE A C 1
ATOM 2923 O O . ILE A 1 363 ? 21.054 -18.704 4.761 1.00 66.75 363 ILE A O 1
ATOM 2927 N N . SER A 1 364 ? 19.140 -17.550 4.976 1.00 76.81 364 SER A N 1
ATOM 2928 C CA . SER A 1 364 ? 18.772 -18.080 6.286 1.00 76.81 364 SER A CA 1
ATOM 2929 C C . SER A 1 364 ? 17.298 -18.464 6.249 1.00 76.81 364 SER A C 1
ATOM 2931 O O . SER A 1 364 ? 16.454 -17.617 5.982 1.00 76.81 364 SER A O 1
ATOM 2933 N N . ASN A 1 365 ? 16.979 -19.725 6.537 1.00 82.62 365 ASN A N 1
ATOM 2934 C CA . ASN A 1 365 ? 15.593 -20.112 6.779 1.00 82.62 365 ASN A CA 1
ATOM 2935 C C . ASN A 1 365 ? 15.214 -19.568 8.155 1.00 82.62 365 ASN A C 1
ATOM 2937 O O . ASN A 1 365 ? 15.604 -20.150 9.170 1.00 82.62 365 ASN A O 1
ATOM 2941 N N . SER A 1 366 ? 14.543 -18.419 8.186 1.00 87.56 366 SER A N 1
ATOM 2942 C CA . SER A 1 366 ? 14.039 -17.873 9.434 1.00 87.56 366 SER A CA 1
ATOM 2943 C C . SER A 1 366 ? 12.703 -18.538 9.761 1.00 87.56 366 SER A C 1
ATOM 2945 O O . SER A 1 366 ? 11.879 -18.775 8.881 1.00 87.56 366 SER A O 1
ATOM 2947 N N . ASP A 1 367 ? 12.459 -18.822 11.037 1.00 92.69 367 ASP A N 1
ATOM 2948 C CA . ASP A 1 367 ? 11.148 -19.311 11.483 1.00 92.69 367 ASP A CA 1
ATOM 2949 C C . ASP A 1 367 ? 10.134 -18.156 11.671 1.00 92.69 367 ASP A C 1
ATOM 2951 O O . ASP A 1 367 ? 9.056 -18.353 12.242 1.00 92.69 367 ASP A O 1
ATOM 2955 N N . GLY A 1 368 ? 10.479 -16.935 11.234 1.00 94.94 368 GLY A N 1
ATOM 2956 C CA . GLY A 1 368 ? 9.630 -15.754 11.347 1.00 94.94 368 GLY A CA 1
ATOM 2957 C C . GLY A 1 368 ? 10.382 -14.416 11.358 1.00 94.94 368 GLY A C 1
ATOM 2958 O O . GLY A 1 368 ? 11.611 -14.350 11.316 1.00 94.94 368 GLY A O 1
ATOM 2959 N N . PHE A 1 369 ? 9.625 -13.326 11.469 1.00 96.00 369 PHE A N 1
ATOM 2960 C CA . PHE A 1 369 ? 10.144 -11.959 11.498 1.00 96.00 369 PHE A CA 1
ATOM 2961 C C . PHE A 1 369 ? 10.669 -11.606 12.888 1.00 96.00 369 PHE A C 1
ATOM 2963 O O . PHE A 1 369 ? 9.942 -11.692 13.867 1.00 96.00 369 PHE A O 1
ATOM 2970 N N . SER A 1 370 ? 11.929 -11.193 12.996 1.00 96.88 370 SER A N 1
ATOM 2971 C CA . SER A 1 370 ? 12.631 -11.006 14.276 1.00 96.88 370 SER A CA 1
ATOM 2972 C C . SER A 1 370 ? 13.211 -9.605 14.411 1.00 96.88 370 SER A C 1
ATOM 2974 O O . SER A 1 370 ? 13.248 -8.850 13.440 1.00 96.88 370 SER A O 1
ATOM 2976 N N . MET A 1 371 ? 13.736 -9.272 15.595 1.00 96.44 371 MET A N 1
ATOM 2977 C CA . MET A 1 371 ? 14.404 -7.984 15.828 1.00 96.44 371 MET A CA 1
ATOM 2978 C C . MET A 1 371 ? 15.500 -7.680 14.796 1.00 96.44 371 MET A C 1
ATOM 2980 O O . MET A 1 371 ? 15.586 -6.561 14.304 1.00 96.44 371 MET A O 1
ATOM 2984 N N . ARG A 1 372 ? 16.281 -8.688 14.386 1.00 95.62 372 ARG A N 1
ATOM 2985 C CA . ARG A 1 372 ? 17.309 -8.522 13.346 1.00 95.62 372 ARG A CA 1
ATOM 2986 C C . ARG A 1 372 ? 16.708 -8.137 11.989 1.00 95.62 372 ARG A C 1
ATOM 2988 O O . ARG A 1 372 ? 17.276 -7.305 11.288 1.00 95.62 372 ARG A O 1
ATOM 2995 N N . HIS A 1 373 ? 15.574 -8.730 11.615 1.00 95.31 373 HIS A N 1
ATOM 2996 C CA . HIS A 1 373 ? 14.878 -8.374 10.375 1.00 95.31 373 HIS A CA 1
ATOM 2997 C C . HIS A 1 373 ? 14.369 -6.929 10.431 1.00 95.31 373 HIS A C 1
ATOM 2999 O O . HIS A 1 373 ? 14.502 -6.201 9.453 1.00 95.31 373 HIS A O 1
ATOM 3005 N N . MET A 1 374 ? 13.862 -6.493 11.588 1.00 95.44 374 MET A N 1
ATOM 3006 C CA . MET A 1 374 ? 13.432 -5.112 11.815 1.00 95.44 374 MET A CA 1
ATOM 3007 C C . MET A 1 374 ? 14.600 -4.114 11.730 1.00 95.44 374 MET A C 1
ATOM 3009 O O . MET A 1 374 ? 14.476 -3.081 11.080 1.00 95.44 374 MET A O 1
ATOM 3013 N N . GLU A 1 375 ? 15.751 -4.426 12.331 1.00 94.88 375 GLU A N 1
ATOM 3014 C CA . GLU A 1 375 ? 16.969 -3.606 12.226 1.00 94.88 375 GLU A CA 1
ATOM 3015 C C . GLU A 1 375 ? 17.452 -3.476 10.778 1.00 94.88 375 GLU A C 1
ATOM 3017 O O . GLU A 1 375 ? 17.866 -2.400 10.349 1.00 94.88 375 GLU A O 1
ATOM 3022 N N . ASN A 1 376 ? 17.394 -4.570 10.017 1.00 93.38 376 ASN A N 1
ATOM 3023 C CA . ASN A 1 376 ? 17.737 -4.557 8.602 1.00 93.38 376 ASN A CA 1
ATOM 3024 C C . ASN A 1 376 ? 16.719 -3.747 7.787 1.00 93.38 376 ASN A C 1
ATOM 3026 O O . ASN A 1 376 ? 17.137 -2.933 6.974 1.00 93.38 376 ASN A O 1
ATOM 3030 N N . LEU A 1 377 ? 15.415 -3.879 8.053 1.00 93.25 377 LEU A N 1
ATOM 3031 C CA . LEU A 1 377 ? 14.376 -3.071 7.405 1.00 93.25 377 LEU A CA 1
ATOM 3032 C C . LEU A 1 377 ? 14.601 -1.568 7.630 1.00 93.25 377 LEU A C 1
ATOM 3034 O O . LEU A 1 377 ? 14.563 -0.798 6.675 1.00 93.25 377 LEU A O 1
ATOM 3038 N N . LEU A 1 378 ? 14.885 -1.156 8.870 1.00 92.00 378 LEU A N 1
ATOM 3039 C CA . LEU A 1 378 ? 15.187 0.243 9.193 1.00 92.00 378 LEU A CA 1
ATOM 3040 C C . LEU A 1 378 ? 16.468 0.729 8.516 1.00 92.00 378 LEU A C 1
ATOM 3042 O O . LEU A 1 378 ? 16.510 1.849 8.021 1.00 92.00 378 LEU A O 1
ATOM 3046 N N . ARG A 1 379 ? 17.495 -0.124 8.430 1.00 93.94 379 ARG A N 1
ATOM 3047 C CA . ARG A 1 379 ? 18.728 0.209 7.711 1.00 93.94 379 ARG A CA 1
ATOM 3048 C C . ARG A 1 379 ? 18.473 0.445 6.221 1.00 93.94 379 ARG A C 1
ATOM 3050 O O . ARG A 1 379 ? 19.030 1.385 5.667 1.00 93.94 379 ARG A O 1
ATOM 3057 N N . GLU A 1 380 ? 17.682 -0.405 5.570 1.00 91.31 380 GLU A N 1
ATOM 3058 C CA . GLU A 1 380 ? 17.347 -0.246 4.147 1.00 91.31 380 GLU A CA 1
ATOM 3059 C C . GLU A 1 380 ? 16.467 0.992 3.913 1.00 91.31 380 GLU A C 1
ATOM 3061 O O . GLU A 1 380 ? 16.685 1.731 2.953 1.00 91.31 380 GLU A O 1
ATOM 3066 N N . TYR A 1 381 ? 15.540 1.281 4.834 1.00 94.00 381 TYR A N 1
ATOM 3067 C CA . TYR A 1 381 ? 14.775 2.528 4.828 1.00 94.00 381 TYR A CA 1
ATOM 3068 C C . TYR A 1 381 ? 15.685 3.761 4.938 1.00 94.00 381 TYR A C 1
ATOM 3070 O O . TYR A 1 381 ? 15.596 4.654 4.097 1.00 94.00 381 TYR A O 1
ATOM 3078 N N . ASP A 1 382 ? 16.610 3.792 5.902 1.00 93.44 382 ASP A N 1
ATOM 3079 C CA . ASP A 1 382 ? 17.546 4.909 6.089 1.00 93.44 382 ASP A CA 1
ATOM 3080 C C . ASP A 1 382 ? 18.400 5.148 4.838 1.00 93.44 382 ASP A C 1
ATOM 3082 O O . ASP A 1 382 ? 18.589 6.288 4.408 1.00 93.44 382 ASP A O 1
ATOM 3086 N N . GLN A 1 383 ? 18.873 4.069 4.210 1.00 91.31 383 GLN A N 1
ATOM 3087 C CA . GLN A 1 383 ? 19.648 4.147 2.973 1.00 91.31 383 GLN A CA 1
ATOM 3088 C C . GLN A 1 383 ? 18.857 4.702 1.789 1.00 91.31 383 GLN A C 1
ATOM 3090 O O . GLN A 1 383 ? 19.469 5.156 0.825 1.00 91.31 383 GLN A O 1
ATOM 3095 N N . TRP A 1 384 ? 17.527 4.630 1.798 1.00 94.88 384 TRP A N 1
ATOM 3096 C CA . TRP A 1 384 ? 16.673 5.312 0.827 1.00 94.88 384 TRP A CA 1
ATOM 3097 C C . TRP A 1 384 ? 16.395 6.760 1.239 1.00 94.88 384 TRP A C 1
ATOM 3099 O O . TRP A 1 384 ? 16.550 7.682 0.431 1.00 94.88 384 TRP A O 1
ATOM 3109 N N . PHE A 1 385 ? 16.027 6.959 2.502 1.00 94.06 385 PHE A N 1
ATOM 3110 C CA . PHE A 1 385 ? 15.532 8.220 3.032 1.00 94.06 385 PHE A CA 1
ATOM 3111 C C . PHE A 1 385 ? 16.601 9.319 3.061 1.00 94.06 385 PHE A C 1
ATOM 3113 O O . PHE A 1 385 ? 16.334 10.453 2.657 1.00 94.06 385 PHE A O 1
ATOM 3120 N N . GLN A 1 386 ? 17.833 8.998 3.474 1.00 93.50 386 GLN A N 1
ATOM 3121 C CA . GLN A 1 386 ? 18.916 9.985 3.550 1.00 93.50 386 GLN A CA 1
ATOM 3122 C C . GLN A 1 386 ? 19.267 10.574 2.168 1.00 93.50 386 GLN A C 1
ATOM 3124 O O . GLN A 1 386 ? 19.255 11.805 2.038 1.00 93.50 386 GLN A O 1
ATOM 3129 N N . PRO A 1 387 ? 19.479 9.768 1.102 1.00 93.38 387 PRO A N 1
ATOM 3130 C CA . PRO A 1 387 ? 19.567 10.289 -0.260 1.00 93.38 387 PRO A CA 1
ATOM 3131 C C . PRO A 1 387 ? 18.394 11.171 -0.673 1.00 93.38 387 PRO A C 1
ATOM 3133 O O . PRO A 1 387 ? 18.612 12.229 -1.265 1.00 93.38 387 PRO A O 1
ATOM 3136 N N . GLN A 1 388 ? 17.169 10.792 -0.305 1.00 94.56 388 GLN A N 1
ATOM 3137 C CA . GLN A 1 388 ? 15.971 11.548 -0.658 1.00 94.56 388 GLN A CA 1
ATOM 3138 C C . GLN A 1 388 ? 15.940 12.941 -0.011 1.00 94.56 388 GLN A C 1
ATOM 3140 O O . GLN A 1 388 ? 15.607 13.931 -0.668 1.00 94.56 388 GLN A O 1
ATOM 3145 N N . ILE A 1 389 ? 16.350 13.055 1.256 1.00 93.25 389 ILE A N 1
ATOM 3146 C CA . ILE A 1 389 ? 16.489 14.347 1.940 1.00 93.25 389 ILE A CA 1
ATOM 3147 C C . ILE A 1 389 ? 17.463 15.264 1.194 1.00 93.25 389 ILE A C 1
ATOM 3149 O O . ILE A 1 389 ? 17.163 16.444 0.991 1.00 93.25 389 ILE A O 1
ATOM 3153 N N . GLU A 1 390 ? 18.635 14.768 0.800 1.00 90.31 390 GLU A N 1
ATOM 3154 C CA . GLU A 1 390 ? 19.617 15.618 0.117 1.00 90.31 390 GLU A CA 1
ATOM 3155 C C . GLU A 1 390 ? 19.178 15.981 -1.297 1.00 90.31 390 GLU A C 1
ATOM 3157 O O . GLU A 1 390 ? 19.379 17.126 -1.694 1.00 90.31 390 GLU A O 1
ATOM 3162 N N . ILE A 1 391 ? 18.531 15.065 -2.031 1.00 90.38 391 ILE A N 1
ATOM 3163 C CA . ILE A 1 391 ? 17.895 15.380 -3.319 1.00 90.38 391 ILE A CA 1
ATOM 3164 C C . ILE A 1 391 ? 16.969 16.587 -3.125 1.00 90.38 391 ILE A C 1
ATOM 3166 O O . ILE A 1 391 ? 17.116 17.604 -3.805 1.00 90.38 391 ILE A O 1
ATOM 3170 N N . ASN A 1 392 ? 16.101 16.560 -2.114 1.00 91.88 392 ASN A N 1
ATOM 3171 C CA . ASN A 1 392 ? 15.227 17.693 -1.820 1.00 91.88 392 ASN A CA 1
ATOM 3172 C C . ASN A 1 392 ? 15.979 18.978 -1.460 1.00 91.88 392 ASN A C 1
ATOM 3174 O O . ASN A 1 392 ? 15.611 20.052 -1.939 1.00 91.88 392 ASN A O 1
ATOM 3178 N N . LYS A 1 393 ? 17.051 18.909 -0.663 1.00 90.44 393 LYS A N 1
ATOM 3179 C CA . LYS A 1 393 ? 17.887 20.084 -0.349 1.00 90.44 393 LYS A CA 1
ATOM 3180 C C . LYS A 1 393 ? 18.538 20.672 -1.601 1.00 90.44 393 LYS A C 1
ATOM 3182 O O . LYS A 1 393 ? 18.559 21.890 -1.770 1.00 90.44 393 LYS A O 1
ATOM 3187 N N . ILE A 1 394 ? 19.048 19.829 -2.493 1.00 86.06 394 ILE A N 1
ATOM 3188 C CA . ILE A 1 394 ? 19.694 20.231 -3.748 1.00 86.06 394 ILE A CA 1
ATOM 3189 C C . ILE A 1 394 ? 18.696 20.975 -4.640 1.00 86.06 394 ILE A C 1
ATOM 3191 O O . ILE A 1 394 ? 18.971 22.096 -5.064 1.00 86.06 394 ILE A O 1
ATOM 3195 N N . PHE A 1 395 ? 17.510 20.404 -4.858 1.00 87.38 395 PHE A N 1
ATOM 3196 C CA . PHE A 1 395 ? 16.497 20.991 -5.740 1.00 87.38 395 PHE A CA 1
ATOM 3197 C C . PHE A 1 395 ? 15.755 22.190 -5.132 1.00 87.38 395 PHE A C 1
ATOM 3199 O O . PHE A 1 395 ? 15.179 22.983 -5.871 1.00 87.38 395 PHE A O 1
ATOM 3206 N N . THR A 1 396 ? 15.786 22.371 -3.808 1.00 87.00 396 THR A N 1
ATOM 3207 C CA . THR A 1 396 ? 15.232 23.572 -3.154 1.00 87.00 396 THR A CA 1
ATOM 3208 C C . THR A 1 396 ? 16.235 24.725 -3.063 1.00 87.00 396 THR A C 1
ATOM 3210 O O . THR A 1 396 ? 15.825 25.884 -3.021 1.00 87.00 396 THR A O 1
ATOM 3213 N N . SER A 1 397 ? 17.544 24.442 -3.040 1.00 82.69 397 SER A N 1
ATOM 3214 C CA . SER A 1 397 ? 18.597 25.455 -2.852 1.00 82.69 397 SER A CA 1
ATOM 3215 C C . SER A 1 397 ? 19.220 25.984 -4.147 1.00 82.69 397 SER A C 1
ATOM 3217 O O . SER A 1 397 ? 19.811 27.066 -4.141 1.00 82.69 397 SER A O 1
ATOM 3219 N N . ILE A 1 398 ? 19.106 25.255 -5.258 1.00 72.00 398 ILE A N 1
ATOM 3220 C CA . ILE A 1 398 ? 19.808 25.569 -6.505 1.00 72.00 398 ILE A CA 1
ATOM 3221 C C . ILE A 1 398 ? 18.824 26.081 -7.566 1.00 72.00 398 ILE A C 1
ATOM 3223 O O . ILE A 1 398 ? 17.938 25.364 -8.010 1.00 72.00 398 ILE A O 1
ATOM 3227 N N . VAL A 1 399 ? 19.031 27.324 -8.022 1.00 57.84 399 VAL A N 1
ATOM 3228 C CA . VAL A 1 399 ? 18.243 27.968 -9.099 1.00 57.84 399 VAL A CA 1
ATOM 3229 C C . VAL A 1 399 ? 18.592 27.412 -10.494 1.00 57.84 399 VAL A C 1
ATOM 3231 O O . VAL A 1 399 ? 17.799 27.532 -11.420 1.00 57.84 399 VAL A O 1
ATOM 3234 N N . ALA A 1 400 ? 19.762 26.783 -10.656 1.00 56.38 400 ALA A N 1
ATOM 3235 C CA . ALA A 1 400 ? 20.153 26.045 -11.859 1.00 56.38 400 ALA A CA 1
ATOM 3236 C C . ALA A 1 400 ? 21.288 25.063 -11.526 1.00 56.38 400 ALA A C 1
ATOM 3238 O O . ALA A 1 400 ? 22.371 25.484 -11.110 1.00 56.38 400 ALA A O 1
ATOM 3239 N N . LEU A 1 401 ? 21.046 23.759 -11.671 1.00 55.44 401 LEU A N 1
ATOM 3240 C CA . LEU A 1 401 ? 22.106 22.755 -11.564 1.00 55.44 401 LEU A CA 1
ATOM 3241 C C . LEU A 1 401 ? 23.046 22.895 -12.777 1.00 55.44 401 LEU A C 1
ATOM 3243 O O . LEU A 1 401 ? 22.586 23.077 -13.900 1.00 55.44 401 LEU A O 1
ATOM 3247 N N . PRO A 1 402 ? 24.370 22.853 -12.608 1.00 49.19 402 PRO A N 1
ATOM 3248 C CA . PRO A 1 402 ? 25.262 22.845 -13.756 1.00 49.19 402 PRO A CA 1
ATOM 3249 C C . PRO A 1 402 ? 25.235 21.466 -14.439 1.00 49.19 402 PRO A C 1
ATOM 3251 O O . PRO A 1 402 ? 25.012 20.449 -13.785 1.00 49.19 402 PRO A O 1
ATOM 3254 N N . SER A 1 403 ? 25.483 21.435 -15.752 1.00 52.00 403 SER A N 1
ATOM 3255 C CA . SER A 1 403 ? 25.491 20.224 -16.590 1.00 52.00 403 SER A CA 1
ATOM 3256 C C . SER A 1 403 ? 26.383 19.096 -16.037 1.00 52.00 403 SER A C 1
ATOM 3258 O O . SER A 1 403 ? 27.358 19.365 -15.320 1.00 52.00 403 SER A O 1
ATOM 3260 N N . CYS A 1 404 ? 26.073 17.843 -16.406 1.00 47.38 404 CYS A N 1
ATOM 3261 C CA . CYS A 1 404 ? 26.845 16.642 -16.055 1.00 47.38 404 CYS A CA 1
ATOM 3262 C C . CYS A 1 404 ? 28.362 16.872 -16.206 1.00 47.38 404 CYS A C 1
ATOM 3264 O O . CYS A 1 404 ? 28.826 17.393 -17.221 1.00 47.38 404 CYS A O 1
ATOM 3266 N N . GLY A 1 405 ? 29.129 16.534 -15.163 1.00 51.25 405 GLY A N 1
ATOM 3267 C CA . GLY A 1 405 ? 30.574 16.795 -15.065 1.00 51.25 405 GLY A CA 1
ATOM 3268 C C . GLY A 1 405 ? 30.963 17.974 -14.161 1.00 51.25 405 GLY A C 1
ATOM 3269 O O . GLY A 1 405 ? 32.150 18.172 -13.885 1.00 51.25 405 GLY A O 1
ATOM 3270 N N . SER A 1 406 ? 29.998 18.744 -13.646 1.00 52.25 406 SER A N 1
ATOM 3271 C CA . SER A 1 406 ? 30.284 19.754 -12.624 1.00 52.25 406 SER A CA 1
ATOM 3272 C C . SER A 1 406 ? 30.446 19.113 -11.227 1.00 52.25 406 SER A C 1
ATOM 3274 O O . SER A 1 406 ? 29.580 18.354 -10.794 1.00 52.25 406 SER A O 1
ATOM 3276 N N . PRO A 1 407 ? 31.520 19.408 -10.465 1.00 48.88 407 PRO A N 1
ATOM 3277 C CA . PRO A 1 407 ? 31.787 18.804 -9.149 1.00 48.88 407 PRO A CA 1
ATOM 3278 C C . PRO A 1 407 ? 30.830 19.219 -8.012 1.00 48.88 407 PRO A C 1
ATOM 3280 O O . PRO A 1 407 ? 31.293 19.301 -6.872 1.00 48.88 407 PRO A O 1
ATOM 3283 N N . LEU A 1 408 ? 29.570 19.581 -8.293 1.00 47.12 408 LEU A N 1
ATOM 3284 C CA . LEU A 1 408 ? 28.676 20.302 -7.373 1.00 47.12 408 LEU A CA 1
ATOM 3285 C C . LEU A 1 408 ? 27.549 19.472 -6.748 1.00 47.12 408 LEU A C 1
ATOM 3287 O O . LEU A 1 408 ? 27.050 19.885 -5.704 1.00 47.12 408 LEU A O 1
ATOM 3291 N N . LEU A 1 409 ? 27.256 18.265 -7.240 1.00 53.00 409 LEU A N 1
ATOM 3292 C CA . LEU A 1 409 ? 26.608 17.237 -6.415 1.00 53.00 409 LEU A CA 1
ATOM 3293 C C . LEU A 1 409 ? 27.649 16.655 -5.439 1.00 53.00 409 LEU A C 1
ATOM 3295 O O . LEU A 1 409 ? 28.030 15.488 -5.494 1.00 53.00 409 LEU A O 1
ATOM 3299 N N . ARG A 1 410 ? 28.203 17.507 -4.562 1.00 52.53 410 ARG A N 1
ATOM 3300 C CA . ARG A 1 410 ? 29.065 17.052 -3.463 1.00 52.53 410 ARG A CA 1
ATOM 3301 C C . ARG A 1 410 ? 28.178 16.518 -2.359 1.00 52.53 410 ARG A C 1
ATOM 3303 O O . ARG A 1 410 ? 27.917 17.209 -1.379 1.00 52.53 410 ARG A O 1
ATOM 3310 N N . PHE A 1 411 ? 27.742 15.283 -2.532 1.00 56.81 411 PHE A N 1
ATOM 3311 C CA . PHE A 1 411 ? 27.115 14.546 -1.453 1.00 56.81 411 PHE A CA 1
ATOM 3312 C C . PHE A 1 411 ? 28.110 14.364 -0.285 1.00 56.81 411 PHE A C 1
ATOM 3314 O O . PHE A 1 411 ? 29.327 14.257 -0.512 1.00 56.81 411 PHE A O 1
ATOM 3321 N N . PRO A 1 412 ? 27.639 14.370 0.974 1.00 59.34 412 PRO A N 1
ATOM 3322 C CA . PRO A 1 412 ? 28.490 14.080 2.119 1.00 59.34 412 PRO A CA 1
ATOM 3323 C C . PRO A 1 412 ? 29.067 12.657 2.010 1.00 59.34 412 PRO A C 1
ATOM 3325 O O . PRO A 1 412 ? 28.342 11.699 1.783 1.00 59.34 412 PRO A O 1
ATOM 3328 N N . LYS A 1 413 ? 30.385 12.506 2.205 1.00 56.53 413 LYS A N 1
ATOM 3329 C CA . LYS A 1 413 ? 31.147 11.252 1.990 1.00 56.53 413 LYS A CA 1
ATOM 3330 C C . LYS A 1 413 ? 30.799 10.071 2.919 1.00 56.53 413 LYS A C 1
ATOM 3332 O O . LYS A 1 413 ? 31.514 9.073 2.898 1.00 56.53 413 LYS A O 1
ATOM 3337 N N . SER A 1 414 ? 29.816 10.187 3.809 1.00 58.94 414 SER A N 1
ATOM 3338 C CA . SER A 1 414 ? 29.659 9.252 4.934 1.00 58.94 414 SER A CA 1
ATOM 3339 C C . SER A 1 414 ? 28.533 8.231 4.802 1.00 58.94 414 SER A C 1
ATOM 3341 O O . SER A 1 414 ? 28.410 7.408 5.703 1.00 58.94 414 SER A O 1
ATOM 3343 N N . ASP A 1 415 ? 27.732 8.249 3.736 1.00 78.19 415 ASP A N 1
ATOM 3344 C CA . ASP A 1 415 ? 26.612 7.311 3.597 1.00 78.19 415 ASP A CA 1
ATOM 3345 C C . ASP A 1 415 ? 26.600 6.621 2.219 1.00 78.19 415 ASP A C 1
ATOM 3347 O O . ASP A 1 415 ? 26.764 7.240 1.166 1.00 78.19 415 ASP A O 1
ATOM 3351 N N . TYR A 1 416 ? 26.474 5.292 2.261 1.00 84.25 416 TYR A N 1
ATOM 3352 C CA . TYR A 1 416 ? 26.546 4.387 1.120 1.00 84.25 416 TYR A CA 1
ATOM 3353 C C . TYR A 1 416 ? 25.465 4.666 0.071 1.00 84.25 416 TYR A C 1
ATOM 3355 O O . TYR A 1 416 ? 25.748 4.522 -1.117 1.00 84.25 416 TYR A O 1
ATOM 3363 N N . GLY A 1 417 ? 24.262 5.085 0.486 1.00 86.62 417 GLY A N 1
ATOM 3364 C CA . GLY A 1 417 ? 23.177 5.396 -0.454 1.00 86.62 417 GLY A CA 1
ATOM 3365 C C . GLY A 1 417 ? 23.552 6.523 -1.424 1.00 86.62 417 GLY A C 1
ATOM 3366 O O . GLY A 1 417 ? 23.182 6.495 -2.598 1.00 86.62 417 GLY A O 1
ATOM 3367 N N . PHE A 1 418 ? 24.371 7.479 -0.975 1.00 85.12 418 PHE A N 1
ATOM 3368 C CA . PHE A 1 418 ? 24.853 8.573 -1.819 1.00 85.12 418 PHE A CA 1
ATOM 3369 C C . PHE A 1 418 ? 25.888 8.142 -2.841 1.00 85.12 418 PHE A C 1
ATOM 3371 O O . PHE A 1 418 ? 25.831 8.585 -3.983 1.00 85.12 418 PHE A O 1
ATOM 3378 N N . GLU A 1 419 ? 26.850 7.306 -2.449 1.00 87.62 419 GLU A N 1
ATOM 3379 C CA . GLU A 1 419 ? 27.885 6.835 -3.376 1.00 87.62 419 GLU A CA 1
ATOM 3380 C C . GLU A 1 419 ? 27.279 5.973 -4.491 1.00 87.62 419 GLU A C 1
ATOM 3382 O O . GLU A 1 419 ? 27.753 5.996 -5.626 1.00 87.62 419 GLU A O 1
ATOM 3387 N N . GLU A 1 420 ? 26.195 5.257 -4.202 1.00 91.75 420 GLU A N 1
ATOM 3388 C CA . GLU A 1 420 ? 25.408 4.560 -5.217 1.00 91.75 420 GLU A CA 1
ATOM 3389 C C . GLU A 1 420 ? 24.656 5.508 -6.144 1.00 91.75 420 GLU A C 1
ATOM 3391 O O . GLU A 1 420 ? 24.765 5.360 -7.359 1.00 91.75 420 GLU A O 1
ATOM 3396 N N . MET A 1 421 ? 23.933 6.493 -5.595 1.00 90.06 421 MET A N 1
ATOM 3397 C CA . MET A 1 421 ? 23.269 7.515 -6.412 1.00 90.06 421 MET A CA 1
ATOM 3398 C C . MET A 1 421 ? 24.269 8.208 -7.329 1.00 90.06 421 MET A C 1
ATOM 3400 O O . MET A 1 421 ? 24.035 8.332 -8.526 1.00 90.06 421 MET A O 1
ATOM 3404 N N . LYS A 1 422 ? 25.429 8.571 -6.784 1.00 86.44 422 LYS A N 1
ATOM 3405 C CA . LYS A 1 422 ? 26.530 9.157 -7.533 1.00 86.44 422 LYS A CA 1
ATOM 3406 C C . LYS A 1 422 ? 27.039 8.225 -8.631 1.00 86.44 422 LYS A C 1
ATOM 3408 O O . LYS A 1 422 ? 27.269 8.687 -9.738 1.00 86.44 422 LYS A O 1
ATOM 3413 N N . ARG A 1 423 ? 27.201 6.925 -8.365 1.00 87.38 423 ARG A N 1
ATOM 3414 C CA . ARG A 1 423 ? 27.607 5.946 -9.390 1.00 87.38 423 ARG A CA 1
ATOM 3415 C C . ARG A 1 423 ? 26.605 5.898 -10.545 1.00 87.38 423 ARG A C 1
ATOM 3417 O O . ARG A 1 423 ? 27.020 5.833 -11.694 1.00 87.38 423 ARG A O 1
ATOM 3424 N N . ILE A 1 424 ? 25.310 5.963 -10.242 1.00 88.38 424 ILE A N 1
ATOM 3425 C CA . ILE A 1 424 ? 24.247 5.971 -11.253 1.00 88.38 424 ILE A CA 1
ATOM 3426 C C . ILE A 1 424 ? 24.284 7.274 -12.064 1.00 88.38 424 ILE A C 1
ATOM 3428 O O . ILE A 1 424 ? 24.211 7.230 -13.287 1.00 88.38 424 ILE A O 1
ATOM 3432 N N . THR A 1 425 ? 24.446 8.430 -11.413 1.00 83.75 425 THR A N 1
ATOM 3433 C CA . THR A 1 425 ? 24.348 9.738 -12.084 1.00 83.75 425 THR A CA 1
ATOM 3434 C C . THR A 1 425 ? 25.640 10.216 -12.750 1.00 83.75 425 THR A C 1
ATOM 3436 O O . THR A 1 425 ? 25.570 10.891 -13.772 1.00 83.75 425 THR A O 1
ATOM 3439 N N . ASP A 1 426 ? 26.816 9.909 -12.194 1.00 79.06 426 ASP A N 1
ATOM 3440 C CA . ASP A 1 426 ? 28.110 10.402 -12.699 1.00 79.06 426 ASP A CA 1
ATOM 3441 C C . ASP A 1 426 ? 28.614 9.597 -13.906 1.00 79.06 426 ASP A C 1
ATOM 3443 O O . ASP A 1 426 ? 29.431 10.097 -14.682 1.00 79.06 426 ASP A O 1
ATOM 3447 N N . CYS A 1 427 ? 28.169 8.347 -14.050 1.00 66.56 427 CYS A N 1
ATOM 3448 C CA . CYS A 1 427 ? 28.651 7.424 -15.077 1.00 66.56 427 CYS A CA 1
ATOM 3449 C C . CYS A 1 427 ? 27.701 7.282 -16.275 1.00 66.56 427 CYS A C 1
ATOM 3451 O O . CYS A 1 427 ? 28.084 6.667 -17.272 1.00 66.56 427 CYS A O 1
ATOM 3453 N N . ALA A 1 428 ? 26.501 7.869 -16.218 1.00 74.50 428 ALA A N 1
ATOM 3454 C CA . ALA A 1 428 ? 25.568 7.822 -17.332 1.00 74.50 428 ALA A CA 1
ATOM 3455 C C . ALA A 1 428 ? 26.049 8.740 -18.483 1.00 74.50 428 ALA A C 1
ATOM 3457 O O . ALA A 1 428 ? 26.296 9.930 -18.262 1.00 74.50 428 ALA A O 1
ATOM 3458 N N . PRO A 1 429 ? 26.180 8.228 -19.722 1.00 76.06 429 PRO A N 1
ATOM 3459 C CA . PRO A 1 429 ? 26.590 9.026 -20.884 1.00 76.06 429 PRO A CA 1
ATOM 3460 C C . PRO A 1 429 ? 25.610 10.159 -21.240 1.00 76.06 429 PRO A C 1
ATOM 3462 O O . PRO A 1 429 ? 25.990 11.106 -21.927 1.00 76.06 429 PRO A O 1
ATOM 3465 N N . TRP A 1 430 ? 24.369 10.090 -20.754 1.00 76.56 430 TRP A N 1
ATOM 3466 C CA . TRP A 1 430 ? 23.362 11.145 -20.852 1.00 76.56 430 TRP A CA 1
ATOM 3467 C C . TRP A 1 430 ? 22.512 11.206 -19.581 1.00 76.56 430 TRP A C 1
ATOM 3469 O O . TRP A 1 430 ? 22.470 10.259 -18.796 1.00 76.56 430 TRP A O 1
ATOM 3479 N N . ALA A 1 431 ? 21.830 12.333 -19.371 1.00 72.75 431 ALA A N 1
ATOM 3480 C CA . ALA A 1 431 ? 20.917 12.492 -18.248 1.00 72.75 431 ALA A CA 1
ATOM 3481 C C . ALA A 1 431 ? 19.700 11.574 -18.428 1.00 72.75 431 ALA A C 1
ATOM 3483 O O . ALA A 1 431 ? 18.909 11.747 -19.354 1.00 72.75 431 ALA A O 1
ATOM 3484 N N . VAL A 1 432 ? 19.549 10.604 -17.531 1.00 74.06 432 VAL A N 1
ATOM 3485 C CA . VAL A 1 432 ? 18.345 9.779 -17.437 1.00 74.06 432 VAL A CA 1
ATOM 3486 C C . VAL A 1 432 ? 17.224 10.655 -16.863 1.00 74.06 432 VAL A C 1
ATOM 3488 O O . VAL A 1 432 ? 17.306 11.099 -15.715 1.00 74.06 432 VAL A O 1
ATOM 3491 N N . ARG A 1 433 ? 16.214 10.966 -17.683 1.00 87.31 433 ARG A N 1
ATOM 3492 C CA . ARG A 1 433 ? 15.082 11.835 -17.327 1.00 87.31 433 ARG A CA 1
ATOM 3493 C C . ARG A 1 433 ? 13.775 11.071 -17.455 1.00 87.31 433 ARG A C 1
ATOM 3495 O O . ARG A 1 433 ? 13.581 10.334 -18.413 1.00 87.31 433 ARG A O 1
ATOM 3502 N N . GLN A 1 434 ? 12.868 11.334 -16.530 1.00 89.69 434 GLN A N 1
ATOM 3503 C CA . GLN A 1 434 ? 11.467 10.951 -16.601 1.00 89.69 434 GLN A CA 1
ATOM 3504 C C . GLN A 1 434 ? 10.613 12.202 -16.601 1.00 89.69 434 GLN A C 1
ATOM 3506 O O . GLN A 1 434 ? 10.935 13.152 -15.885 1.00 89.69 434 GLN A O 1
ATOM 3511 N N . ASP A 1 435 ? 9.552 12.186 -17.395 1.00 88.38 435 ASP A N 1
ATOM 3512 C CA . ASP A 1 435 ? 8.478 13.162 -17.263 1.00 88.38 435 ASP A CA 1
ATOM 3513 C C . ASP A 1 435 ? 7.535 12.812 -16.098 1.00 88.38 435 ASP A C 1
ATOM 3515 O O . ASP A 1 435 ? 7.712 11.802 -15.418 1.00 88.38 435 ASP A O 1
ATOM 3519 N N . GLU A 1 436 ? 6.535 13.660 -15.860 1.00 86.12 436 GLU A N 1
ATOM 3520 C CA . GLU A 1 436 ? 5.543 13.492 -14.787 1.00 86.12 436 GLU A CA 1
ATOM 3521 C C . GLU A 1 436 ? 4.674 12.227 -14.946 1.00 86.12 436 GLU A C 1
ATOM 3523 O O . GLU A 1 436 ? 4.094 11.767 -13.969 1.00 86.12 436 GLU A O 1
ATOM 3528 N N . ASP A 1 437 ? 4.627 11.630 -16.145 1.00 87.75 437 ASP A N 1
ATOM 3529 C CA . ASP A 1 437 ? 3.940 10.362 -16.425 1.00 87.75 437 ASP A CA 1
ATOM 3530 C C . ASP A 1 437 ? 4.894 9.151 -16.256 1.00 87.75 437 ASP A C 1
ATOM 3532 O O . ASP A 1 437 ? 4.632 8.074 -16.791 1.00 87.75 437 ASP A O 1
ATOM 3536 N N . TYR A 1 438 ? 6.035 9.323 -15.570 1.00 89.25 438 TYR A N 1
ATOM 3537 C CA . TYR A 1 438 ? 7.077 8.302 -15.363 1.00 89.25 438 TYR A CA 1
ATOM 3538 C C . TYR A 1 438 ? 7.697 7.742 -16.658 1.00 89.25 438 TYR A C 1
ATOM 3540 O O . TYR A 1 438 ? 8.343 6.687 -16.638 1.00 89.25 438 TYR A O 1
ATOM 3548 N N . ARG A 1 439 ? 7.594 8.456 -17.787 1.00 93.00 439 ARG A N 1
ATOM 3549 C CA . ARG A 1 439 ? 8.150 8.001 -19.070 1.00 93.00 439 ARG A CA 1
ATOM 3550 C C . ARG A 1 439 ? 9.578 8.486 -19.251 1.00 93.00 439 ARG A C 1
ATOM 3552 O O . ARG A 1 439 ? 9.865 9.672 -19.105 1.00 93.00 439 ARG A O 1
ATOM 3559 N N . LEU A 1 440 ? 10.469 7.571 -19.608 1.00 92.69 440 LEU A N 1
ATOM 3560 C CA . LEU A 1 440 ? 11.874 7.823 -19.901 1.00 92.69 440 LEU A CA 1
ATOM 3561 C C . LEU A 1 440 ? 11.997 8.716 -21.141 1.00 92.69 440 LEU A C 1
ATOM 3563 O O . LEU A 1 440 ? 11.661 8.308 -22.246 1.00 92.69 440 LEU A O 1
ATOM 3567 N N . TYR A 1 441 ? 12.520 9.922 -20.966 1.00 92.12 441 TYR A N 1
ATOM 3568 C CA . TYR A 1 441 ? 12.703 10.895 -22.033 1.00 92.12 441 TYR A CA 1
ATOM 3569 C C . TYR A 1 441 ? 14.092 10.751 -22.669 1.00 92.12 441 TYR A C 1
ATOM 3571 O O . TYR A 1 441 ? 15.110 10.929 -21.996 1.00 92.12 441 TYR A O 1
ATOM 3579 N N . LEU A 1 442 ? 14.136 10.463 -23.972 1.00 90.25 442 LEU A N 1
ATOM 3580 C CA . LEU A 1 442 ? 15.357 10.186 -24.738 1.00 90.25 442 LEU A CA 1
ATOM 3581 C C . LEU A 1 442 ? 15.490 11.172 -25.910 1.00 90.25 442 LEU A C 1
ATOM 3583 O O . LEU A 1 442 ? 14.822 11.022 -26.929 1.00 90.25 442 LEU A O 1
ATOM 3587 N N . ASP A 1 443 ? 16.345 12.194 -25.777 1.00 86.00 443 ASP A N 1
ATOM 3588 C CA . ASP A 1 443 ? 16.486 13.276 -26.769 1.00 86.00 443 ASP A CA 1
ATOM 3589 C C . ASP A 1 443 ? 17.950 13.658 -27.045 1.00 86.00 443 ASP A C 1
ATOM 3591 O O . ASP A 1 443 ? 18.669 14.150 -26.171 1.00 86.00 443 ASP A O 1
ATOM 3595 N N . TYR A 1 444 ? 18.356 13.494 -28.307 1.00 77.69 444 TYR A N 1
ATOM 3596 C CA . TYR A 1 444 ? 19.688 13.817 -28.832 1.00 77.69 444 TYR A CA 1
ATOM 3597 C C . TYR A 1 444 ? 20.041 15.298 -28.770 1.00 77.69 444 TYR A C 1
ATOM 3599 O O . TYR A 1 444 ? 21.203 15.672 -28.651 1.00 77.69 444 TYR A O 1
ATOM 3607 N N . ASN A 1 445 ? 19.062 16.185 -28.906 1.00 79.12 445 ASN A N 1
ATOM 3608 C CA . ASN A 1 445 ? 19.365 17.610 -29.010 1.00 79.12 445 ASN A CA 1
ATOM 3609 C C . ASN A 1 445 ? 19.549 18.248 -27.633 1.00 79.12 445 ASN A C 1
ATOM 3611 O O . ASN A 1 445 ? 19.859 19.437 -27.535 1.00 79.12 445 ASN A O 1
ATOM 3615 N N . ASN A 1 446 ? 19.358 17.463 -26.569 1.00 70.38 446 ASN A N 1
ATOM 3616 C CA . ASN A 1 446 ? 19.095 17.996 -25.251 1.00 70.38 446 ASN A CA 1
ATOM 3617 C C . ASN A 1 446 ? 19.891 17.350 -24.113 1.00 70.38 446 ASN A C 1
ATOM 3619 O O . ASN A 1 446 ? 19.463 17.336 -22.960 1.00 70.38 446 ASN A O 1
ATOM 3623 N N . TYR A 1 447 ? 21.115 16.909 -24.413 1.00 64.00 447 TYR A N 1
ATOM 3624 C CA . TYR A 1 447 ? 22.076 16.381 -23.430 1.00 64.00 447 TYR A CA 1
ATOM 3625 C C . TYR A 1 447 ? 22.415 17.346 -22.276 1.00 64.00 447 TYR A C 1
ATOM 3627 O O . TYR A 1 447 ? 23.021 16.944 -21.287 1.00 64.00 447 TYR A O 1
ATOM 3635 N N . SER A 1 448 ? 22.070 18.632 -22.401 1.00 58.88 448 SER A N 1
ATOM 3636 C CA . SER A 1 448 ? 22.395 19.675 -21.417 1.00 58.88 448 SER A CA 1
ATOM 3637 C C . SER A 1 448 ? 21.361 19.846 -20.304 1.00 58.88 448 SER A C 1
ATOM 3639 O O . SER A 1 448 ? 21.549 20.692 -19.427 1.00 58.88 448 SER A O 1
ATOM 3641 N N . HIS A 1 449 ? 20.266 19.087 -20.328 1.00 62.84 449 HIS A N 1
ATOM 3642 C CA . HIS A 1 449 ? 19.229 19.236 -19.324 1.00 62.84 449 HIS A CA 1
ATOM 3643 C C . HIS A 1 449 ? 19.588 18.576 -17.999 1.00 62.84 449 HIS A C 1
ATOM 3645 O O . HIS A 1 449 ? 19.986 17.419 -17.898 1.00 62.84 449 HIS A O 1
ATOM 3651 N N . ILE A 1 450 ? 19.424 19.393 -16.971 1.00 68.62 450 ILE A N 1
ATOM 3652 C CA . ILE A 1 450 ? 19.450 19.036 -15.567 1.00 68.62 450 ILE A CA 1
ATOM 3653 C C . ILE A 1 450 ? 18.360 17.983 -15.325 1.00 68.62 450 ILE A C 1
ATOM 3655 O O . ILE A 1 450 ? 17.213 18.246 -15.697 1.00 68.62 450 ILE A O 1
ATOM 3659 N N . PRO A 1 451 ? 18.672 16.836 -14.693 1.00 77.12 451 PRO A N 1
ATOM 3660 C CA . PRO A 1 451 ? 17.650 15.890 -14.268 1.00 77.12 451 PRO A CA 1
ATOM 3661 C C . PRO A 1 451 ? 16.599 16.599 -13.418 1.00 77.12 451 PRO A C 1
ATOM 3663 O O . PRO A 1 451 ? 16.943 17.372 -12.524 1.00 77.12 451 PRO A O 1
ATOM 3666 N N . GLU A 1 452 ? 15.324 16.343 -13.675 1.00 85.56 452 GLU A N 1
ATOM 3667 C CA . GLU A 1 452 ? 14.270 16.869 -12.816 1.00 85.56 452 GLU A CA 1
ATOM 3668 C C . GLU A 1 452 ? 14.302 16.165 -11.461 1.00 85.56 452 GLU A C 1
ATOM 3670 O O . GLU A 1 452 ? 14.688 14.998 -11.351 1.00 85.56 452 GLU A O 1
ATOM 3675 N N . ARG A 1 453 ? 13.862 16.869 -10.413 1.00 87.88 453 ARG A N 1
ATOM 3676 C CA . ARG A 1 453 ? 13.799 16.321 -9.050 1.00 87.88 453 ARG A CA 1
ATOM 3677 C C . ARG A 1 453 ? 13.067 14.984 -9.014 1.00 87.88 453 ARG A C 1
ATOM 3679 O O . ARG A 1 453 ? 13.527 14.055 -8.354 1.00 87.88 453 ARG A O 1
ATOM 3686 N N . PHE A 1 454 ? 11.953 14.902 -9.735 1.00 89.38 454 PHE A N 1
ATOM 3687 C CA . PHE A 1 454 ? 11.149 13.697 -9.857 1.00 89.38 454 PHE A CA 1
ATOM 3688 C C . PHE A 1 454 ? 11.963 12.529 -10.427 1.00 89.38 454 PHE A C 1
ATOM 3690 O O . PHE A 1 454 ? 12.021 11.471 -9.812 1.00 89.38 454 PHE A O 1
ATOM 3697 N N . SER A 1 455 ? 12.703 12.743 -11.521 1.00 89.81 455 SER A N 1
ATOM 3698 C CA . SER A 1 455 ? 13.541 11.704 -12.134 1.00 89.81 455 SER A CA 1
ATOM 3699 C C . SER A 1 455 ? 14.604 11.170 -11.168 1.00 89.81 455 SER A C 1
ATOM 3701 O O . SER A 1 455 ? 14.796 9.960 -11.065 1.00 89.81 455 SER A O 1
ATOM 3703 N N . VAL A 1 456 ? 15.278 12.059 -10.426 1.00 90.88 456 VAL A N 1
ATOM 3704 C CA . VAL A 1 456 ? 16.319 11.663 -9.457 1.00 90.88 456 VAL A CA 1
ATOM 3705 C C . VAL A 1 456 ? 15.714 10.948 -8.245 1.00 90.88 456 VAL A C 1
ATOM 3707 O O . VAL A 1 456 ? 16.301 9.994 -7.735 1.00 90.88 456 VAL A O 1
ATOM 3710 N N . SER A 1 457 ? 14.529 11.373 -7.805 1.00 91.94 457 SER A N 1
ATOM 3711 C CA . SER A 1 457 ? 13.784 10.717 -6.723 1.00 91.94 457 SER A CA 1
ATOM 3712 C C . SER A 1 457 ? 13.329 9.318 -7.133 1.00 91.94 457 SER A C 1
ATOM 3714 O O . SER A 1 457 ? 13.468 8.374 -6.353 1.00 91.94 457 SER A O 1
ATOM 3716 N N . THR A 1 458 ? 12.883 9.157 -8.384 1.00 90.88 458 THR A N 1
ATOM 3717 C CA . THR A 1 458 ? 12.555 7.846 -8.943 1.00 90.88 458 THR A CA 1
ATOM 3718 C C . THR A 1 458 ? 13.777 6.935 -8.969 1.00 90.88 458 THR A C 1
ATOM 3720 O O . THR A 1 458 ? 13.737 5.838 -8.418 1.00 90.88 458 THR A O 1
ATOM 3723 N N . LEU A 1 459 ? 14.911 7.416 -9.485 1.00 92.00 459 LEU A N 1
ATOM 3724 C CA . LEU A 1 459 ? 16.166 6.657 -9.464 1.00 92.00 459 LEU A CA 1
ATOM 3725 C C . LEU A 1 459 ? 16.566 6.206 -8.049 1.00 92.00 459 LEU A C 1
ATOM 3727 O O . LEU A 1 459 ? 17.073 5.099 -7.885 1.00 92.00 459 LEU A O 1
ATOM 3731 N N . ASN A 1 460 ? 16.314 7.017 -7.018 1.00 94.25 460 ASN A N 1
ATOM 3732 C CA . ASN A 1 460 ? 16.693 6.679 -5.647 1.00 94.25 460 ASN A CA 1
ATOM 3733 C C . ASN A 1 460 ? 15.917 5.488 -5.059 1.00 94.25 460 ASN A C 1
ATOM 3735 O O . ASN A 1 460 ? 16.523 4.639 -4.400 1.00 94.25 460 ASN A O 1
ATOM 3739 N N . TRP A 1 461 ? 14.604 5.380 -5.282 1.00 92.62 461 TRP A N 1
ATOM 3740 C CA . TRP A 1 461 ? 13.865 4.208 -4.788 1.00 92.62 461 TRP A CA 1
ATOM 3741 C C . TRP A 1 461 ? 14.156 2.954 -5.618 1.00 92.62 461 TRP A C 1
ATOM 3743 O O . TRP A 1 461 ? 14.263 1.862 -5.061 1.00 92.62 461 TRP A O 1
ATOM 3753 N N . GLN A 1 462 ? 14.385 3.101 -6.925 1.00 92.69 462 GLN A N 1
ATOM 3754 C CA . GLN A 1 462 ? 14.791 1.989 -7.788 1.00 92.69 462 GLN A CA 1
ATOM 3755 C C . GLN A 1 462 ? 16.169 1.443 -7.407 1.00 92.69 462 GLN A C 1
ATOM 3757 O O . GLN A 1 462 ? 16.358 0.232 -7.294 1.00 92.69 462 GLN A O 1
ATOM 3762 N N . ARG A 1 463 ? 17.116 2.342 -7.116 1.00 95.12 463 ARG A N 1
ATOM 3763 C CA . ARG A 1 463 ? 18.417 2.016 -6.525 1.00 95.12 463 ARG A CA 1
ATOM 3764 C C . ARG A 1 463 ? 18.252 1.202 -5.246 1.00 95.12 463 ARG A C 1
ATOM 3766 O O . ARG A 1 463 ? 18.900 0.168 -5.112 1.00 95.12 463 ARG A O 1
ATOM 3773 N N . ALA A 1 464 ? 17.398 1.646 -4.322 1.00 94.19 464 ALA A N 1
ATOM 3774 C CA . ALA A 1 464 ? 17.154 0.928 -3.072 1.00 94.19 464 ALA A CA 1
ATOM 3775 C C . ALA A 1 464 ? 16.603 -0.491 -3.320 1.00 94.19 464 ALA A C 1
ATOM 3777 O O . ALA A 1 464 ? 17.050 -1.445 -2.686 1.00 94.19 464 ALA A O 1
ATOM 3778 N N . LEU A 1 465 ? 15.703 -0.657 -4.295 1.00 93.19 465 LEU A N 1
ATOM 3779 C CA . LEU A 1 465 ? 15.167 -1.966 -4.674 1.00 93.19 465 LEU A CA 1
ATOM 3780 C C . LEU A 1 465 ? 16.246 -2.893 -5.259 1.00 93.19 465 LEU A C 1
ATOM 3782 O O . LEU A 1 465 ? 16.399 -4.028 -4.805 1.00 93.19 465 LEU A O 1
ATOM 3786 N N . VAL A 1 466 ? 17.023 -2.422 -6.239 1.00 95.81 466 VAL A N 1
ATOM 3787 C CA . VAL A 1 466 ? 18.106 -3.213 -6.854 1.00 95.81 466 VAL A CA 1
ATOM 3788 C C . VAL A 1 466 ? 19.182 -3.547 -5.821 1.00 95.81 466 VAL A C 1
ATOM 3790 O O . VAL A 1 466 ? 19.707 -4.661 -5.820 1.00 95.81 466 VAL A O 1
ATOM 3793 N N . HIS A 1 467 ? 19.464 -2.628 -4.894 1.00 94.38 467 HIS A N 1
ATOM 3794 C CA . HIS A 1 467 ? 20.362 -2.875 -3.771 1.00 94.38 467 HIS A CA 1
ATOM 3795 C C . HIS A 1 467 ? 19.857 -4.028 -2.897 1.00 94.38 467 HIS A C 1
ATOM 3797 O O . HIS A 1 467 ? 20.608 -4.969 -2.629 1.00 94.38 467 HIS A O 1
ATOM 3803 N N . LEU A 1 468 ? 18.581 -3.999 -2.510 1.00 93.25 468 LEU A N 1
ATOM 3804 C CA . LEU A 1 468 ? 17.969 -5.043 -1.695 1.00 93.25 468 LEU A CA 1
ATOM 3805 C C . LEU A 1 468 ? 18.071 -6.423 -2.369 1.00 93.25 468 LEU A C 1
ATOM 3807 O O . LEU A 1 468 ? 18.438 -7.409 -1.725 1.00 93.25 468 LEU A O 1
ATOM 3811 N N . LEU A 1 469 ? 17.821 -6.491 -3.680 1.00 94.69 469 LEU A N 1
ATOM 3812 C CA . LEU A 1 469 ? 17.950 -7.724 -4.464 1.00 94.69 469 LEU A CA 1
ATOM 3813 C C . LEU A 1 469 ? 19.406 -8.198 -4.564 1.00 94.69 469 LEU A C 1
ATOM 3815 O O . LEU A 1 469 ? 19.688 -9.377 -4.332 1.00 94.69 469 LEU A O 1
ATOM 3819 N N . ALA A 1 470 ? 20.339 -7.293 -4.868 1.00 94.31 470 ALA A N 1
ATOM 3820 C CA . ALA A 1 470 ? 21.762 -7.607 -4.949 1.00 94.31 470 ALA A CA 1
ATOM 3821 C C . ALA A 1 470 ? 22.284 -8.160 -3.614 1.00 94.31 470 ALA A C 1
ATOM 3823 O O . ALA A 1 470 ? 22.936 -9.206 -3.586 1.00 94.31 470 ALA A O 1
ATOM 3824 N N . ASN A 1 471 ? 21.922 -7.518 -2.502 1.00 92.62 471 ASN A N 1
ATOM 3825 C CA . ASN A 1 471 ? 22.279 -7.964 -1.160 1.00 92.62 471 ASN A CA 1
ATOM 3826 C C . ASN A 1 471 ? 21.713 -9.339 -0.822 1.00 92.62 471 ASN A C 1
ATOM 3828 O O . ASN A 1 471 ? 22.387 -10.129 -0.168 1.00 92.62 471 ASN A O 1
ATOM 3832 N N . ALA A 1 472 ? 20.483 -9.635 -1.226 1.00 93.19 472 ALA A N 1
ATOM 3833 C CA . ALA A 1 472 ? 19.831 -10.879 -0.845 1.00 93.19 472 ALA A CA 1
ATOM 3834 C C . ALA A 1 472 ? 20.298 -12.089 -1.670 1.00 93.19 472 ALA A C 1
ATOM 3836 O O . ALA A 1 472 ? 20.363 -13.205 -1.149 1.00 93.19 472 ALA A O 1
ATOM 3837 N N . TYR A 1 473 ? 20.626 -11.885 -2.950 1.00 95.56 473 TYR A N 1
ATOM 3838 C CA . TYR A 1 473 ? 20.836 -12.985 -3.898 1.00 95.56 473 TYR A CA 1
ATOM 3839 C C . TYR A 1 473 ? 22.284 -13.193 -4.339 1.00 95.56 473 TYR A C 1
ATOM 3841 O O . TYR A 1 473 ? 22.608 -14.303 -4.788 1.00 95.56 473 TYR A O 1
ATOM 3849 N N . ALA A 1 474 ? 23.162 -12.196 -4.186 1.00 95.56 474 ALA A N 1
ATOM 3850 C CA . ALA A 1 474 ? 24.581 -12.361 -4.475 1.00 95.56 474 ALA A CA 1
ATOM 3851 C C . ALA A 1 474 ? 25.207 -13.423 -3.555 1.00 95.56 474 ALA A C 1
ATOM 3853 O O . ALA A 1 474 ? 25.107 -13.372 -2.332 1.00 95.56 474 ALA A O 1
ATOM 3854 N N . THR A 1 475 ? 25.866 -14.410 -4.159 1.00 95.31 475 THR A N 1
ATOM 3855 C CA . THR A 1 475 ? 26.502 -15.535 -3.453 1.00 95.31 475 THR A CA 1
ATOM 3856 C C . THR A 1 475 ? 27.963 -15.291 -3.127 1.00 95.31 475 THR A C 1
ATOM 3858 O O . THR A 1 475 ? 28.504 -15.943 -2.237 1.00 95.31 475 THR A O 1
ATOM 3861 N N . ASP A 1 476 ? 28.605 -14.370 -3.842 1.00 95.31 476 ASP A N 1
ATOM 3862 C CA . ASP A 1 476 ? 29.970 -13.954 -3.558 1.00 95.31 476 ASP A CA 1
ATOM 3863 C C . ASP A 1 476 ? 29.960 -12.804 -2.535 1.00 95.31 476 ASP A C 1
ATOM 3865 O O . ASP A 1 476 ? 29.420 -11.737 -2.843 1.00 95.31 476 ASP A O 1
ATOM 3869 N N . PRO A 1 477 ? 30.568 -12.971 -1.344 1.00 92.88 477 PRO A N 1
ATOM 3870 C CA . PRO A 1 477 ? 30.557 -11.940 -0.306 1.00 92.88 477 PRO A CA 1
ATOM 3871 C C . PRO A 1 477 ? 31.202 -10.622 -0.745 1.00 92.88 477 PRO A C 1
ATOM 3873 O O . PRO A 1 477 ? 30.815 -9.559 -0.268 1.00 92.88 477 PRO A O 1
ATOM 3876 N N . THR A 1 478 ? 32.172 -10.669 -1.666 1.00 93.75 478 THR A N 1
ATOM 3877 C CA . THR A 1 478 ? 32.836 -9.464 -2.178 1.00 93.75 478 THR A CA 1
ATOM 3878 C C . THR A 1 478 ? 31.904 -8.695 -3.110 1.00 93.75 478 THR A C 1
ATOM 3880 O O . THR A 1 478 ? 31.780 -7.481 -2.964 1.00 93.75 478 THR A O 1
ATOM 3883 N N . ARG A 1 479 ? 31.197 -9.376 -4.026 1.00 93.12 479 ARG A N 1
ATOM 3884 C CA . ARG A 1 479 ? 30.161 -8.761 -4.876 1.00 93.12 479 ARG A CA 1
ATOM 3885 C C . ARG A 1 479 ? 28.980 -8.254 -4.064 1.00 93.12 479 ARG A C 1
ATOM 3887 O O . ARG A 1 479 ? 28.457 -7.200 -4.399 1.00 93.12 479 ARG A O 1
ATOM 3894 N N . GLN A 1 480 ? 28.584 -8.972 -3.015 1.00 91.19 480 GLN A N 1
ATOM 3895 C CA . GLN A 1 480 ? 27.531 -8.544 -2.098 1.00 91.19 480 GLN A CA 1
ATOM 3896 C C . GLN A 1 480 ? 27.948 -7.257 -1.367 1.00 91.19 480 GLN A C 1
ATOM 3898 O O . GLN A 1 480 ? 27.236 -6.262 -1.409 1.00 91.19 480 GLN A O 1
ATOM 3903 N N . MET A 1 481 ? 29.152 -7.229 -0.778 1.00 88.00 481 MET A N 1
ATOM 3904 C CA . MET A 1 481 ? 29.671 -6.062 -0.054 1.00 88.00 481 MET A CA 1
ATOM 3905 C C . MET A 1 481 ? 29.915 -4.849 -0.965 1.00 88.00 481 MET A C 1
ATOM 3907 O O . MET A 1 481 ? 29.635 -3.719 -0.569 1.00 88.00 481 MET A O 1
ATOM 3911 N N . ASN A 1 482 ? 30.427 -5.072 -2.180 1.00 89.12 482 ASN A N 1
ATOM 3912 C CA . ASN A 1 482 ? 30.721 -4.008 -3.148 1.00 89.12 482 ASN A CA 1
ATOM 3913 C C . ASN A 1 482 ? 29.537 -3.652 -4.052 1.00 89.12 482 ASN A C 1
ATOM 3915 O O . ASN A 1 482 ? 29.628 -2.686 -4.819 1.00 89.12 482 ASN A O 1
ATOM 3919 N N . ARG A 1 483 ? 28.452 -4.431 -3.971 1.00 88.31 483 ARG A N 1
ATOM 3920 C CA . ARG A 1 483 ? 27.225 -4.267 -4.756 1.00 88.31 483 ARG A CA 1
ATOM 3921 C C . ARG A 1 483 ? 27.546 -4.227 -6.244 1.00 88.31 483 ARG A C 1
ATOM 3923 O O . ARG A 1 483 ? 27.241 -3.271 -6.948 1.00 88.31 483 ARG A O 1
ATOM 3930 N N . THR A 1 484 ? 28.287 -5.234 -6.699 1.00 91.25 484 THR A N 1
ATOM 3931 C CA . THR A 1 484 ? 28.735 -5.293 -8.095 1.00 91.25 484 THR A CA 1
ATOM 3932 C C . THR A 1 484 ? 27.567 -5.597 -9.027 1.00 91.25 484 THR A C 1
ATOM 3934 O O . THR A 1 484 ? 27.490 -5.001 -10.090 1.00 91.25 484 THR A O 1
ATOM 3937 N N . GLY A 1 485 ? 26.650 -6.480 -8.619 1.00 94.69 485 GLY A N 1
ATOM 3938 C CA . GLY A 1 485 ? 25.543 -6.931 -9.457 1.00 94.69 485 GLY A CA 1
ATOM 3939 C C . GLY A 1 485 ? 25.138 -8.379 -9.184 1.00 94.69 485 GLY A C 1
ATOM 3940 O O . GLY A 1 485 ? 25.583 -8.983 -8.201 1.00 94.69 485 GLY A O 1
ATOM 3941 N N . LEU A 1 486 ? 24.325 -8.938 -10.080 1.00 97.19 486 LEU A N 1
ATOM 3942 C CA . LEU A 1 486 ? 23.830 -10.316 -10.031 1.00 97.19 486 LEU A CA 1
ATOM 3943 C C . LEU A 1 486 ? 24.223 -11.085 -11.296 1.00 97.19 486 LEU A C 1
ATOM 3945 O O . LEU A 1 486 ? 24.039 -10.615 -12.411 1.00 97.19 486 LEU A O 1
ATOM 3949 N N . THR A 1 487 ? 24.731 -12.303 -11.128 1.00 97.38 487 THR A N 1
ATOM 3950 C CA . THR A 1 487 ? 24.924 -13.244 -12.245 1.00 97.38 487 THR A CA 1
ATOM 3951 C C . THR A 1 487 ? 23.582 -13.746 -12.776 1.00 97.38 487 THR A C 1
ATOM 3953 O O . THR A 1 487 ? 22.600 -13.791 -12.035 1.00 97.38 487 THR A O 1
ATOM 3956 N N . GLU A 1 488 ? 23.550 -14.252 -14.011 1.00 96.31 488 GLU A N 1
ATOM 3957 C CA . GLU A 1 488 ? 22.348 -14.871 -14.596 1.00 96.31 488 GLU A CA 1
ATOM 3958 C C . GLU A 1 488 ? 21.705 -15.924 -13.670 1.00 96.31 488 GLU A C 1
ATOM 3960 O O . GLU A 1 488 ? 20.496 -15.926 -13.443 1.00 96.31 488 GLU A O 1
ATOM 3965 N N . LYS A 1 489 ? 22.509 -16.804 -13.059 1.00 97.50 489 LYS A N 1
ATOM 3966 C CA . LYS A 1 489 ? 22.003 -17.838 -12.139 1.00 97.50 489 LYS A CA 1
ATOM 3967 C C . LYS A 1 489 ? 21.409 -17.250 -10.854 1.00 97.50 489 LYS A C 1
ATOM 3969 O O . LYS A 1 489 ? 20.490 -17.832 -10.270 1.00 97.50 489 LYS A O 1
ATOM 3974 N N . GLU A 1 490 ? 21.976 -16.155 -10.355 1.00 97.25 490 GLU A N 1
ATOM 3975 C CA . GLU A 1 490 ? 21.441 -15.423 -9.205 1.00 97.25 490 GLU A CA 1
ATOM 3976 C C . GLU A 1 490 ? 20.121 -14.743 -9.572 1.00 97.25 490 GLU A C 1
ATOM 3978 O O . GLU A 1 490 ? 19.142 -14.924 -8.850 1.00 97.25 490 GLU A O 1
ATOM 3983 N N . LEU A 1 491 ? 20.056 -14.090 -10.733 1.00 97.12 491 LEU A N 1
ATOM 3984 C CA . LEU A 1 491 ? 18.844 -13.452 -11.234 1.00 97.12 491 LEU A CA 1
ATOM 3985 C C . LEU A 1 491 ? 17.727 -14.460 -11.531 1.00 97.12 491 LEU A C 1
ATOM 3987 O O . LEU A 1 491 ? 16.580 -14.227 -11.170 1.00 97.12 491 LEU A O 1
ATOM 3991 N N . GLY A 1 492 ? 18.047 -15.640 -12.063 1.00 97.44 492 GLY A N 1
ATOM 3992 C CA . GLY A 1 492 ? 17.064 -16.713 -12.228 1.00 97.44 492 GLY A CA 1
ATOM 3993 C C . GLY A 1 492 ? 16.487 -17.221 -10.903 1.00 97.44 492 GLY A C 1
ATOM 3994 O O . GLY A 1 492 ? 15.376 -17.745 -10.876 1.00 97.44 492 GLY A O 1
ATOM 3995 N N . ARG A 1 493 ? 17.206 -17.072 -9.778 1.00 96.81 493 ARG A N 1
ATOM 3996 C CA . ARG A 1 493 ? 16.631 -17.327 -8.444 1.00 96.81 493 ARG A CA 1
ATOM 3997 C C . ARG A 1 493 ? 15.706 -16.193 -8.015 1.00 96.81 493 ARG A C 1
ATOM 3999 O O . ARG A 1 493 ? 14.592 -16.508 -7.619 1.00 96.81 493 ARG A O 1
ATOM 4006 N N . VAL A 1 494 ? 16.129 -14.933 -8.174 1.00 95.94 494 VAL A N 1
ATOM 4007 C CA . VAL A 1 494 ? 15.269 -13.754 -7.941 1.00 95.94 494 VAL A CA 1
ATOM 4008 C C . VAL A 1 494 ? 13.946 -13.914 -8.681 1.00 95.94 494 VAL A C 1
ATOM 4010 O O . VAL A 1 494 ? 12.884 -13.820 -8.075 1.00 95.94 494 VAL A O 1
ATOM 4013 N N . TYR A 1 495 ? 14.017 -14.224 -9.976 1.00 96.62 495 TYR A N 1
ATOM 4014 C CA . TYR A 1 495 ? 12.847 -14.369 -10.823 1.00 96.62 495 TYR A CA 1
ATOM 4015 C C . TYR A 1 495 ? 11.925 -15.489 -10.352 1.00 96.62 495 TYR A C 1
ATOM 4017 O O . TYR A 1 495 ? 10.751 -15.237 -10.143 1.00 96.62 495 TYR A O 1
ATOM 4025 N N . ARG A 1 496 ? 12.429 -16.705 -10.109 1.00 96.88 496 ARG A N 1
ATOM 4026 C CA . ARG A 1 496 ? 11.575 -17.811 -9.639 1.00 96.88 496 ARG A CA 1
ATOM 4027 C C . ARG A 1 496 ? 10.879 -17.514 -8.315 1.00 96.88 496 ARG A C 1
ATOM 4029 O O . ARG A 1 496 ? 9.744 -17.936 -8.130 1.00 96.88 496 ARG A O 1
ATOM 4036 N N . ASP A 1 497 ? 11.562 -16.819 -7.410 1.00 95.31 497 ASP A N 1
ATOM 4037 C CA . ASP A 1 497 ? 10.984 -16.418 -6.132 1.00 95.31 497 ASP A CA 1
ATOM 4038 C C . ASP A 1 497 ? 9.892 -15.352 -6.336 1.00 95.31 497 ASP A C 1
ATOM 4040 O O . ASP A 1 497 ? 8.799 -15.479 -5.794 1.00 95.31 497 ASP A O 1
ATOM 4044 N N . LEU A 1 498 ? 10.147 -14.334 -7.162 1.00 94.44 498 LEU A N 1
ATOM 4045 C CA . LEU A 1 498 ? 9.214 -13.224 -7.385 1.00 94.44 498 LEU A CA 1
ATOM 4046 C C . LEU A 1 498 ? 8.165 -13.484 -8.476 1.00 94.44 498 LEU A C 1
ATOM 4048 O O . LEU A 1 498 ? 7.219 -12.713 -8.585 1.00 94.44 498 LEU A O 1
ATOM 4052 N N . LYS A 1 499 ? 8.282 -14.556 -9.268 1.00 94.75 499 LYS A N 1
ATOM 4053 C CA . LYS A 1 499 ? 7.391 -14.858 -10.400 1.00 94.75 499 LYS A CA 1
ATOM 4054 C C . LYS A 1 499 ? 5.907 -14.835 -10.016 1.00 94.75 499 LYS A C 1
ATOM 4056 O O . LYS A 1 499 ? 5.162 -14.197 -10.749 1.00 94.75 499 LYS A O 1
ATOM 4061 N N . PRO A 1 500 ? 5.450 -15.431 -8.894 1.00 92.50 500 PRO A N 1
ATOM 4062 C CA . PRO A 1 500 ? 4.041 -15.339 -8.504 1.00 92.50 500 PRO A CA 1
ATOM 4063 C C . PRO A 1 500 ? 3.556 -13.890 -8.356 1.00 92.50 500 PRO A C 1
ATOM 4065 O O . PRO A 1 500 ? 2.493 -13.546 -8.858 1.00 92.50 500 PRO A O 1
ATOM 4068 N N . LEU A 1 501 ? 4.375 -13.027 -7.744 1.00 88.50 501 LEU A N 1
ATOM 4069 C CA . LEU A 1 501 ? 4.082 -11.601 -7.598 1.00 88.50 501 LEU A CA 1
ATOM 4070 C C . LEU A 1 501 ? 4.088 -10.879 -8.951 1.00 88.50 501 LEU A C 1
ATOM 4072 O O . LEU A 1 501 ? 3.186 -10.100 -9.231 1.00 88.50 501 LEU A O 1
ATOM 4076 N N . LEU A 1 502 ? 5.086 -11.142 -9.798 1.00 89.50 502 LEU A N 1
ATOM 4077 C CA . LEU A 1 502 ? 5.198 -10.522 -11.123 1.00 89.50 502 LEU A CA 1
ATOM 4078 C C . LEU A 1 502 ? 4.043 -10.921 -12.053 1.00 89.50 502 LEU A C 1
ATOM 4080 O O . LEU A 1 502 ? 3.594 -10.101 -12.845 1.00 89.50 502 LEU A O 1
ATOM 4084 N N . VAL A 1 503 ? 3.550 -12.156 -11.935 1.00 88.06 503 VAL A N 1
ATOM 4085 C CA . VAL A 1 503 ? 2.372 -12.646 -12.662 1.00 88.06 503 VAL A CA 1
ATOM 4086 C C . VAL A 1 503 ? 1.095 -11.995 -12.133 1.00 88.06 503 VAL A C 1
ATOM 4088 O O . VAL A 1 503 ? 0.281 -11.557 -12.937 1.00 88.06 503 VAL A O 1
ATOM 4091 N N . ALA A 1 504 ? 0.929 -11.889 -10.809 1.00 83.00 504 ALA A N 1
ATOM 4092 C CA . ALA A 1 504 ? -0.222 -11.212 -10.201 1.00 83.00 504 ALA A CA 1
ATOM 4093 C C . ALA A 1 504 ? -0.280 -9.713 -10.550 1.00 83.00 504 ALA A C 1
ATOM 4095 O O . ALA A 1 504 ? -1.355 -9.139 -10.647 1.00 83.00 504 ALA A O 1
ATOM 4096 N N . LEU A 1 505 ? 0.879 -9.091 -10.783 1.00 82.00 505 LEU A N 1
ATOM 4097 C CA . LEU A 1 505 ? 1.000 -7.719 -11.280 1.00 82.00 505 LEU A CA 1
ATOM 4098 C C . LEU A 1 505 ? 0.856 -7.598 -12.810 1.00 82.00 505 LEU A C 1
ATOM 4100 O O . LEU A 1 505 ? 1.041 -6.508 -13.346 1.00 82.00 505 LEU A O 1
ATOM 4104 N N . GLU A 1 506 ? 0.600 -8.700 -13.522 1.00 83.06 506 GLU A N 1
ATOM 4105 C CA . GLU A 1 506 ? 0.551 -8.773 -14.991 1.00 83.06 506 GLU A CA 1
ATOM 4106 C C . GLU A 1 506 ? 1.822 -8.255 -15.701 1.00 83.06 506 GLU A C 1
ATOM 4108 O O . GLU A 1 506 ? 1.782 -7.843 -16.863 1.00 83.06 506 GLU A O 1
ATOM 4113 N N . LEU A 1 507 ? 2.972 -8.289 -15.019 1.00 81.81 507 LEU A N 1
ATOM 4114 C CA . LEU A 1 507 ? 4.257 -7.841 -15.565 1.00 81.81 507 LEU A CA 1
ATOM 4115 C C . LEU A 1 507 ? 4.969 -8.935 -16.363 1.00 81.81 507 LEU A C 1
ATOM 4117 O O . LEU A 1 507 ? 5.815 -8.623 -17.197 1.00 81.81 507 LEU A O 1
ATOM 4121 N N . VAL A 1 508 ? 4.667 -10.210 -16.089 1.00 87.12 508 VAL A N 1
ATOM 4122 C CA . VAL A 1 508 ? 5.291 -11.363 -16.755 1.00 87.12 508 VAL A CA 1
ATOM 4123 C C . VAL A 1 508 ? 4.255 -12.453 -17.031 1.00 87.12 508 VAL A C 1
ATOM 4125 O O . VAL A 1 508 ? 3.339 -12.672 -16.238 1.00 87.12 508 VAL A O 1
ATOM 4128 N N . ASP A 1 509 ? 4.409 -13.169 -18.148 1.00 84.38 509 ASP A N 1
ATOM 4129 C CA . ASP A 1 509 ? 3.567 -14.322 -18.475 1.00 84.38 509 ASP A CA 1
ATOM 4130 C C . ASP A 1 509 ? 3.804 -15.476 -17.484 1.00 84.38 509 ASP A C 1
ATOM 4132 O O . ASP A 1 509 ? 4.935 -15.885 -17.204 1.00 84.38 509 ASP A O 1
ATOM 4136 N N . LYS A 1 510 ? 2.717 -16.072 -16.985 1.00 87.75 510 LYS A N 1
ATOM 4137 C CA . LYS A 1 510 ? 2.766 -17.222 -16.068 1.00 87.75 510 LYS A CA 1
ATOM 4138 C C . LYS A 1 510 ? 3.549 -18.419 -16.620 1.00 87.75 510 LYS A C 1
ATOM 4140 O O . LYS A 1 510 ? 4.076 -19.211 -15.839 1.00 87.75 510 LYS A O 1
ATOM 4145 N N . ASN A 1 511 ? 3.639 -18.562 -17.940 1.00 88.94 511 ASN A N 1
ATOM 4146 C CA . ASN A 1 511 ? 4.312 -19.670 -18.614 1.00 88.94 511 ASN A CA 1
ATOM 4147 C C . ASN A 1 511 ? 5.774 -19.371 -18.959 1.00 88.94 511 ASN A C 1
ATOM 4149 O O . ASN A 1 511 ? 6.487 -20.280 -19.375 1.00 88.94 511 ASN A O 1
ATOM 4153 N N . ASP A 1 512 ? 6.234 -18.133 -18.785 1.00 88.94 512 ASP A N 1
ATOM 4154 C CA . ASP A 1 512 ? 7.618 -17.782 -19.069 1.00 88.94 512 ASP A CA 1
ATOM 4155 C C . ASP A 1 512 ? 8.496 -18.154 -17.868 1.00 88.94 512 ASP A C 1
ATOM 4157 O O . ASP A 1 512 ? 8.465 -17.505 -16.827 1.00 88.94 512 ASP A O 1
ATOM 4161 N N . ASP A 1 513 ? 9.225 -19.263 -17.929 1.00 93.69 513 ASP A N 1
ATOM 4162 C CA . ASP A 1 513 ? 10.150 -19.669 -16.857 1.00 93.69 513 ASP A CA 1
ATOM 4163 C C . ASP A 1 513 ? 11.546 -19.042 -16.990 1.00 93.69 513 ASP A C 1
ATOM 4165 O O . ASP A 1 513 ? 12.358 -19.131 -16.063 1.00 93.69 513 ASP A O 1
ATOM 4169 N N . ASP A 1 514 ? 11.804 -18.370 -18.111 1.00 94.44 514 ASP A N 1
ATOM 4170 C CA . ASP A 1 514 ? 13.125 -17.941 -18.549 1.00 94.44 514 ASP A CA 1
ATOM 4171 C C . ASP A 1 514 ? 13.239 -16.422 -18.754 1.00 94.44 514 ASP A C 1
ATOM 4173 O O . ASP A 1 514 ? 14.307 -15.957 -19.142 1.00 94.44 514 ASP A O 1
ATOM 4177 N N . TYR A 1 515 ? 12.217 -15.636 -18.395 1.00 92.12 515 TYR A N 1
ATOM 4178 C CA . TYR A 1 515 ? 12.202 -14.167 -18.484 1.00 92.12 515 TYR A CA 1
ATOM 4179 C C . TYR A 1 515 ? 13.464 -13.490 -17.920 1.00 92.12 515 TYR A C 1
ATOM 4181 O O . TYR A 1 515 ? 13.943 -12.484 -18.432 1.00 92.12 515 TYR A O 1
ATOM 4189 N N . TYR A 1 516 ? 14.082 -14.061 -16.882 1.00 95.31 516 TYR A N 1
ATOM 4190 C CA . TYR A 1 516 ? 15.336 -13.538 -16.330 1.00 95.31 516 TYR A CA 1
ATOM 4191 C C . TYR A 1 516 ? 16.508 -13.533 -17.328 1.00 95.31 516 TYR A C 1
ATOM 4193 O O . TYR A 1 516 ? 17.431 -12.737 -17.170 1.00 95.31 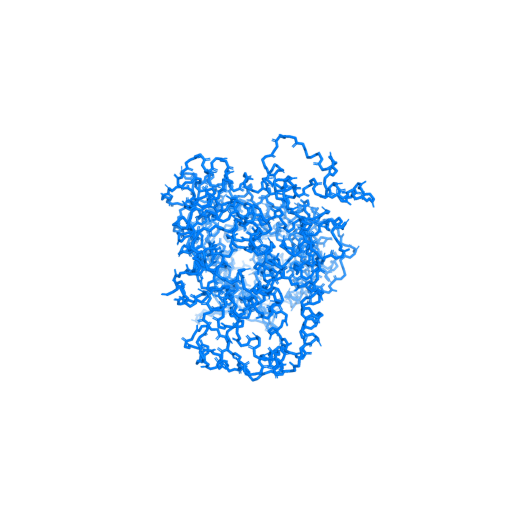516 TYR A O 1
ATOM 4201 N N . LYS A 1 517 ? 16.506 -14.415 -18.335 1.00 94.19 517 LYS A N 1
ATOM 4202 C CA . LYS A 1 517 ? 17.507 -14.429 -19.412 1.00 94.19 517 LYS A CA 1
ATOM 4203 C C . LYS A 1 517 ? 17.334 -13.223 -20.325 1.00 94.19 517 LYS A C 1
ATOM 4205 O O . LYS A 1 517 ? 18.333 -12.650 -20.751 1.00 94.19 517 LYS A O 1
ATOM 4210 N N . ASP A 1 518 ? 16.089 -12.816 -20.557 1.00 91.19 518 ASP A N 1
ATOM 4211 C CA . ASP A 1 518 ? 15.766 -11.595 -21.290 1.00 91.19 518 ASP A CA 1
ATOM 4212 C C . ASP A 1 518 ? 16.274 -10.369 -20.526 1.00 91.19 518 ASP A C 1
ATOM 4214 O O . ASP A 1 518 ? 16.934 -9.533 -21.128 1.00 91.19 518 ASP A O 1
ATOM 4218 N N . ILE A 1 519 ? 16.148 -10.338 -19.193 1.00 94.06 519 ILE A N 1
ATOM 4219 C CA . ILE A 1 519 ? 16.757 -9.276 -18.371 1.00 94.06 519 ILE A CA 1
ATOM 4220 C C . ILE A 1 519 ? 18.280 -9.217 -18.567 1.00 94.06 519 ILE A C 1
ATOM 4222 O O . ILE A 1 519 ? 18.810 -8.145 -18.835 1.00 94.06 519 ILE A O 1
ATOM 4226 N N . VAL A 1 520 ? 18.992 -10.350 -18.455 1.00 94.94 520 VAL A N 1
ATOM 4227 C CA . VAL A 1 520 ? 20.464 -10.396 -18.628 1.00 94.94 520 VAL A CA 1
ATOM 4228 C C . VAL A 1 520 ? 20.876 -9.962 -20.030 1.00 94.94 520 VAL A C 1
ATOM 4230 O O . VAL A 1 520 ? 21.853 -9.230 -20.195 1.00 94.94 520 VAL A O 1
ATOM 4233 N N . ARG A 1 521 ? 20.143 -10.421 -21.051 1.00 91.25 521 ARG A N 1
ATOM 4234 C CA . ARG A 1 521 ? 20.328 -9.987 -22.435 1.00 91.25 521 ARG A CA 1
ATOM 4235 C C . ARG A 1 521 ? 20.176 -8.469 -22.487 1.00 91.25 521 ARG A C 1
ATOM 4237 O O . ARG A 1 521 ? 21.104 -7.767 -22.865 1.00 91.25 521 ARG A O 1
ATOM 4244 N N . ASP A 1 522 ? 19.046 -7.946 -22.051 1.00 92.25 522 ASP A N 1
ATOM 4245 C CA . ASP A 1 522 ? 18.697 -6.552 -22.269 1.00 92.25 522 ASP A CA 1
ATOM 4246 C C . ASP A 1 522 ? 19.600 -5.595 -21.482 1.00 92.25 522 ASP A C 1
ATOM 4248 O O . ASP A 1 522 ? 20.048 -4.584 -22.032 1.00 92.25 522 ASP A O 1
ATOM 4252 N N . THR A 1 523 ? 19.983 -5.954 -20.252 1.00 94.00 523 THR A N 1
ATOM 4253 C CA . THR A 1 523 ? 20.942 -5.178 -19.452 1.00 94.00 523 THR A CA 1
ATOM 4254 C C . THR A 1 523 ? 22.309 -5.097 -20.120 1.00 94.00 523 THR A C 1
ATOM 4256 O O . THR A 1 523 ? 22.952 -4.052 -20.084 1.00 94.00 523 THR A O 1
ATOM 4259 N N . ARG A 1 524 ? 22.728 -6.177 -20.789 1.00 91.19 524 ARG A N 1
ATOM 4260 C CA . ARG A 1 524 ? 24.013 -6.284 -21.487 1.00 91.19 524 ARG A CA 1
ATOM 4261 C C . ARG A 1 524 ? 24.091 -5.411 -22.739 1.00 91.19 524 ARG A C 1
ATOM 4263 O O . ARG A 1 524 ? 25.178 -4.925 -23.063 1.00 91.19 524 ARG A O 1
ATOM 4270 N N . PHE A 1 525 ? 22.984 -5.202 -23.455 1.00 87.56 525 PHE A N 1
ATOM 4271 C CA . PHE A 1 525 ? 22.997 -4.493 -24.747 1.00 87.56 525 PHE A CA 1
ATOM 4272 C C . PHE A 1 525 ? 22.474 -3.065 -24.672 1.00 87.56 525 PHE A C 1
ATOM 4274 O O . PHE A 1 525 ? 23.037 -2.172 -25.307 1.00 87.56 525 PHE A O 1
ATOM 4281 N N . PHE A 1 526 ? 21.381 -2.860 -23.943 1.00 91.75 526 PHE A N 1
ATOM 4282 C CA . PHE A 1 526 ? 20.540 -1.682 -24.126 1.00 91.75 526 PHE A CA 1
ATOM 4283 C C . PHE A 1 526 ? 20.668 -0.663 -23.007 1.00 91.75 526 PHE A C 1
ATOM 4285 O O . PHE A 1 526 ? 20.049 0.390 -23.087 1.00 91.75 526 PHE A O 1
ATOM 4292 N N . MET A 1 527 ? 21.460 -0.938 -21.972 1.00 92.62 527 MET A N 1
ATOM 4293 C CA . MET A 1 527 ? 21.636 0.018 -20.884 1.00 92.62 527 MET A CA 1
ATOM 4294 C C . MET A 1 527 ? 22.680 1.080 -21.248 1.00 92.62 527 MET A C 1
ATOM 4296 O O . MET A 1 527 ? 23.684 0.752 -21.895 1.00 92.62 527 MET A O 1
ATOM 4300 N N . PRO A 1 528 ? 22.484 2.346 -20.830 1.00 89.94 528 PRO A N 1
ATOM 4301 C CA . PRO A 1 528 ? 23.466 3.410 -21.017 1.00 89.94 528 PRO A CA 1
ATOM 4302 C C . PRO A 1 528 ? 24.885 2.994 -20.614 1.00 89.94 528 PRO A C 1
ATOM 4304 O O . PRO A 1 528 ? 25.850 3.274 -21.334 1.00 89.94 528 PRO A O 1
ATOM 4307 N N . GLN A 1 529 ? 25.003 2.286 -19.488 1.00 90.12 529 GLN A N 1
ATOM 4308 C CA . GLN A 1 529 ? 26.279 1.844 -18.932 1.00 90.12 529 GLN A CA 1
ATOM 4309 C C . GLN A 1 529 ? 26.642 0.398 -19.280 1.00 90.12 529 GLN A C 1
ATOM 4311 O O . GLN A 1 529 ? 27.617 -0.114 -18.730 1.00 90.12 529 GLN A O 1
ATOM 4316 N N . SER A 1 530 ? 25.921 -0.251 -20.204 1.00 91.62 530 SER A N 1
ATOM 4317 C CA . SER A 1 530 ? 26.127 -1.680 -20.429 1.00 91.62 530 SER A CA 1
ATOM 4318 C C . SER A 1 530 ? 27.543 -2.004 -20.896 1.00 91.62 530 SER A C 1
ATOM 4320 O O . SER A 1 530 ? 28.089 -1.302 -21.749 1.00 91.62 530 SER A O 1
ATOM 4322 N N . ASN A 1 531 ? 28.161 -3.062 -20.385 1.00 90.81 531 ASN A N 1
ATOM 4323 C CA . ASN A 1 531 ? 29.556 -3.376 -20.730 1.00 90.81 531 ASN A CA 1
ATOM 4324 C C . ASN A 1 531 ? 29.764 -4.744 -21.392 1.00 90.81 531 ASN A C 1
ATOM 4326 O O . ASN A 1 531 ? 30.902 -5.197 -21.539 1.00 90.81 531 ASN A O 1
ATOM 4330 N N . GLY A 1 532 ? 28.674 -5.404 -21.784 1.00 89.75 532 GLY A N 1
ATOM 4331 C CA . GLY A 1 532 ? 28.756 -6.633 -22.556 1.00 89.75 532 GLY A CA 1
ATOM 4332 C C . GLY A 1 532 ? 29.102 -7.888 -21.748 1.00 89.75 532 GLY A C 1
ATOM 4333 O O . GLY A 1 532 ? 29.347 -8.932 -22.359 1.00 89.75 532 GLY A O 1
ATOM 4334 N N . ASN A 1 533 ? 29.159 -7.823 -20.414 1.00 91.50 533 ASN A N 1
ATOM 4335 C CA . ASN A 1 533 ? 29.455 -8.981 -19.570 1.00 91.50 533 ASN A CA 1
ATOM 4336 C C . ASN A 1 533 ? 28.181 -9.802 -19.225 1.00 91.50 533 ASN A C 1
ATOM 4338 O O . ASN A 1 533 ? 27.082 -9.477 -19.668 1.00 91.50 533 ASN A O 1
ATOM 4342 N N . ASP A 1 534 ? 28.342 -10.919 -18.503 1.00 90.75 534 ASP A N 1
ATOM 4343 C CA . ASP A 1 534 ? 27.237 -11.828 -18.121 1.00 90.75 534 ASP A CA 1
ATOM 4344 C C . ASP A 1 534 ? 26.715 -11.566 -16.684 1.00 90.75 534 ASP A C 1
ATOM 4346 O O . ASP A 1 534 ? 26.137 -12.442 -16.028 1.00 90.75 534 ASP A O 1
ATOM 4350 N N . ILE A 1 535 ? 26.990 -10.378 -16.145 1.00 95.38 535 ILE A N 1
ATOM 4351 C CA . ILE A 1 535 ? 26.559 -9.912 -14.828 1.00 95.38 535 ILE A CA 1
ATOM 4352 C C . ILE A 1 535 ? 25.653 -8.711 -15.061 1.00 95.38 535 ILE A C 1
ATOM 4354 O O . ILE A 1 535 ? 26.051 -7.757 -15.705 1.00 95.38 535 ILE A O 1
ATOM 4358 N N . VAL A 1 536 ? 24.459 -8.725 -14.479 1.00 97.00 536 VAL A N 1
ATOM 4359 C CA . VAL A 1 536 ? 23.651 -7.508 -14.392 1.00 97.00 536 VAL A CA 1
ATOM 4360 C C . VAL A 1 536 ? 24.285 -6.629 -13.332 1.00 97.00 536 VAL A C 1
ATOM 4362 O O . VAL A 1 536 ? 24.111 -6.887 -12.133 1.00 97.00 536 VAL A O 1
ATOM 4365 N N . GLU A 1 537 ? 25.083 -5.651 -13.752 1.00 96.19 537 GLU A N 1
ATOM 4366 C CA . GLU A 1 537 ? 25.727 -4.739 -12.817 1.00 96.19 537 GLU A CA 1
ATOM 4367 C C . GLU A 1 537 ? 24.688 -3.905 -12.072 1.00 96.19 537 GLU A C 1
ATOM 4369 O O . GLU A 1 537 ? 23.565 -3.705 -12.525 1.00 96.19 537 GLU A O 1
ATOM 4374 N N . PHE A 1 538 ? 25.049 -3.410 -10.892 1.00 95.81 538 PHE A N 1
ATOM 4375 C CA . PHE A 1 538 ? 24.122 -2.630 -10.075 1.00 95.81 538 PHE A CA 1
ATOM 4376 C C . PHE A 1 538 ? 23.520 -1.430 -10.825 1.00 95.81 538 PHE A C 1
ATOM 4378 O O . PHE A 1 538 ? 22.314 -1.211 -10.759 1.00 95.81 538 PHE A O 1
ATOM 4385 N N . THR A 1 539 ? 24.342 -0.671 -11.555 1.00 94.75 539 THR A N 1
ATOM 4386 C CA . THR A 1 539 ? 23.879 0.469 -12.361 1.00 94.75 539 THR A CA 1
ATOM 4387 C C . THR A 1 539 ? 23.010 0.019 -13.530 1.00 94.75 539 THR A C 1
ATOM 4389 O O . THR A 1 539 ? 21.936 0.581 -13.717 1.00 94.75 539 THR A O 1
ATOM 4392 N N . GLU A 1 540 ? 23.415 -1.031 -14.250 1.00 95.25 540 GLU A N 1
ATOM 4393 C CA . GLU A 1 540 ? 22.629 -1.619 -15.343 1.00 95.25 540 GLU A CA 1
ATOM 4394 C C . GLU A 1 540 ? 21.260 -2.119 -14.853 1.00 95.25 540 GLU A C 1
ATOM 4396 O O . GLU A 1 540 ? 20.254 -1.926 -15.525 1.00 95.25 540 GLU A O 1
ATOM 4401 N N . GLY A 1 541 ? 21.193 -2.719 -13.660 1.00 96.31 541 GLY A N 1
ATOM 4402 C CA . GLY A 1 541 ? 19.944 -3.178 -13.053 1.00 96.31 541 GLY A CA 1
ATOM 4403 C C . GLY A 1 541 ? 18.994 -2.032 -12.697 1.00 96.31 541 GLY A C 1
ATOM 4404 O O . GLY A 1 541 ? 17.784 -2.157 -12.893 1.00 96.31 541 GLY A O 1
ATOM 4405 N N . VAL A 1 542 ? 19.525 -0.901 -12.216 1.00 95.56 542 VAL A N 1
ATOM 4406 C CA . VAL A 1 542 ? 18.724 0.311 -11.965 1.00 95.56 542 VAL A CA 1
ATOM 4407 C C . VAL A 1 542 ? 18.221 0.903 -13.278 1.00 95.56 542 VAL A C 1
ATOM 4409 O O . VAL A 1 542 ? 17.033 1.185 -13.397 1.00 95.56 542 VAL A O 1
ATOM 4412 N N . GLU A 1 543 ? 19.090 1.033 -14.282 1.00 93.88 543 GLU A N 1
ATOM 4413 C CA . GLU A 1 543 ? 18.725 1.526 -15.617 1.00 93.88 543 GLU A CA 1
ATOM 4414 C C . GLU A 1 543 ? 17.674 0.626 -16.289 1.00 93.88 543 GLU A C 1
ATOM 4416 O O . GLU A 1 543 ? 16.728 1.123 -16.906 1.00 93.88 543 GLU A O 1
ATOM 4421 N N . TYR A 1 544 ? 17.785 -0.695 -16.124 1.00 95.38 544 TYR A N 1
ATOM 4422 C CA . TYR A 1 544 ? 16.827 -1.658 -16.663 1.00 95.38 544 TYR A CA 1
ATOM 4423 C C . TYR A 1 544 ? 15.451 -1.454 -16.045 1.00 95.38 544 TYR A C 1
ATOM 4425 O O . TYR A 1 544 ? 14.459 -1.305 -16.758 1.00 95.38 544 TYR A O 1
ATOM 4433 N N . TYR A 1 545 ? 15.397 -1.379 -14.717 1.00 93.44 545 TYR A N 1
ATOM 4434 C CA . TYR A 1 545 ? 14.146 -1.169 -14.006 1.00 93.44 545 TYR A CA 1
ATOM 4435 C C . TYR A 1 545 ? 13.518 0.198 -14.337 1.00 93.44 545 TYR A C 1
ATOM 4437 O O . TYR A 1 545 ? 12.299 0.303 -14.471 1.00 93.44 545 TYR A O 1
ATOM 4445 N N . TYR A 1 546 ? 14.344 1.221 -14.578 1.00 91.69 546 TYR A N 1
ATOM 4446 C CA . TYR A 1 546 ? 13.901 2.530 -15.059 1.00 91.69 546 TYR A CA 1
ATOM 4447 C C . TYR A 1 546 ? 13.173 2.454 -16.412 1.00 91.69 546 TYR A C 1
ATOM 4449 O O . TYR A 1 546 ? 12.105 3.048 -16.571 1.00 91.69 546 TYR A O 1
ATOM 4457 N N . ASN A 1 547 ? 13.706 1.682 -17.367 1.00 93.62 547 ASN A N 1
ATOM 4458 C CA . ASN A 1 547 ? 13.061 1.439 -18.663 1.00 93.62 547 ASN A CA 1
ATOM 4459 C C . ASN A 1 547 ? 11.763 0.629 -18.507 1.00 93.62 547 ASN A C 1
ATOM 4461 O O . ASN A 1 547 ? 10.733 0.997 -19.069 1.00 93.62 547 ASN A O 1
ATOM 4465 N N . VAL A 1 548 ? 11.776 -0.444 -17.708 1.00 92.94 548 VAL A N 1
ATOM 4466 C CA . VAL A 1 548 ? 10.587 -1.292 -17.498 1.00 92.94 548 VAL A CA 1
ATOM 4467 C C . VAL A 1 548 ? 9.428 -0.502 -16.900 1.00 92.94 548 VAL A C 1
ATOM 4469 O O . VAL A 1 548 ? 8.303 -0.614 -17.389 1.00 92.94 548 VAL A O 1
ATOM 4472 N N . LEU A 1 549 ? 9.690 0.340 -15.895 1.00 91.81 549 LEU A N 1
ATOM 4473 C CA . LEU A 1 549 ? 8.656 1.189 -15.303 1.00 91.81 549 LEU A CA 1
ATOM 4474 C C . LEU A 1 549 ? 8.075 2.151 -16.345 1.00 91.81 549 LEU A C 1
ATOM 4476 O O . LEU A 1 549 ? 6.862 2.216 -16.512 1.00 91.81 549 LEU A O 1
ATOM 4480 N N . SER A 1 550 ? 8.940 2.821 -17.111 1.00 94.38 550 SER A N 1
ATOM 4481 C CA . SER A 1 550 ? 8.516 3.703 -18.201 1.00 94.38 550 SER A CA 1
ATOM 4482 C C . SER A 1 550 ? 7.639 2.976 -19.228 1.00 94.38 550 SER A C 1
ATOM 4484 O O . SER A 1 550 ? 6.564 3.451 -19.589 1.00 94.38 550 SER A O 1
ATOM 4486 N N . GLY A 1 551 ? 8.066 1.799 -19.699 1.00 94.62 551 GLY A N 1
ATOM 4487 C CA . GLY A 1 551 ? 7.287 0.978 -20.631 1.00 94.62 551 GLY A CA 1
ATOM 4488 C C . GLY A 1 551 ? 5.942 0.511 -20.066 1.00 94.62 551 GLY A C 1
ATOM 4489 O O . GLY A 1 551 ? 4.958 0.450 -20.808 1.00 94.62 551 GLY A O 1
ATOM 4490 N N . THR A 1 552 ? 5.886 0.236 -18.761 1.00 92.25 552 THR A N 1
ATOM 4491 C CA . THR A 1 552 ? 4.655 -0.145 -18.054 1.00 92.25 552 THR A CA 1
ATOM 4492 C C . THR A 1 552 ? 3.652 1.004 -18.049 1.00 92.25 552 THR A C 1
ATOM 4494 O O . THR A 1 552 ? 2.524 0.823 -18.497 1.00 92.25 552 THR A O 1
ATOM 4497 N N . GLU A 1 553 ? 4.073 2.205 -17.660 1.00 92.62 553 GLU A N 1
ATOM 4498 C CA . GLU A 1 553 ? 3.199 3.385 -17.557 1.00 92.62 553 GLU A CA 1
ATOM 4499 C C . GLU A 1 553 ? 2.654 3.833 -18.921 1.00 92.62 553 GLU A C 1
ATOM 4501 O O . GLU A 1 553 ? 1.464 4.128 -19.072 1.00 92.62 553 GLU A O 1
ATOM 4506 N N . ILE A 1 554 ? 3.489 3.776 -19.968 1.00 95.00 554 ILE A N 1
ATOM 4507 C CA . ILE A 1 554 ? 3.045 3.986 -21.357 1.00 95.00 554 ILE A CA 1
ATOM 4508 C C . ILE A 1 554 ? 1.938 2.995 -21.722 1.00 95.00 554 ILE A C 1
ATOM 4510 O O . ILE A 1 554 ? 0.930 3.367 -22.328 1.00 95.00 554 ILE A O 1
ATOM 4514 N N . THR A 1 555 ? 2.134 1.729 -21.359 1.00 94.00 555 THR A N 1
ATOM 4515 C CA . THR A 1 555 ? 1.230 0.644 -21.729 1.00 94.00 555 THR A CA 1
ATOM 4516 C C . THR A 1 555 ? -0.081 0.706 -20.965 1.00 94.00 555 THR A C 1
ATOM 4518 O O . THR A 1 555 ? -1.118 0.515 -21.588 1.00 94.00 555 THR A O 1
ATOM 4521 N N . LEU A 1 556 ? -0.072 1.015 -19.667 1.00 90.38 556 LEU A N 1
ATOM 4522 C CA . LEU A 1 556 ? -1.295 1.145 -18.868 1.00 90.38 556 LEU A CA 1
ATOM 4523 C C . LEU A 1 556 ? -2.235 2.196 -19.470 1.00 90.38 556 LEU A C 1
ATOM 4525 O O . LEU A 1 556 ? -3.400 1.901 -19.743 1.00 90.38 556 LEU A O 1
ATOM 4529 N N . LYS A 1 557 ? -1.695 3.377 -19.796 1.00 93.50 557 LYS A N 1
ATOM 4530 C CA . LYS A 1 557 ? -2.444 4.446 -20.471 1.00 93.50 557 LYS A CA 1
ATOM 4531 C C . LYS A 1 557 ? -2.945 4.015 -21.853 1.00 93.50 557 LYS A C 1
ATOM 4533 O O . LYS A 1 557 ? -4.095 4.249 -22.207 1.00 93.50 557 LYS A O 1
ATOM 4538 N N . MET A 1 558 ? -2.095 3.348 -22.634 1.00 95.50 558 MET A N 1
ATOM 4539 C CA . MET A 1 558 ? -2.462 2.839 -23.958 1.00 95.50 558 MET A CA 1
ATOM 4540 C C . MET A 1 558 ? -3.550 1.755 -23.895 1.00 95.50 558 MET A C 1
ATOM 4542 O O . MET A 1 558 ? -4.426 1.720 -24.757 1.00 95.50 558 MET A O 1
ATOM 4546 N N . VAL A 1 559 ? -3.514 0.867 -22.900 1.00 92.12 559 VAL A N 1
ATOM 4547 C CA . VAL A 1 559 ? -4.487 -0.220 -22.724 1.00 92.12 559 VAL A CA 1
ATOM 4548 C C . VAL A 1 559 ? -5.863 0.325 -22.354 1.00 92.12 559 VAL A C 1
ATOM 4550 O O . VAL A 1 559 ? -6.858 -0.191 -22.860 1.00 92.12 559 VAL A O 1
ATOM 4553 N N . GLU A 1 560 ? -5.947 1.376 -21.536 1.00 92.25 560 GLU A N 1
ATOM 4554 C CA . GLU A 1 560 ? -7.217 2.049 -21.230 1.00 92.25 560 GLU A CA 1
ATOM 4555 C C . GLU A 1 560 ? -7.896 2.591 -22.501 1.00 92.25 560 GLU A C 1
ATOM 4557 O O . GLU A 1 560 ? -9.081 2.339 -22.745 1.00 92.25 560 GLU A O 1
ATOM 4562 N N . ASP A 1 561 ? -7.128 3.232 -23.381 1.00 95.56 561 ASP A N 1
ATOM 4563 C CA . ASP A 1 561 ? -7.652 3.729 -24.653 1.00 95.56 561 ASP A CA 1
ATOM 4564 C C . ASP A 1 561 ? -7.976 2.585 -25.634 1.00 95.56 561 ASP A C 1
ATOM 4566 O O . ASP A 1 561 ? -9.000 2.617 -26.329 1.00 95.56 561 ASP A O 1
ATOM 4570 N N . LEU A 1 562 ? -7.158 1.525 -25.660 1.00 94.50 562 LEU A N 1
ATOM 4571 C CA . LEU A 1 562 ? -7.423 0.318 -26.449 1.00 94.50 562 LEU A CA 1
ATOM 4572 C C . LEU A 1 562 ? -8.717 -0.379 -26.013 1.00 94.50 562 LEU A C 1
ATOM 4574 O O . LEU A 1 562 ? -9.423 -0.886 -26.882 1.00 94.50 562 LEU A O 1
ATOM 4578 N N . LYS A 1 563 ? -9.063 -0.383 -24.715 1.00 91.81 563 LYS A N 1
ATOM 4579 C CA . LYS A 1 563 ? -10.342 -0.927 -24.205 1.00 91.81 563 LYS A CA 1
ATOM 4580 C C . LYS A 1 563 ? -11.552 -0.245 -24.827 1.00 91.81 563 LYS A C 1
ATOM 4582 O O . LYS A 1 563 ? -12.587 -0.876 -25.014 1.00 91.81 563 LYS A O 1
ATOM 4587 N N . THR A 1 564 ? -11.405 1.025 -25.190 1.00 93.69 564 THR A N 1
ATOM 4588 C CA . THR A 1 564 ? -12.457 1.797 -25.856 1.00 93.69 564 THR A CA 1
ATOM 4589 C C . THR A 1 564 ? -12.420 1.627 -27.379 1.00 93.69 564 THR A C 1
ATOM 4591 O O . THR A 1 564 ? -13.460 1.681 -28.036 1.00 93.69 564 THR A O 1
ATOM 4594 N N . ALA A 1 565 ? -11.232 1.435 -27.959 1.00 95.44 565 ALA A N 1
ATOM 4595 C CA . ALA A 1 565 ? -11.029 1.419 -29.408 1.00 95.44 565 ALA A CA 1
ATOM 4596 C C . ALA A 1 565 ? -11.089 0.024 -30.062 1.00 95.44 565 ALA A C 1
ATOM 4598 O O . ALA A 1 565 ? -11.326 -0.063 -31.270 1.00 95.44 565 ALA A O 1
ATOM 4599 N N . CYS A 1 566 ? -10.856 -1.046 -29.302 1.00 94.38 566 CYS A N 1
ATOM 4600 C CA . CYS A 1 566 ? -10.740 -2.421 -29.788 1.00 94.38 566 CYS A CA 1
ATOM 4601 C C . CYS A 1 566 ? -11.711 -3.367 -29.068 1.00 94.38 566 CYS A C 1
ATOM 4603 O O . CYS A 1 566 ? -12.034 -3.171 -27.900 1.00 94.38 566 CYS A O 1
ATOM 4605 N N . ASP A 1 567 ? -12.129 -4.441 -29.745 1.00 85.69 567 ASP A N 1
ATOM 4606 C CA . ASP A 1 567 ? -12.956 -5.488 -29.134 1.00 85.69 567 ASP A CA 1
ATOM 4607 C C . ASP A 1 567 ? -12.141 -6.281 -28.094 1.00 85.69 567 ASP A C 1
ATOM 4609 O O . ASP A 1 567 ? -11.279 -7.093 -28.447 1.00 85.69 567 ASP A O 1
ATOM 4613 N N . PHE A 1 568 ? -12.430 -6.068 -26.807 1.00 83.38 568 PHE A N 1
ATOM 4614 C CA . PHE A 1 568 ? -11.862 -6.844 -25.702 1.00 83.38 568 PHE A CA 1
ATOM 4615 C C . PHE A 1 568 ? -12.636 -8.149 -25.505 1.00 83.38 568 PHE A C 1
ATOM 4617 O O . PHE A 1 568 ? -13.837 -8.150 -25.233 1.00 83.38 568 PHE A O 1
ATOM 4624 N N . LYS A 1 569 ? -11.943 -9.287 -25.622 1.00 76.25 569 LYS A N 1
ATOM 4625 C CA . LYS A 1 569 ? -12.533 -10.610 -25.369 1.00 76.25 569 LYS A CA 1
ATOM 4626 C C . LYS A 1 569 ? -12.154 -11.099 -23.973 1.00 76.25 569 LYS A C 1
ATOM 4628 O O . LYS A 1 569 ? -11.188 -11.843 -23.820 1.00 76.25 569 LYS A O 1
ATOM 4633 N N . GLU A 1 570 ? -12.955 -10.742 -22.971 1.00 70.81 570 GLU A N 1
ATOM 4634 C CA . GLU A 1 570 ? -12.781 -11.218 -21.585 1.00 70.81 570 GLU A CA 1
ATOM 4635 C C . GLU A 1 570 ? -12.808 -12.753 -21.484 1.00 70.81 570 GLU A C 1
ATOM 4637 O O . GLU A 1 570 ? -12.045 -13.347 -20.729 1.00 70.81 570 GLU A O 1
ATOM 4642 N N . SER A 1 571 ? -13.609 -13.425 -22.320 1.00 57.12 571 SER A N 1
ATOM 4643 C CA . SER A 1 571 ? -13.807 -14.880 -22.262 1.00 57.12 571 SER A CA 1
ATOM 4644 C C . SER A 1 571 ? -12.569 -15.721 -22.604 1.00 57.12 571 SER A C 1
ATOM 4646 O O . SER A 1 571 ? -12.586 -16.930 -22.394 1.00 57.12 571 SER A O 1
ATOM 4648 N N . MET A 1 572 ? -11.508 -15.133 -23.170 1.00 57.69 572 MET A N 1
ATOM 4649 C CA . MET A 1 572 ? -10.235 -15.845 -23.378 1.00 57.69 572 MET A CA 1
ATOM 4650 C C . MET A 1 572 ? -9.288 -15.730 -22.176 1.00 57.69 572 MET A C 1
ATOM 4652 O O . MET A 1 572 ? -8.331 -16.504 -22.082 1.00 57.69 572 MET A O 1
ATOM 4656 N N . GLY A 1 573 ? -9.600 -14.838 -21.229 1.00 55.78 573 GLY A N 1
ATOM 4657 C CA . GLY A 1 573 ? -8.845 -14.628 -19.999 1.00 55.78 573 GLY A CA 1
ATOM 4658 C C . GLY A 1 573 ? -8.775 -15.871 -19.114 1.00 55.78 573 GLY A C 1
ATOM 4659 O O . GLY A 1 573 ? -7.733 -16.124 -18.530 1.00 55.78 573 GLY A O 1
ATOM 4660 N N . GLU A 1 574 ? -9.785 -16.746 -19.103 1.00 54.78 574 GLU A N 1
ATOM 4661 C CA . GLU A 1 574 ? -9.723 -17.992 -18.312 1.00 54.78 574 GLU A CA 1
ATOM 4662 C C . GLU A 1 574 ? -8.592 -18.936 -18.757 1.00 54.78 574 GLU A C 1
ATOM 4664 O O . GLU A 1 574 ? -8.002 -19.650 -17.945 1.00 54.78 574 GLU A O 1
ATOM 4669 N N . ARG A 1 575 ? -8.249 -18.945 -20.052 1.00 50.88 575 ARG A N 1
ATOM 4670 C CA . ARG A 1 575 ? -7.218 -19.847 -20.586 1.00 50.88 575 ARG A CA 1
ATOM 4671 C C . ARG A 1 575 ? -5.806 -19.337 -20.293 1.00 50.88 575 ARG A C 1
ATOM 4673 O O . ARG A 1 575 ? -4.880 -20.128 -20.103 1.00 50.88 575 ARG A O 1
ATOM 4680 N N . PHE A 1 576 ? -5.642 -18.023 -20.202 1.00 50.62 576 PHE A N 1
ATOM 4681 C CA . PHE A 1 576 ? -4.332 -17.379 -20.237 1.00 50.62 576 PHE A CA 1
ATOM 4682 C C . PHE A 1 576 ? -4.034 -16.475 -19.032 1.00 50.62 576 PHE A C 1
ATOM 4684 O O . PHE A 1 576 ? -2.868 -16.303 -18.706 1.00 50.62 576 PHE A O 1
ATOM 4691 N N . GLY A 1 577 ? -5.042 -16.058 -18.269 1.00 58.81 577 GLY A N 1
ATOM 4692 C CA . GLY A 1 577 ? -4.920 -15.335 -16.999 1.00 58.81 577 GLY A CA 1
ATOM 4693 C C . GLY A 1 577 ? -5.029 -13.809 -17.082 1.00 58.81 577 GLY A C 1
ATOM 4694 O O . GLY A 1 577 ? -4.939 -13.186 -16.041 1.00 58.81 577 GLY A O 1
ATOM 4695 N N . ALA A 1 578 ? -5.223 -13.223 -18.271 1.00 67.19 578 ALA A N 1
ATOM 4696 C CA . ALA A 1 578 ? -5.327 -11.773 -18.485 1.00 67.19 578 ALA A CA 1
ATOM 4697 C C . ALA A 1 578 ? -6.210 -11.463 -19.718 1.00 67.19 578 ALA A C 1
ATOM 4699 O O . ALA A 1 578 ? -6.386 -12.345 -20.569 1.00 67.19 578 ALA A O 1
ATOM 4700 N N . PRO A 1 579 ? -6.786 -10.255 -19.859 1.00 73.88 579 PRO A N 1
ATOM 4701 C CA . PRO A 1 579 ? -7.528 -9.861 -21.058 1.00 73.88 579 PRO A CA 1
ATOM 4702 C C . PRO A 1 579 ? -6.625 -9.782 -22.305 1.00 73.88 579 PRO A C 1
ATOM 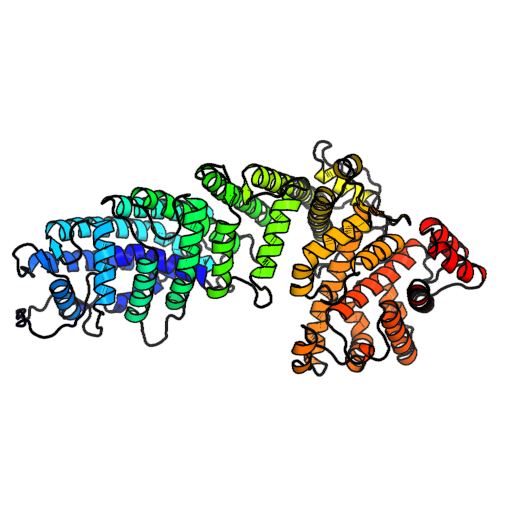4704 O O . PRO A 1 579 ? -5.475 -9.351 -22.239 1.00 73.88 579 PRO A O 1
ATOM 4707 N N . PHE A 1 580 ? -7.171 -10.174 -23.462 1.00 84.75 580 PHE A N 1
ATOM 4708 C CA . PHE A 1 580 ? -6.481 -10.146 -24.759 1.00 84.75 580 PHE A CA 1
ATOM 4709 C C . PHE A 1 580 ? -7.119 -9.150 -25.719 1.00 84.75 580 PHE A C 1
ATOM 4711 O O . PHE A 1 580 ? -8.346 -9.022 -25.783 1.00 84.75 580 PHE A O 1
ATOM 4718 N N . ILE A 1 581 ? -6.272 -8.519 -26.531 1.00 90.25 581 ILE A N 1
ATOM 4719 C CA . ILE A 1 581 ? -6.657 -7.527 -27.536 1.00 90.25 581 ILE A CA 1
ATOM 4720 C C . ILE A 1 581 ? -6.302 -8.064 -28.919 1.00 90.25 581 ILE A C 1
ATOM 4722 O O . ILE A 1 581 ? -5.214 -8.605 -29.115 1.00 90.25 581 ILE A O 1
ATOM 4726 N N . GLN A 1 582 ? -7.198 -7.913 -29.896 1.00 92.88 582 GLN A N 1
ATOM 4727 C CA . GLN A 1 582 ? -6.922 -8.338 -31.269 1.00 92.88 582 GLN A CA 1
ATOM 4728 C C . GLN A 1 582 ? -5.700 -7.591 -31.832 1.00 92.88 582 GLN A C 1
ATOM 4730 O O . GLN A 1 582 ? -5.712 -6.363 -31.949 1.00 92.88 582 GLN A O 1
ATOM 4735 N N . GLY A 1 583 ? -4.662 -8.329 -32.226 1.00 92.69 583 GLY A N 1
ATOM 4736 C CA . GLY A 1 583 ? -3.367 -7.773 -32.616 1.00 92.69 583 GLY A CA 1
ATOM 4737 C C . GLY A 1 583 ? -3.431 -6.846 -33.831 1.00 92.69 583 GLY A C 1
ATOM 4738 O O . GLY A 1 583 ? -2.760 -5.817 -33.845 1.00 92.69 583 GLY A O 1
ATOM 4739 N N . ASP A 1 584 ? -4.301 -7.123 -34.810 1.00 94.06 584 ASP A N 1
ATOM 4740 C CA . ASP A 1 584 ? -4.554 -6.205 -35.935 1.00 94.06 584 ASP A CA 1
ATOM 4741 C C . ASP A 1 584 ? -5.097 -4.845 -35.469 1.00 94.06 584 ASP A C 1
ATOM 4743 O O . ASP A 1 584 ? -4.701 -3.796 -35.986 1.00 94.06 584 ASP A O 1
ATOM 4747 N N . CYS A 1 585 ? -5.995 -4.854 -34.476 1.00 95.50 585 CYS A N 1
ATOM 4748 C CA . CYS A 1 585 ? -6.547 -3.627 -33.911 1.00 95.50 585 CYS A CA 1
ATOM 4749 C C . CYS A 1 585 ? -5.464 -2.846 -33.168 1.00 95.50 585 CYS A C 1
ATOM 4751 O O . CYS A 1 585 ? -5.301 -1.653 -33.422 1.00 95.50 585 CYS A O 1
ATOM 4753 N N . VAL A 1 586 ? -4.662 -3.531 -32.345 1.00 95.31 586 VAL A N 1
ATOM 4754 C CA . VAL A 1 586 ? -3.518 -2.936 -31.640 1.00 95.31 586 VAL A CA 1
ATOM 4755 C C . VAL A 1 586 ? -2.541 -2.291 -32.620 1.00 95.31 586 VAL A C 1
ATOM 4757 O O . VAL A 1 586 ? -2.222 -1.114 -32.471 1.00 95.31 586 VAL A O 1
ATOM 4760 N N . ARG A 1 587 ? -2.088 -3.012 -33.657 1.00 94.44 587 ARG A N 1
ATOM 4761 C CA . ARG A 1 587 ? -1.124 -2.482 -34.640 1.00 94.44 587 ARG A CA 1
ATOM 4762 C C . ARG A 1 587 ? -1.644 -1.224 -35.327 1.00 94.44 587 ARG A C 1
ATOM 4764 O O . ARG A 1 587 ? -0.925 -0.228 -35.441 1.00 94.44 587 ARG A O 1
ATOM 4771 N N . LYS A 1 588 ? -2.913 -1.247 -35.746 1.00 95.69 588 LYS A N 1
ATOM 4772 C CA . LYS A 1 588 ? -3.579 -0.094 -36.356 1.00 95.69 588 LYS A CA 1
ATOM 4773 C C . LYS A 1 588 ? -3.694 1.075 -35.376 1.00 95.69 588 LYS A C 1
ATOM 4775 O O . LYS A 1 588 ? -3.398 2.205 -35.758 1.00 95.69 588 LYS A O 1
ATOM 4780 N N . PHE A 1 589 ? -4.105 0.807 -34.139 1.00 96.50 589 PHE A N 1
ATOM 4781 C CA . PHE A 1 589 ? -4.273 1.812 -33.095 1.00 96.50 589 PHE A CA 1
ATOM 4782 C C . PHE A 1 589 ? -2.944 2.488 -32.745 1.00 96.50 589 PHE A C 1
ATOM 4784 O O . PHE A 1 589 ? -2.858 3.716 -32.784 1.00 96.50 589 PHE A O 1
ATOM 4791 N N . ILE A 1 590 ? -1.892 1.701 -32.497 1.00 96.12 590 ILE A N 1
ATOM 4792 C CA . ILE A 1 590 ? -0.539 2.204 -32.240 1.00 96.12 590 ILE A CA 1
ATOM 4793 C C . ILE A 1 590 ? -0.060 3.033 -33.430 1.00 96.12 590 ILE A C 1
ATOM 4795 O O . ILE A 1 590 ? 0.420 4.142 -33.238 1.00 96.12 590 ILE A O 1
ATOM 4799 N N . GLY A 1 591 ? -0.239 2.564 -34.670 1.00 95.06 591 GLY A N 1
ATOM 4800 C CA . GLY A 1 591 ? 0.176 3.326 -35.853 1.00 95.06 591 GLY A CA 1
ATOM 4801 C C . GLY A 1 591 ? -0.519 4.684 -36.007 1.00 95.06 591 GLY A C 1
ATOM 4802 O O . GLY A 1 591 ? 0.086 5.620 -36.526 1.00 95.06 591 GLY A O 1
ATOM 4803 N N . GLN A 1 592 ? -1.766 4.811 -35.546 1.00 96.38 592 GLN A N 1
ATOM 4804 C CA . GLN A 1 592 ? -2.528 6.064 -35.593 1.00 96.38 592 GLN A CA 1
ATOM 4805 C C . GLN A 1 592 ? -2.201 7.009 -34.432 1.00 96.38 592 GLN A C 1
ATOM 4807 O O . GLN A 1 592 ? -2.251 8.224 -34.612 1.00 96.38 592 GLN A O 1
ATOM 4812 N N . ASN A 1 593 ? -1.845 6.461 -33.269 1.00 97.62 593 ASN A N 1
ATOM 4813 C CA . ASN A 1 593 ? -1.655 7.212 -32.028 1.00 97.62 593 ASN A CA 1
ATOM 4814 C C . ASN A 1 593 ? -0.203 7.184 -31.520 1.00 97.62 593 ASN A C 1
ATOM 4816 O O . ASN A 1 593 ? 0.056 7.563 -30.384 1.00 97.62 593 ASN A O 1
ATOM 4820 N N . PHE A 1 594 ? 0.763 6.767 -32.343 1.00 97.06 594 PHE A N 1
ATOM 4821 C CA . PHE A 1 594 ? 2.150 6.558 -31.913 1.00 97.06 594 PHE A CA 1
ATOM 4822 C C . PHE A 1 594 ? 2.749 7.799 -31.240 1.00 97.06 594 PHE A C 1
ATOM 4824 O O . PHE A 1 594 ? 3.301 7.724 -30.145 1.00 97.06 594 PHE A O 1
ATOM 4831 N N . ALA A 1 595 ? 2.568 8.966 -31.862 1.00 97.12 595 ALA A N 1
ATOM 4832 C CA . ALA A 1 595 ? 3.058 10.233 -31.335 1.00 97.12 595 ALA A CA 1
ATOM 4833 C C . ALA A 1 595 ? 2.413 10.630 -29.996 1.00 97.12 595 ALA A C 1
ATOM 4835 O O . ALA A 1 595 ? 3.033 11.362 -29.237 1.00 97.12 595 ALA A O 1
ATOM 4836 N N . LEU A 1 596 ? 1.197 10.164 -29.686 1.00 96.12 596 LEU A N 1
ATOM 4837 C CA . LEU A 1 596 ? 0.543 10.450 -28.406 1.00 96.12 596 LEU A CA 1
ATOM 4838 C C . LEU A 1 596 ? 1.294 9.767 -27.257 1.00 96.12 596 LEU A C 1
ATOM 4840 O O . LEU A 1 596 ? 1.655 10.421 -26.278 1.00 96.12 596 LEU A O 1
ATOM 4844 N N . TYR A 1 597 ? 1.577 8.472 -27.404 1.00 96.56 597 TYR A N 1
ATOM 4845 C CA . TYR A 1 597 ? 2.185 7.663 -26.345 1.00 96.56 597 TYR A CA 1
ATOM 4846 C C . TYR A 1 597 ? 3.707 7.801 -26.281 1.00 96.56 597 TYR A C 1
ATOM 4848 O O . TYR A 1 597 ? 4.261 7.821 -25.187 1.00 96.56 597 TYR A O 1
ATOM 4856 N N . TYR A 1 598 ? 4.378 7.965 -27.425 1.00 96.69 598 TYR A N 1
ATOM 4857 C CA . TYR A 1 598 ? 5.843 7.945 -27.526 1.00 96.69 598 TYR A CA 1
ATOM 4858 C C . TYR A 1 598 ? 6.479 9.319 -27.781 1.00 96.69 598 TYR A C 1
ATOM 4860 O O . TYR A 1 598 ? 7.618 9.390 -28.230 1.00 96.69 598 TYR A O 1
ATOM 4868 N N . HIS A 1 599 ? 5.801 10.435 -27.487 1.00 95.44 599 HIS A N 1
ATOM 4869 C CA . HIS A 1 599 ? 6.386 11.779 -27.663 1.00 95.44 599 HIS A CA 1
ATOM 4870 C C . HIS A 1 599 ? 7.659 12.031 -26.832 1.00 95.44 599 HIS A C 1
ATOM 4872 O O . HIS A 1 599 ? 8.434 12.922 -27.172 1.00 95.44 599 HIS A O 1
ATOM 4878 N N . HIS A 1 600 ? 7.892 11.244 -25.777 1.00 93.12 600 HIS A N 1
ATOM 4879 C CA . HIS A 1 600 ? 9.128 11.234 -24.987 1.00 93.12 600 HIS A CA 1
ATOM 4880 C C . HIS A 1 600 ? 10.321 10.583 -25.722 1.00 93.12 600 HIS A C 1
ATOM 4882 O O . HIS A 1 600 ? 11.456 10.694 -25.264 1.00 93.12 600 HIS A O 1
ATOM 4888 N N . LEU A 1 601 ? 10.074 9.948 -26.878 1.00 94.81 601 LEU A N 1
ATOM 4889 C CA . LEU A 1 601 ? 11.063 9.429 -27.831 1.00 94.81 601 LEU A CA 1
ATOM 4890 C C . LEU A 1 601 ? 10.983 10.227 -29.155 1.00 94.81 601 LEU A C 1
ATOM 4892 O O . LEU A 1 601 ? 10.552 9.690 -30.183 1.00 94.81 601 LEU A O 1
ATOM 4896 N N . PRO A 1 602 ? 11.340 11.525 -29.173 1.00 94.19 602 PRO A N 1
ATOM 4897 C CA . PRO A 1 602 ? 11.117 12.410 -30.317 1.00 94.19 602 PRO A CA 1
ATOM 4898 C C . PRO A 1 602 ? 11.704 11.897 -31.638 1.00 94.19 602 PRO A C 1
ATOM 4900 O O . PRO A 1 602 ? 11.064 12.046 -32.681 1.00 94.19 602 PRO A O 1
ATOM 4903 N N . GLU A 1 603 ? 12.884 11.270 -31.633 1.00 92.75 603 GLU A N 1
ATOM 4904 C CA . GLU A 1 603 ? 13.467 10.738 -32.872 1.00 92.75 603 GLU A CA 1
ATOM 4905 C C . GLU A 1 603 ? 12.780 9.449 -33.344 1.00 92.75 603 GLU A C 1
ATOM 4907 O O . GLU A 1 603 ? 12.618 9.260 -34.550 1.00 92.75 603 GLU A O 1
ATOM 4912 N N . MET A 1 604 ? 12.276 8.608 -32.433 1.00 93.94 604 MET A N 1
ATOM 4913 C CA . MET A 1 604 ? 11.441 7.456 -32.793 1.00 93.94 604 MET A CA 1
ATOM 4914 C C . MET A 1 604 ? 10.108 7.904 -33.412 1.00 93.94 604 MET A C 1
ATOM 4916 O O . MET A 1 604 ? 9.651 7.325 -34.399 1.00 93.94 604 MET A O 1
ATOM 4920 N N . VAL A 1 605 ? 9.497 8.974 -32.892 1.00 96.00 605 VAL A N 1
ATOM 4921 C CA . VAL A 1 605 ? 8.279 9.562 -33.478 1.00 96.00 605 VAL A CA 1
ATOM 4922 C C . VAL A 1 605 ? 8.555 10.138 -34.866 1.00 96.00 605 VAL A C 1
ATOM 4924 O O . VAL A 1 605 ? 7.797 9.869 -35.798 1.00 96.00 605 VAL A O 1
ATOM 4927 N N . LYS A 1 606 ? 9.653 10.883 -35.046 1.00 94.62 606 LYS A N 1
ATOM 4928 C CA . LYS A 1 606 ? 10.064 11.383 -36.372 1.00 94.62 606 LYS A CA 1
ATOM 4929 C C . LYS A 1 606 ? 10.315 10.237 -37.350 1.00 94.62 606 LYS A C 1
ATOM 4931 O O . LYS A 1 606 ? 9.895 10.316 -38.504 1.00 94.62 606 LYS A O 1
ATOM 4936 N N . PHE A 1 607 ? 10.968 9.172 -36.887 1.00 92.88 607 PHE A N 1
ATOM 4937 C CA . PHE A 1 607 ? 11.197 7.966 -37.671 1.00 92.88 607 PHE A CA 1
ATOM 4938 C C . PHE A 1 607 ? 9.873 7.327 -38.112 1.00 92.88 607 PHE A C 1
ATOM 4940 O O . PHE A 1 607 ? 9.685 7.094 -39.304 1.00 92.88 607 PHE A O 1
ATOM 4947 N N . GLN A 1 608 ? 8.921 7.136 -37.192 1.00 95.06 608 GLN A N 1
ATOM 4948 C CA . GLN A 1 608 ? 7.594 6.590 -37.495 1.00 95.06 608 GLN A CA 1
ATOM 4949 C C . GLN A 1 608 ? 6.836 7.429 -38.531 1.00 95.06 608 GLN A C 1
ATOM 4951 O O . GLN A 1 608 ? 6.276 6.876 -39.476 1.00 95.06 608 GLN A O 1
ATOM 4956 N N . GLN A 1 609 ? 6.853 8.756 -38.392 1.00 95.50 609 GLN A N 1
ATOM 4957 C CA . GLN A 1 609 ? 6.188 9.678 -39.320 1.00 95.50 609 GLN A CA 1
ATOM 4958 C C . GLN A 1 609 ? 6.794 9.656 -40.732 1.00 95.50 609 GLN A C 1
ATOM 4960 O O . GLN A 1 609 ? 6.119 10.017 -41.696 1.00 95.50 609 GLN A O 1
ATOM 4965 N N . GLY A 1 610 ? 8.058 9.240 -40.862 1.00 94.56 610 GLY A N 1
ATOM 4966 C CA . GLY A 1 610 ? 8.737 9.066 -42.145 1.00 94.56 610 GLY A CA 1
ATOM 4967 C C . GLY A 1 610 ? 8.356 7.787 -42.896 1.00 94.56 610 GLY A C 1
ATOM 4968 O O . GLY A 1 610 ? 8.671 7.674 -44.081 1.00 94.56 610 GLY A O 1
ATOM 4969 N N . LEU A 1 611 ? 7.682 6.834 -42.243 1.00 93.75 611 LEU A N 1
ATOM 4970 C CA . LEU A 1 611 ? 7.296 5.551 -42.829 1.00 93.75 611 LEU A CA 1
ATOM 4971 C C . LEU A 1 611 ? 5.880 5.598 -43.413 1.00 93.75 611 LEU A C 1
ATOM 4973 O O . LEU A 1 611 ? 4.961 6.201 -42.858 1.00 93.75 611 LEU A O 1
ATOM 4977 N N . SER A 1 612 ? 5.656 4.889 -44.522 1.00 95.31 612 SER A N 1
ATOM 4978 C CA . SER A 1 612 ? 4.293 4.603 -44.975 1.00 95.31 612 SER A CA 1
ATOM 4979 C C . SER A 1 612 ? 3.587 3.649 -44.004 1.00 95.31 612 SER A C 1
ATOM 4981 O O . SER A 1 612 ? 4.221 2.842 -43.327 1.00 95.31 612 SER A O 1
ATOM 4983 N N . SER A 1 613 ? 2.249 3.655 -43.986 1.00 92.62 613 SER A N 1
ATOM 4984 C CA . SER A 1 613 ? 1.465 2.750 -43.125 1.00 92.62 613 SER A CA 1
ATOM 4985 C C . SER A 1 613 ? 1.835 1.268 -43.303 1.00 92.62 613 SER A C 1
ATOM 4987 O O . SER A 1 613 ? 1.813 0.520 -42.331 1.00 92.62 613 SER A O 1
ATOM 4989 N N . LYS A 1 614 ? 2.217 0.849 -44.519 1.00 93.75 614 LYS A N 1
ATOM 4990 C CA . LYS A 1 614 ? 2.652 -0.526 -44.806 1.00 93.75 614 LYS A CA 1
ATOM 4991 C C . LYS A 1 614 ? 4.053 -0.826 -44.261 1.00 93.75 614 LYS A C 1
ATOM 4993 O O . LYS A 1 614 ? 4.311 -1.942 -43.822 1.00 93.75 614 LYS A O 1
ATOM 4998 N N . GLU A 1 615 ? 4.967 0.138 -44.328 1.00 92.75 615 GLU A N 1
ATOM 4999 C CA . GLU A 1 615 ? 6.313 -0.006 -43.759 1.00 92.75 615 GLU A CA 1
ATOM 5000 C C . GLU A 1 615 ? 6.263 -0.022 -42.234 1.00 92.75 615 GLU A C 1
ATOM 5002 O O . GLU A 1 615 ? 6.930 -0.854 -41.625 1.00 92.75 615 GLU A O 1
ATOM 5007 N N . TRP A 1 616 ? 5.420 0.826 -41.638 1.00 92.12 616 TRP A N 1
ATOM 5008 C CA . TRP A 1 616 ? 5.162 0.826 -40.203 1.00 92.12 616 TRP A CA 1
ATOM 5009 C C . TRP A 1 616 ? 4.606 -0.515 -39.721 1.00 92.12 616 TRP A C 1
ATOM 5011 O O . TRP A 1 616 ? 5.164 -1.107 -38.806 1.00 92.12 616 TRP A O 1
ATOM 5021 N N . ASP A 1 617 ? 3.556 -1.030 -40.365 1.00 90.31 617 ASP A N 1
ATOM 5022 C CA . ASP A 1 617 ? 2.950 -2.318 -40.001 1.00 90.31 617 ASP A CA 1
ATOM 5023 C C . ASP A 1 617 ? 3.956 -3.479 -40.099 1.00 90.31 617 ASP A C 1
ATOM 5025 O O . ASP A 1 617 ? 4.061 -4.315 -39.199 1.00 90.31 617 ASP A O 1
ATOM 5029 N N . LYS A 1 618 ? 4.786 -3.476 -41.151 1.00 89.50 618 LYS A N 1
ATOM 5030 C CA . LYS A 1 618 ? 5.884 -4.437 -41.305 1.00 89.50 618 LYS A CA 1
ATOM 5031 C C . LYS A 1 618 ? 6.928 -4.300 -40.195 1.00 89.50 618 LYS A C 1
ATOM 5033 O O . LYS A 1 618 ? 7.418 -5.315 -39.708 1.00 89.50 618 LYS A O 1
ATOM 5038 N N . MET A 1 619 ? 7.303 -3.075 -39.830 1.00 91.56 619 MET A N 1
ATOM 5039 C CA . MET A 1 619 ? 8.271 -2.822 -38.763 1.00 91.56 619 MET A CA 1
ATOM 5040 C C . MET A 1 619 ? 7.718 -3.290 -37.417 1.00 91.56 619 MET A C 1
ATOM 5042 O O . MET A 1 619 ? 8.384 -4.049 -36.723 1.00 91.56 619 MET A O 1
ATOM 5046 N N . LEU A 1 620 ? 6.480 -2.923 -37.092 1.00 90.75 620 LEU A N 1
ATOM 5047 C CA . LEU A 1 620 ? 5.838 -3.293 -35.838 1.00 90.75 620 LEU A CA 1
ATOM 5048 C C . LEU A 1 620 ? 5.658 -4.813 -35.720 1.00 90.75 620 LEU A C 1
ATOM 5050 O O . LEU A 1 620 ? 5.918 -5.385 -34.667 1.00 90.75 620 LEU A O 1
ATOM 5054 N N . SER A 1 621 ? 5.312 -5.489 -36.819 1.00 88.31 621 SER A N 1
ATOM 5055 C CA . SER A 1 621 ? 5.279 -6.958 -36.867 1.00 88.31 621 SER A CA 1
ATOM 5056 C C . SER A 1 621 ? 6.653 -7.565 -36.570 1.00 88.31 621 SER A C 1
ATOM 5058 O O . SER A 1 621 ? 6.754 -8.504 -35.790 1.00 88.31 621 SER A O 1
ATOM 5060 N N . LYS A 1 622 ? 7.731 -6.997 -37.126 1.00 89.06 622 LYS A N 1
ATOM 5061 C CA . LYS A 1 622 ? 9.101 -7.430 -36.815 1.00 89.06 622 LYS A CA 1
ATOM 5062 C C . LYS A 1 622 ? 9.508 -7.137 -35.376 1.00 89.06 622 LYS A C 1
ATOM 5064 O O . LYS A 1 622 ? 10.228 -7.943 -34.805 1.00 89.06 622 LYS A O 1
ATOM 5069 N N . ALA A 1 623 ? 9.054 -6.029 -34.794 1.00 89.88 623 ALA A N 1
ATOM 5070 C CA . ALA A 1 623 ? 9.285 -5.740 -33.384 1.00 89.88 623 ALA A CA 1
ATOM 5071 C C . ALA A 1 623 ? 8.653 -6.825 -32.501 1.00 89.88 623 ALA A C 1
ATOM 5073 O O . ALA A 1 623 ? 9.324 -7.351 -31.624 1.00 89.88 623 ALA A O 1
ATOM 5074 N N . PHE A 1 624 ? 7.422 -7.258 -32.791 1.00 89.06 624 PHE A N 1
ATOM 5075 C CA . PHE A 1 624 ? 6.824 -8.390 -32.075 1.00 89.06 624 PHE A CA 1
ATOM 5076 C C . PHE A 1 624 ? 7.577 -9.709 -32.294 1.00 89.06 624 PHE A C 1
ATOM 5078 O O . PHE A 1 624 ? 7.778 -10.459 -31.344 1.00 89.06 624 PHE A O 1
ATOM 5085 N N . VAL A 1 625 ? 8.063 -9.977 -33.509 1.00 87.38 625 VAL A N 1
ATOM 5086 C CA . VAL A 1 625 ? 8.931 -11.143 -33.755 1.00 87.38 625 VAL A CA 1
ATOM 5087 C C . VAL A 1 625 ? 10.239 -11.039 -32.957 1.00 87.38 625 VAL A C 1
ATOM 5089 O O . VAL A 1 625 ? 10.693 -12.039 -32.411 1.00 87.38 625 VAL A O 1
ATOM 5092 N N . ALA A 1 626 ? 10.815 -9.841 -32.798 1.00 84.62 626 ALA A N 1
ATOM 5093 C CA . ALA A 1 626 ? 11.986 -9.609 -31.944 1.00 84.62 626 ALA A CA 1
ATOM 5094 C C . ALA A 1 626 ? 11.717 -9.842 -30.458 1.00 84.62 626 ALA A C 1
ATOM 5096 O O . ALA A 1 626 ? 12.630 -10.191 -29.716 1.00 84.62 626 ALA A O 1
ATOM 5097 N N . LEU A 1 627 ? 10.464 -9.720 -30.031 1.00 85.12 627 LEU A N 1
ATOM 5098 C CA . LEU A 1 627 ? 10.026 -10.117 -28.697 1.00 85.12 627 LEU A CA 1
ATOM 5099 C C . LEU A 1 627 ? 9.781 -11.630 -28.587 1.00 85.12 627 LEU A C 1
ATOM 5101 O O . LEU A 1 627 ? 9.567 -12.136 -27.491 1.00 85.12 627 LEU A O 1
ATOM 5105 N N . GLY A 1 628 ? 9.920 -12.388 -29.676 1.00 84.69 628 GLY A N 1
ATOM 5106 C CA . GLY A 1 628 ? 9.753 -13.843 -29.707 1.00 84.69 628 GLY A CA 1
ATOM 5107 C C . GLY A 1 628 ? 8.317 -14.299 -29.963 1.00 84.69 628 GLY A C 1
ATOM 5108 O O . GLY A 1 628 ? 8.029 -15.480 -29.786 1.00 84.69 628 GLY A O 1
ATOM 5109 N N . LEU A 1 629 ? 7.417 -13.396 -30.377 1.00 85.94 629 LEU A N 1
ATOM 5110 C CA . LEU A 1 629 ? 6.049 -13.781 -30.719 1.00 85.94 629 LEU A CA 1
ATOM 5111 C C . LEU A 1 629 ? 6.027 -14.535 -32.049 1.00 85.94 629 LEU A C 1
ATOM 5113 O O . LEU A 1 629 ? 6.586 -14.084 -33.054 1.00 85.94 629 LEU A O 1
ATOM 5117 N N . LYS A 1 630 ? 5.321 -15.663 -32.060 1.00 87.69 630 LYS A N 1
ATOM 5118 C CA . LYS A 1 630 ? 5.012 -16.420 -33.277 1.00 87.69 630 LYS A CA 1
ATOM 5119 C C . LYS A 1 630 ? 3.848 -15.785 -34.031 1.00 87.69 630 LYS A C 1
ATOM 5121 O O . LYS A 1 630 ? 3.033 -15.072 -33.451 1.00 87.69 630 LYS A O 1
ATOM 5126 N N . ASP A 1 631 ? 3.728 -16.094 -35.322 1.00 84.88 631 ASP A N 1
ATOM 5127 C CA . ASP A 1 631 ? 2.666 -15.553 -36.183 1.00 84.88 631 ASP A CA 1
ATOM 5128 C C . ASP A 1 631 ? 1.247 -15.791 -35.627 1.00 84.88 631 ASP A C 1
ATOM 5130 O O . ASP A 1 631 ? 0.373 -14.945 -35.806 1.00 84.88 631 ASP A O 1
ATOM 5134 N N . ASP A 1 632 ? 1.005 -16.912 -34.938 1.00 83.25 632 ASP A N 1
ATOM 5135 C CA . ASP A 1 632 ? -0.280 -17.219 -34.298 1.00 83.25 632 ASP A CA 1
ATOM 5136 C C . ASP A 1 632 ? -0.525 -16.419 -33.007 1.00 83.25 632 ASP A C 1
ATOM 5138 O O . ASP A 1 632 ? -1.668 -16.091 -32.689 1.00 83.25 632 ASP A O 1
ATOM 5142 N N . GLU A 1 633 ? 0.533 -16.022 -32.301 1.00 84.19 633 GLU A N 1
ATOM 5143 C CA . GLU A 1 633 ? 0.460 -15.154 -31.118 1.00 84.19 633 GLU A CA 1
ATOM 5144 C C . GLU A 1 633 ? 0.233 -13.680 -31.500 1.00 84.19 633 GLU A C 1
ATOM 5146 O O . GLU A 1 633 ? -0.260 -12.893 -30.696 1.00 84.19 633 GLU A O 1
ATOM 5151 N N . LEU A 1 634 ? 0.502 -13.296 -32.753 1.00 87.25 634 LEU A N 1
ATOM 5152 C CA . LEU A 1 634 ? 0.208 -11.952 -33.267 1.00 87.25 634 LEU A CA 1
ATOM 5153 C C . LEU A 1 634 ? -1.289 -11.684 -33.476 1.00 87.25 634 LEU A C 1
ATOM 5155 O O . LEU A 1 634 ? -1.655 -10.536 -33.758 1.00 87.25 634 LEU A O 1
ATOM 5159 N N . GLU A 1 635 ? -2.146 -12.709 -33.387 1.00 90.50 635 GLU A N 1
ATOM 5160 C CA . GLU A 1 635 ? -3.601 -12.548 -33.485 1.00 90.50 635 GLU A CA 1
ATOM 5161 C C . GLU A 1 635 ? -4.177 -11.901 -32.219 1.00 90.50 635 GLU A C 1
ATOM 5163 O O . GLU A 1 635 ? -5.098 -11.085 -32.312 1.00 90.50 635 GLU A O 1
ATOM 5168 N N . TYR A 1 636 ? -3.608 -12.208 -31.049 1.00 89.81 636 TYR A N 1
ATOM 5169 C CA . TYR A 1 636 ? -4.078 -11.718 -29.756 1.00 89.81 636 TYR A CA 1
ATOM 5170 C C . TYR A 1 636 ? -2.908 -11.367 -28.845 1.00 89.81 636 TYR A C 1
ATOM 5172 O O . TYR A 1 636 ? -2.115 -12.226 -28.474 1.00 89.81 636 TYR A O 1
ATOM 5180 N N . LEU A 1 637 ? -2.849 -10.109 -28.424 1.00 90.69 637 LEU A N 1
ATOM 5181 C CA . LEU A 1 637 ? -1.783 -9.595 -27.572 1.00 90.69 637 LEU A CA 1
ATOM 5182 C C . LEU A 1 637 ? -2.292 -9.412 -26.141 1.00 90.69 637 LEU A C 1
ATOM 5184 O O . LEU A 1 637 ? -3.396 -8.898 -25.934 1.00 90.69 637 LEU A O 1
ATOM 5188 N N . SER A 1 638 ? -1.482 -9.830 -25.168 1.00 88.69 638 SER A N 1
ATOM 5189 C CA . SER A 1 638 ? -1.696 -9.533 -23.750 1.00 88.69 638 SER A CA 1
ATOM 5190 C C . SER A 1 638 ? -1.083 -8.180 -23.381 1.00 88.69 638 SER A C 1
ATOM 5192 O O . SER A 1 638 ? -0.226 -7.657 -24.098 1.00 88.69 638 SER A O 1
ATOM 5194 N N . GLN A 1 639 ? -1.484 -7.628 -22.233 1.00 88.75 639 GLN A N 1
ATOM 5195 C CA . GLN A 1 639 ? -0.893 -6.407 -21.682 1.00 88.75 639 GLN A CA 1
ATOM 5196 C C . GLN A 1 639 ? 0.626 -6.538 -21.490 1.00 88.75 639 GLN A C 1
ATOM 5198 O O . GLN A 1 639 ? 1.360 -5.652 -21.920 1.00 88.75 639 GLN A O 1
ATOM 5203 N N . ALA A 1 640 ? 1.107 -7.666 -20.954 1.00 87.44 640 ALA A N 1
ATOM 5204 C CA . ALA A 1 640 ? 2.539 -7.923 -20.773 1.00 87.44 640 ALA A CA 1
ATOM 5205 C C . ALA A 1 640 ? 3.333 -7.791 -22.090 1.00 87.44 640 ALA A C 1
ATOM 5207 O O . ALA A 1 640 ? 4.381 -7.150 -22.120 1.00 87.44 640 ALA A O 1
ATOM 5208 N N . ARG A 1 641 ? 2.796 -8.284 -23.219 1.00 90.62 641 ARG A N 1
ATOM 5209 C CA . ARG A 1 641 ? 3.451 -8.132 -24.536 1.00 90.62 641 ARG A CA 1
ATOM 5210 C C . ARG A 1 641 ? 3.498 -6.686 -25.027 1.00 90.62 641 ARG A C 1
ATOM 5212 O O . ARG A 1 641 ? 4.408 -6.314 -25.763 1.00 90.62 641 ARG A O 1
ATOM 5219 N N . LEU A 1 642 ? 2.531 -5.858 -24.637 1.00 93.31 642 LEU A N 1
ATOM 5220 C CA . LEU A 1 642 ? 2.549 -4.427 -24.947 1.00 93.31 642 LEU A CA 1
ATOM 5221 C C . LEU A 1 642 ? 3.562 -3.669 -24.078 1.00 93.31 642 LEU A C 1
ATOM 5223 O O . LEU A 1 642 ? 4.206 -2.745 -24.582 1.00 93.31 642 LEU A O 1
ATOM 5227 N N . VAL A 1 643 ? 3.754 -4.095 -22.823 1.00 91.31 643 VAL A N 1
ATOM 5228 C CA . VAL A 1 643 ? 4.830 -3.587 -21.957 1.00 91.31 643 VAL A CA 1
ATOM 5229 C C . VAL A 1 643 ? 6.182 -3.899 -22.588 1.00 91.31 643 VAL A C 1
ATOM 5231 O O . VAL A 1 643 ? 6.962 -2.978 -22.822 1.00 91.31 643 VAL A O 1
ATOM 5234 N N . GLU A 1 644 ? 6.426 -5.160 -22.956 1.00 91.75 644 GLU A N 1
ATOM 5235 C CA . GLU A 1 644 ? 7.655 -5.588 -23.636 1.00 91.75 644 GLU A CA 1
ATOM 5236 C C . GLU A 1 644 ? 7.922 -4.784 -24.916 1.00 91.75 644 GLU A C 1
ATOM 5238 O O . GLU A 1 644 ? 9.046 -4.339 -25.139 1.00 91.75 644 GLU A O 1
ATOM 5243 N N . LEU A 1 645 ? 6.893 -4.522 -25.732 1.00 94.69 645 LEU A N 1
ATOM 5244 C CA . LEU A 1 645 ? 7.019 -3.668 -26.916 1.00 94.69 645 LEU A CA 1
ATOM 5245 C C . LEU A 1 645 ? 7.442 -2.241 -26.559 1.00 94.69 645 LEU A C 1
ATOM 5247 O O . LEU A 1 645 ? 8.348 -1.697 -27.189 1.00 94.69 645 LEU A O 1
ATOM 5251 N N . SER A 1 646 ? 6.799 -1.627 -25.567 1.00 95.88 646 SER A N 1
ATOM 5252 C CA . SER A 1 646 ? 7.120 -0.259 -25.151 1.00 95.88 646 SER A CA 1
ATOM 5253 C C . SER A 1 646 ? 8.552 -0.146 -24.630 1.00 95.88 646 SER A C 1
ATOM 5255 O O . SER A 1 646 ? 9.262 0.795 -24.987 1.00 95.88 646 SER A O 1
ATOM 5257 N N . VAL A 1 647 ? 8.989 -1.128 -23.840 1.00 95.00 647 VAL A N 1
ATOM 5258 C CA . VAL A 1 647 ? 10.364 -1.232 -23.340 1.00 95.00 647 VAL A CA 1
ATOM 5259 C C . VAL A 1 647 ? 11.350 -1.452 -24.493 1.00 95.00 647 VAL A C 1
ATOM 5261 O O . VAL A 1 647 ? 12.352 -0.749 -24.597 1.00 95.00 647 VAL A O 1
ATOM 5264 N N . PHE A 1 648 ? 11.043 -2.352 -25.429 1.00 95.06 648 PHE A N 1
ATOM 5265 C CA . PHE A 1 648 ? 11.899 -2.622 -26.585 1.00 95.06 648 PHE A CA 1
ATOM 5266 C C . PHE A 1 648 ? 12.092 -1.392 -27.484 1.00 95.06 648 PHE A C 1
ATOM 5268 O O . PHE A 1 648 ? 13.194 -1.141 -27.970 1.00 95.06 648 PHE A O 1
ATOM 5275 N N . LEU A 1 649 ? 11.060 -0.568 -27.678 1.00 94.69 649 LEU A N 1
ATOM 5276 C CA . LEU A 1 649 ? 11.205 0.684 -28.427 1.00 94.69 649 LEU A CA 1
ATOM 5277 C C . LEU A 1 649 ? 12.139 1.683 -27.720 1.00 94.69 649 LEU A C 1
ATOM 5279 O O . LEU A 1 649 ? 12.915 2.364 -28.394 1.00 94.69 649 LEU A O 1
ATOM 5283 N N . GLN A 1 650 ? 12.124 1.734 -26.383 1.00 94.94 650 GLN A N 1
ATOM 5284 C CA . GLN A 1 650 ? 13.084 2.526 -25.598 1.00 94.94 650 GLN A CA 1
ATOM 5285 C C . GLN A 1 650 ? 14.507 1.968 -25.712 1.00 94.94 650 GLN A C 1
ATOM 5287 O O . GLN A 1 650 ? 15.464 2.739 -25.790 1.00 94.94 650 GLN A O 1
ATOM 5292 N N . TYR A 1 651 ? 14.659 0.644 -25.783 1.00 94.19 651 TYR A N 1
ATOM 5293 C CA . TYR A 1 651 ? 15.949 -0.013 -26.002 1.00 94.19 651 TYR A CA 1
ATOM 5294 C C . TYR A 1 651 ? 16.549 0.318 -27.360 1.00 94.19 651 TYR A C 1
ATOM 5296 O O . TYR A 1 651 ? 17.730 0.657 -27.435 1.00 94.19 651 TYR A O 1
ATOM 5304 N N . VAL A 1 652 ? 15.741 0.284 -28.423 1.00 92.44 652 VAL A N 1
ATOM 5305 C CA . VAL A 1 652 ? 16.182 0.705 -29.758 1.00 92.44 652 VAL A CA 1
ATOM 5306 C C . VAL A 1 652 ? 16.663 2.151 -29.708 1.00 92.44 652 VAL A C 1
ATOM 5308 O O . VAL A 1 652 ? 17.759 2.443 -30.179 1.00 92.44 652 VAL A O 1
ATOM 5311 N N . GLU A 1 653 ? 15.891 3.048 -29.096 1.00 92.56 653 GLU A N 1
ATOM 5312 C CA . GLU A 1 653 ? 16.262 4.460 -29.009 1.00 92.56 653 GLU A CA 1
ATOM 5313 C C . GLU A 1 653 ? 17.538 4.676 -28.184 1.00 92.56 653 GLU A C 1
ATOM 5315 O O . GLU A 1 653 ? 18.435 5.403 -28.605 1.00 92.56 653 GLU A O 1
ATOM 5320 N N . THR A 1 654 ? 17.672 3.972 -27.061 1.00 92.00 654 THR A N 1
ATOM 5321 C CA . THR A 1 654 ? 18.876 3.994 -26.224 1.00 92.00 654 THR A CA 1
ATOM 5322 C C . THR A 1 654 ? 20.108 3.493 -26.980 1.00 92.00 654 THR A C 1
ATOM 5324 O O . THR A 1 654 ? 21.186 4.083 -26.891 1.00 92.00 654 THR A O 1
ATOM 5327 N N . PHE A 1 655 ? 19.958 2.422 -27.759 1.00 91.50 655 PHE A N 1
ATOM 5328 C CA . PHE A 1 655 ? 21.045 1.856 -28.549 1.00 91.50 655 PHE A CA 1
ATOM 5329 C C . PHE A 1 655 ? 21.530 2.838 -29.619 1.00 91.50 655 PHE A C 1
ATOM 5331 O O . PHE A 1 655 ? 22.733 3.070 -29.744 1.00 91.50 655 PHE A O 1
ATOM 5338 N N . VAL A 1 656 ? 20.608 3.468 -30.359 1.00 91.94 656 VAL A N 1
ATOM 5339 C CA . VAL A 1 656 ? 20.990 4.492 -31.342 1.00 91.94 656 VAL A CA 1
ATOM 5340 C C . VAL A 1 656 ? 21.608 5.696 -30.621 1.00 91.94 656 VAL A C 1
ATOM 5342 O O . VAL A 1 656 ? 22.627 6.196 -31.083 1.00 91.94 656 VAL A O 1
ATOM 5345 N N . LEU A 1 657 ? 21.076 6.143 -29.475 1.00 89.44 657 LEU A N 1
ATOM 5346 C CA . LEU A 1 657 ? 21.623 7.282 -28.712 1.00 89.44 657 LEU A CA 1
ATOM 5347 C C . LEU A 1 657 ? 23.069 7.069 -28.282 1.00 89.44 657 LEU A C 1
ATOM 5349 O O . LEU A 1 657 ? 23.855 8.013 -28.206 1.00 89.44 657 LEU A O 1
ATOM 5353 N N . ARG A 1 658 ? 23.407 5.819 -27.986 1.00 89.12 658 ARG A N 1
ATOM 5354 C CA . ARG A 1 658 ? 24.720 5.432 -27.498 1.00 89.12 658 ARG A CA 1
ATOM 5355 C C . ARG A 1 658 ? 25.784 5.363 -28.587 1.00 89.12 658 ARG A C 1
ATOM 5357 O O . ARG A 1 658 ? 26.946 5.658 -28.304 1.00 89.12 658 ARG A O 1
ATOM 5364 N N . PHE A 1 659 ? 25.409 4.916 -29.782 1.00 91.69 659 PHE A N 1
ATOM 5365 C CA . PHE A 1 659 ? 26.366 4.572 -30.833 1.00 91.69 659 PHE A CA 1
ATOM 5366 C C . PHE A 1 659 ? 26.315 5.494 -32.053 1.00 91.69 659 PHE A C 1
ATOM 5368 O O . PHE A 1 659 ? 27.306 5.564 -32.771 1.00 91.69 659 PHE A O 1
ATOM 5375 N N . ASP A 1 660 ? 25.225 6.230 -32.284 1.00 91.69 660 ASP A N 1
ATOM 5376 C CA . ASP A 1 660 ? 25.113 7.213 -33.372 1.00 91.69 660 ASP A CA 1
ATOM 5377 C C . ASP A 1 660 ? 25.843 8.511 -33.001 1.00 91.69 660 ASP A C 1
ATOM 5379 O O . ASP A 1 660 ? 25.245 9.546 -32.692 1.00 91.69 660 ASP A O 1
ATOM 5383 N N . HIS A 1 661 ? 27.175 8.442 -33.013 1.00 90.44 661 HIS A N 1
ATOM 5384 C CA . HIS A 1 661 ? 28.079 9.544 -32.677 1.00 90.44 661 HIS A CA 1
ATOM 5385 C C . HIS A 1 661 ? 27.863 10.768 -33.569 1.00 90.44 661 HIS A C 1
ATOM 5387 O O . HIS A 1 661 ? 28.166 11.892 -33.165 1.00 90.44 661 HIS A O 1
ATOM 5393 N N . ASN A 1 662 ? 27.369 10.559 -34.790 1.00 90.56 662 ASN A N 1
ATOM 5394 C CA . ASN A 1 662 ? 27.129 11.624 -35.757 1.00 90.56 662 ASN A CA 1
ATOM 5395 C C . ASN A 1 662 ? 25.670 12.140 -35.779 1.00 90.56 662 ASN A C 1
ATOM 5397 O O . ASN A 1 662 ? 25.399 13.137 -36.452 1.00 90.56 662 ASN A O 1
ATOM 5401 N N . GLN A 1 663 ? 24.776 11.513 -35.007 1.00 88.75 663 GLN A N 1
ATOM 5402 C CA . GLN A 1 663 ? 23.383 11.913 -34.782 1.00 88.75 663 GLN A CA 1
ATOM 5403 C C . GLN A 1 663 ? 22.538 11.994 -36.065 1.00 88.75 663 GLN A C 1
ATOM 5405 O O . GLN A 1 663 ? 21.668 12.860 -36.193 1.00 88.75 663 GLN A O 1
ATOM 5410 N N . ASN A 1 664 ? 22.790 11.124 -37.048 1.00 88.31 664 ASN A N 1
ATOM 5411 C CA . ASN A 1 664 ? 22.008 11.095 -38.293 1.00 88.31 664 ASN A CA 1
ATOM 5412 C C . ASN A 1 664 ? 20.826 10.105 -38.260 1.00 88.31 664 ASN A C 1
ATOM 5414 O O . ASN A 1 664 ? 20.112 9.961 -39.257 1.00 88.31 664 ASN A O 1
ATOM 5418 N N . GLY A 1 665 ? 20.625 9.419 -37.135 1.00 85.19 665 GLY A N 1
ATOM 5419 C CA . GLY A 1 665 ? 19.620 8.387 -36.921 1.00 85.19 665 GLY A CA 1
ATOM 5420 C C . GLY A 1 665 ? 19.977 7.016 -37.503 1.00 85.19 665 GLY A C 1
ATOM 5421 O O . GLY A 1 665 ? 19.085 6.169 -37.606 1.00 85.19 665 GLY A O 1
ATOM 5422 N N . LYS A 1 666 ? 21.232 6.802 -37.916 1.00 88.81 666 LYS A N 1
ATOM 5423 C CA . LYS A 1 666 ? 21.751 5.565 -38.514 1.00 88.81 666 LYS A CA 1
ATOM 5424 C C . LYS A 1 666 ? 23.124 5.231 -37.951 1.00 88.81 666 LYS A C 1
ATOM 5426 O O . LYS A 1 666 ? 23.972 6.101 -37.814 1.00 88.81 666 LYS A O 1
ATOM 5431 N N . LEU A 1 667 ? 23.376 3.943 -37.751 1.00 85.56 667 LEU A N 1
ATOM 5432 C CA . LEU A 1 667 ? 24.680 3.454 -37.324 1.00 85.56 667 LEU A CA 1
ATOM 5433 C C . LEU A 1 667 ? 25.544 3.123 -38.544 1.00 85.56 667 LEU A C 1
ATOM 5435 O O . LEU A 1 667 ? 25.243 2.212 -39.323 1.00 85.56 667 LEU A O 1
ATOM 5439 N N . ALA A 1 668 ? 26.621 3.883 -38.723 1.00 90.62 668 ALA A N 1
ATOM 5440 C CA . ALA A 1 668 ? 27.654 3.630 -39.718 1.00 90.62 668 ALA A CA 1
ATOM 5441 C C . ALA A 1 668 ? 28.571 2.465 -39.297 1.00 90.62 668 ALA A C 1
ATOM 5443 O O . ALA A 1 668 ? 28.631 2.086 -38.131 1.00 90.62 668 ALA A O 1
ATOM 5444 N N . GLY A 1 669 ? 29.360 1.922 -40.231 1.00 87.06 669 GLY A N 1
ATOM 5445 C CA . GLY A 1 669 ? 30.238 0.768 -39.966 1.00 87.06 669 GLY A CA 1
ATOM 5446 C C . GLY A 1 669 ? 31.177 0.936 -38.761 1.00 87.06 669 GLY A C 1
ATOM 5447 O O . GLY A 1 669 ? 31.376 -0.008 -38.000 1.00 87.06 669 GLY A O 1
ATOM 5448 N N . SER A 1 670 ? 31.718 2.138 -38.532 1.00 90.25 670 SER A N 1
ATOM 5449 C CA . SER A 1 670 ? 32.561 2.420 -37.360 1.00 90.25 670 SER A CA 1
ATOM 5450 C C . SER A 1 670 ? 31.778 2.461 -36.047 1.00 90.25 670 SER A C 1
ATOM 5452 O O . SER A 1 670 ? 32.286 2.014 -35.027 1.00 90.25 670 SER A O 1
ATOM 5454 N N . GLU A 1 671 ? 30.548 2.971 -36.073 1.00 90.25 671 GLU A N 1
ATOM 5455 C CA . GLU A 1 671 ? 29.647 3.033 -34.914 1.00 90.25 671 GLU A CA 1
ATOM 5456 C C . GLU A 1 671 ? 29.159 1.631 -34.538 1.00 90.25 671 GLU A C 1
ATOM 5458 O O . GLU A 1 671 ? 29.152 1.262 -33.370 1.00 90.25 671 GLU A O 1
ATOM 5463 N N . LEU A 1 672 ? 28.864 0.804 -35.543 1.00 86.38 672 LEU A N 1
ATOM 5464 C CA . LEU A 1 672 ? 28.562 -0.615 -35.359 1.00 86.38 672 LEU A CA 1
ATOM 5465 C C . LEU A 1 672 ? 29.760 -1.396 -34.827 1.00 86.38 672 LEU A C 1
ATOM 5467 O O . LEU A 1 672 ? 29.573 -2.308 -34.034 1.00 86.38 672 LEU A O 1
ATOM 5471 N N . THR A 1 673 ? 30.981 -1.054 -35.244 1.00 85.69 673 THR A N 1
ATOM 5472 C CA . THR A 1 673 ? 32.194 -1.687 -34.703 1.00 85.69 673 THR A CA 1
ATOM 5473 C C . THR A 1 673 ? 32.382 -1.314 -33.230 1.00 85.69 673 THR A C 1
ATOM 5475 O O . THR A 1 673 ? 32.634 -2.195 -32.418 1.00 85.69 673 THR A O 1
ATOM 5478 N N . ASP A 1 674 ? 32.170 -0.045 -32.855 1.00 88.94 674 ASP A N 1
ATOM 5479 C CA . ASP A 1 674 ? 32.157 0.374 -31.443 1.00 88.94 674 ASP A CA 1
ATOM 5480 C C . ASP A 1 674 ? 31.062 -0.360 -30.647 1.00 88.94 674 ASP A C 1
ATOM 5482 O O . ASP A 1 674 ? 31.305 -0.823 -29.532 1.00 88.94 674 ASP A O 1
ATOM 5486 N N . ALA A 1 675 ? 29.878 -0.548 -31.240 1.00 87.81 675 ALA A N 1
ATOM 5487 C CA . ALA A 1 675 ? 28.815 -1.348 -30.639 1.00 87.81 675 ALA A CA 1
ATOM 5488 C C . ALA A 1 675 ? 29.231 -2.808 -30.435 1.00 87.81 675 ALA A C 1
ATOM 5490 O O . ALA A 1 675 ? 29.106 -3.321 -29.328 1.00 87.81 675 ALA A O 1
ATOM 5491 N N . VAL A 1 676 ? 29.787 -3.458 -31.462 1.00 84.44 676 VAL A N 1
ATOM 5492 C CA . VAL A 1 676 ? 30.324 -4.829 -31.405 1.00 84.44 676 VAL A CA 1
ATOM 5493 C C . VAL A 1 676 ? 31.347 -4.978 -30.282 1.00 84.44 676 VAL A C 1
ATOM 5495 O O . VAL A 1 676 ? 31.255 -5.921 -29.494 1.00 84.44 676 VAL A O 1
ATOM 5498 N N . ASP A 1 677 ? 32.305 -4.054 -30.209 1.00 86.44 677 ASP A N 1
ATOM 5499 C CA . ASP A 1 677 ? 33.424 -4.121 -29.273 1.00 86.44 677 ASP A CA 1
ATOM 5500 C C . ASP A 1 677 ? 32.963 -3.952 -27.820 1.00 86.44 677 ASP A C 1
ATOM 5502 O O . ASP A 1 677 ? 33.440 -4.669 -26.939 1.00 86.44 677 ASP A O 1
ATOM 5506 N N . LYS A 1 678 ? 32.011 -3.044 -27.562 1.00 85.12 678 LYS A N 1
ATOM 5507 C CA . LYS A 1 678 ? 31.455 -2.832 -26.213 1.00 85.12 678 LYS A CA 1
ATOM 5508 C C . LYS A 1 678 ? 30.504 -3.937 -25.776 1.00 85.12 678 LYS A C 1
ATOM 5510 O O . LYS A 1 678 ? 30.431 -4.248 -24.594 1.00 85.12 678 LYS A O 1
ATOM 5515 N N . VAL A 1 679 ? 29.767 -4.513 -26.717 1.00 79.69 679 VAL A N 1
ATOM 5516 C CA . VAL A 1 679 ? 28.784 -5.563 -26.451 1.00 79.69 679 VAL A CA 1
ATOM 5517 C C . VAL A 1 679 ? 29.446 -6.933 -26.237 1.00 79.69 679 VAL A C 1
ATOM 5519 O O . VAL A 1 679 ? 29.003 -7.724 -25.399 1.00 79.69 679 VAL A O 1
ATOM 5522 N N . GLY A 1 680 ? 30.510 -7.225 -26.990 1.00 79.88 680 GLY A N 1
ATOM 5523 C CA . GLY A 1 680 ? 31.269 -8.470 -26.896 1.00 79.88 680 GLY A CA 1
ATOM 5524 C C . GLY A 1 680 ? 30.468 -9.754 -27.191 1.00 79.88 680 GLY A C 1
ATOM 5525 O O . GLY A 1 680 ? 29.323 -9.745 -27.645 1.00 79.88 680 GLY A O 1
ATOM 5526 N N . GLY A 1 681 ? 31.102 -10.907 -26.948 1.00 76.38 681 GLY A N 1
ATOM 5527 C CA . GLY A 1 681 ? 30.460 -12.229 -27.003 1.00 76.38 681 GLY A CA 1
ATOM 5528 C C . GLY A 1 681 ? 30.008 -12.712 -28.393 1.00 76.38 681 GLY A C 1
ATOM 5529 O O . GLY A 1 681 ? 30.481 -12.259 -29.439 1.00 76.38 681 GLY A O 1
ATOM 5530 N N . SER A 1 682 ? 29.087 -13.684 -28.405 1.00 66.81 682 SER A N 1
ATOM 5531 C CA . SER A 1 682 ? 28.474 -14.231 -29.631 1.00 66.81 682 SER A CA 1
ATOM 5532 C C . SER A 1 682 ? 27.704 -13.167 -30.421 1.00 66.81 682 SER A C 1
ATOM 5534 O O . SER A 1 682 ? 27.692 -13.185 -31.651 1.00 66.81 682 SER A O 1
ATOM 5536 N N . TRP A 1 683 ? 27.133 -12.192 -29.719 1.00 66.69 683 TRP A N 1
ATOM 5537 C CA . TRP A 1 683 ? 26.394 -11.072 -30.292 1.00 66.69 683 TRP A CA 1
ATOM 5538 C C . TRP A 1 683 ? 27.290 -10.094 -31.049 1.00 66.69 683 TRP A C 1
ATOM 5540 O O . TRP A 1 683 ? 26.964 -9.727 -32.177 1.00 66.69 683 TRP A O 1
ATOM 5550 N N . GLY A 1 684 ? 28.463 -9.755 -30.503 1.00 68.25 684 GLY A N 1
ATOM 5551 C CA . GLY A 1 684 ? 29.475 -8.992 -31.234 1.00 68.25 684 GLY A CA 1
ATOM 5552 C C . GLY A 1 684 ? 29.880 -9.681 -32.544 1.00 68.25 684 GLY A C 1
ATOM 5553 O O . GLY A 1 684 ? 30.038 -9.030 -33.574 1.00 68.25 684 GLY A O 1
ATOM 5554 N N . SER A 1 685 ? 29.939 -11.017 -32.554 1.00 68.06 685 SER A N 1
ATOM 5555 C CA . SER A 1 685 ? 30.240 -11.778 -33.777 1.00 68.06 685 SER A CA 1
ATOM 5556 C C . SER A 1 685 ? 29.137 -11.646 -34.835 1.00 68.06 685 SER A C 1
ATOM 5558 O O . SER A 1 685 ? 29.449 -11.445 -36.007 1.00 68.06 685 SER A O 1
ATOM 5560 N N . LEU A 1 686 ? 27.860 -11.686 -34.449 1.00 67.31 686 LEU A N 1
ATOM 5561 C CA . LEU A 1 686 ? 26.735 -11.483 -35.372 1.00 67.31 686 LEU A CA 1
ATOM 5562 C C . LEU A 1 686 ? 26.666 -10.042 -35.904 1.00 67.31 686 LEU A C 1
ATOM 5564 O O . LEU A 1 686 ? 26.536 -9.837 -37.112 1.00 67.31 686 LEU A O 1
ATOM 5568 N N . LEU A 1 687 ? 26.844 -9.047 -35.030 1.00 68.19 687 LEU A N 1
ATOM 5569 C CA . LEU A 1 687 ? 26.902 -7.638 -35.425 1.00 68.19 687 LEU A CA 1
ATOM 5570 C C . LEU A 1 687 ? 28.092 -7.356 -36.363 1.00 68.19 687 LEU A C 1
ATOM 5572 O O . LEU A 1 687 ? 27.952 -6.585 -37.312 1.00 68.19 687 LEU A O 1
ATOM 5576 N N . SER A 1 688 ? 29.234 -8.032 -36.179 1.00 67.56 688 SER A N 1
ATOM 5577 C CA . SER A 1 688 ? 30.426 -7.861 -37.029 1.00 67.56 688 SER A CA 1
ATOM 5578 C C . SER A 1 688 ? 30.202 -8.287 -38.488 1.00 67.56 688 SER A C 1
ATOM 5580 O O . SER A 1 688 ? 30.734 -7.669 -39.417 1.00 67.56 688 SER A O 1
ATOM 5582 N N . ILE A 1 689 ? 29.356 -9.303 -38.704 1.00 68.50 689 ILE A N 1
ATOM 5583 C CA . ILE A 1 689 ? 28.983 -9.777 -40.042 1.00 68.50 689 ILE A CA 1
ATOM 5584 C C . ILE A 1 689 ? 28.144 -8.708 -40.756 1.00 68.50 689 ILE A C 1
ATOM 5586 O O . ILE A 1 689 ? 28.377 -8.440 -41.935 1.00 68.50 689 ILE A O 1
ATOM 5590 N N . GLY A 1 690 ? 27.224 -8.049 -40.043 1.00 61.81 690 GLY A N 1
ATOM 5591 C CA . GLY A 1 690 ? 26.424 -6.944 -40.579 1.00 61.81 690 GLY A CA 1
ATOM 5592 C C . GLY A 1 690 ? 27.233 -5.662 -40.814 1.00 61.81 690 GLY A C 1
ATOM 5593 O O . GLY A 1 690 ? 27.119 -5.041 -41.873 1.00 61.81 690 GLY A O 1
ATOM 5594 N N . ALA A 1 691 ? 28.103 -5.301 -39.865 1.00 62.16 691 ALA A N 1
ATOM 5595 C CA . ALA A 1 691 ? 28.887 -4.061 -39.868 1.00 62.16 691 ALA A CA 1
ATOM 5596 C C . ALA A 1 691 ? 29.853 -3.934 -41.057 1.00 62.16 691 ALA A C 1
ATOM 5598 O O . ALA A 1 691 ? 30.195 -2.828 -41.474 1.00 62.16 691 ALA A O 1
ATOM 5599 N N . THR A 1 692 ? 30.281 -5.063 -41.630 1.00 58.75 692 THR A N 1
ATOM 5600 C CA . THR A 1 692 ? 31.220 -5.079 -42.762 1.00 58.75 692 THR A CA 1
ATOM 5601 C C . THR A 1 692 ? 30.561 -4.640 -44.081 1.00 58.75 692 THR A C 1
ATOM 5603 O O . THR A 1 692 ? 31.263 -4.247 -45.014 1.00 58.75 692 THR A O 1
ATOM 5606 N N . PHE A 1 693 ? 29.224 -4.674 -44.180 1.00 49.22 693 PHE A N 1
ATOM 5607 C CA . PHE A 1 693 ? 28.521 -4.505 -45.458 1.00 49.22 693 PHE A CA 1
ATOM 5608 C C . PHE A 1 693 ? 27.400 -3.454 -45.462 1.00 49.22 693 PHE A C 1
ATOM 5610 O O . PHE A 1 693 ? 27.031 -3.008 -46.550 1.00 49.22 693 PHE A O 1
ATOM 5617 N N . PHE A 1 694 ? 26.882 -3.025 -44.304 1.00 70.25 694 PHE A N 1
ATOM 5618 C CA . PHE A 1 694 ? 25.683 -2.179 -44.235 1.00 70.25 694 PHE A CA 1
ATOM 5619 C C . PHE A 1 694 ? 25.790 -1.059 -43.187 1.00 70.25 694 PHE A C 1
ATOM 5621 O O . PHE A 1 694 ? 26.449 -1.206 -42.160 1.00 70.25 694 PHE A O 1
ATOM 5628 N N . SER A 1 695 ? 25.125 0.069 -43.455 1.00 70.69 695 SER A N 1
ATOM 5629 C CA . SER A 1 695 ? 24.688 1.020 -42.422 1.00 70.69 695 SER A CA 1
ATOM 5630 C C . SER A 1 695 ? 23.298 0.605 -41.963 1.00 70.69 695 SER A C 1
ATOM 5632 O O . SER A 1 695 ? 22.506 0.269 -42.839 1.00 70.69 695 SER A O 1
ATOM 5634 N N . PHE A 1 696 ? 22.995 0.679 -40.668 1.00 76.56 696 PHE A N 1
ATOM 5635 C CA . PHE A 1 696 ? 21.687 0.276 -40.142 1.00 76.56 696 PHE A CA 1
ATOM 5636 C C . PHE A 1 696 ? 20.876 1.498 -39.704 1.00 76.56 696 PHE A C 1
ATOM 5638 O O . PHE A 1 696 ? 21.332 2.272 -38.861 1.00 76.56 696 PHE A O 1
ATOM 5645 N N . ASP A 1 697 ? 19.677 1.673 -40.255 1.00 80.75 697 ASP A N 1
ATOM 5646 C CA . ASP A 1 697 ? 18.651 2.542 -39.665 1.00 80.75 697 ASP A CA 1
ATOM 5647 C C . ASP A 1 697 ? 17.825 1.819 -38.577 1.00 80.75 697 ASP A C 1
ATOM 5649 O O . ASP A 1 697 ? 18.030 0.636 -38.299 1.00 80.75 697 ASP A O 1
ATOM 5653 N N . ARG A 1 698 ? 16.877 2.518 -37.933 1.00 78.81 698 ARG A N 1
ATOM 5654 C CA . ARG A 1 698 ? 16.034 1.942 -36.864 1.00 78.81 698 ARG A CA 1
ATOM 5655 C C . ARG A 1 698 ? 15.212 0.723 -37.321 1.00 78.81 698 ARG A C 1
ATOM 5657 O O . ARG A 1 698 ? 15.069 -0.218 -36.546 1.00 78.81 698 ARG A O 1
ATOM 5664 N N . ALA A 1 699 ? 14.694 0.686 -38.554 1.00 73.25 699 ALA A N 1
ATOM 5665 C CA . ALA A 1 699 ? 13.949 -0.480 -39.054 1.00 73.25 699 ALA A CA 1
ATOM 5666 C C . ALA A 1 699 ? 14.878 -1.671 -39.310 1.00 73.25 699 ALA A C 1
ATOM 5668 O O . ALA A 1 699 ? 14.495 -2.824 -39.078 1.00 73.25 699 ALA A O 1
ATOM 5669 N N . GLU A 1 700 ? 16.086 -1.406 -39.797 1.00 81.44 700 GLU A N 1
ATOM 5670 C CA . GLU A 1 700 ? 17.107 -2.429 -40.001 1.00 81.44 700 GLU A CA 1
ATOM 5671 C C . GLU A 1 700 ? 17.624 -2.968 -38.665 1.00 81.44 700 GLU A C 1
ATOM 5673 O O . GLU A 1 700 ? 17.782 -4.177 -38.551 1.00 81.44 700 GLU A O 1
ATOM 5678 N N . LEU A 1 701 ? 17.780 -2.129 -37.634 1.00 76.62 701 LEU A N 1
ATOM 5679 C CA . LEU A 1 701 ? 18.109 -2.569 -36.271 1.00 76.62 701 LEU A CA 1
ATOM 5680 C C . LEU A 1 701 ? 17.008 -3.433 -35.659 1.00 76.62 701 LEU A C 1
ATOM 5682 O O . LEU A 1 701 ? 17.300 -4.493 -35.121 1.00 76.62 701 LEU A O 1
ATOM 5686 N N . ILE A 1 702 ? 15.741 -3.039 -35.791 1.00 74.94 702 ILE A N 1
ATOM 5687 C CA . ILE A 1 702 ? 14.613 -3.851 -35.305 1.00 74.94 702 ILE A CA 1
ATOM 5688 C C . ILE A 1 702 ? 14.559 -5.196 -36.032 1.00 74.94 702 ILE A C 1
ATOM 5690 O O . ILE A 1 702 ? 14.340 -6.233 -35.413 1.00 74.94 702 ILE A O 1
ATOM 5694 N N . THR A 1 703 ? 14.808 -5.196 -37.344 1.00 78.75 703 THR A N 1
ATOM 5695 C CA . THR A 1 703 ? 14.927 -6.436 -38.123 1.00 78.75 703 THR A CA 1
ATOM 5696 C C . THR A 1 703 ? 16.094 -7.285 -37.637 1.00 78.75 703 THR A C 1
ATOM 5698 O O . THR A 1 703 ? 15.935 -8.482 -37.450 1.00 78.75 703 THR A O 1
ATOM 5701 N N . LEU A 1 704 ? 17.249 -6.664 -37.415 1.00 77.62 704 LEU A N 1
ATOM 5702 C CA . LEU A 1 704 ? 18.451 -7.335 -36.952 1.00 77.62 704 LEU A CA 1
ATOM 5703 C C . LEU A 1 704 ? 18.221 -7.969 -35.580 1.00 77.62 704 LEU A C 1
ATOM 5705 O O . LEU A 1 704 ? 18.533 -9.138 -35.405 1.00 77.62 704 LEU A O 1
ATOM 5709 N N . PHE A 1 705 ? 17.612 -7.252 -34.635 1.00 78.75 705 PHE A N 1
ATOM 5710 C CA . PHE A 1 705 ? 17.266 -7.803 -33.326 1.00 78.75 705 PHE A CA 1
ATOM 5711 C C . PHE A 1 705 ? 16.257 -8.954 -33.430 1.00 78.75 705 PHE A C 1
ATOM 5713 O O . PHE A 1 705 ? 16.420 -9.953 -32.729 1.00 78.75 705 PHE A O 1
ATOM 5720 N N . ALA A 1 706 ? 15.291 -8.873 -34.353 1.00 72.12 706 ALA A N 1
ATOM 5721 C CA . ALA A 1 706 ? 14.382 -9.982 -34.648 1.00 72.12 706 ALA A CA 1
ATOM 5722 C C . ALA A 1 706 ? 15.121 -11.225 -35.159 1.00 72.12 706 ALA A C 1
ATOM 5724 O O . ALA A 1 706 ? 14.943 -12.324 -34.634 1.00 72.12 706 ALA A O 1
ATOM 5725 N N . ASP A 1 707 ? 15.995 -11.036 -36.145 1.00 71.31 707 ASP A N 1
ATOM 5726 C CA . ASP A 1 707 ? 16.762 -12.115 -36.763 1.00 71.31 707 ASP A CA 1
ATOM 5727 C C . ASP A 1 707 ? 17.786 -12.716 -35.781 1.00 71.31 707 ASP A C 1
ATOM 5729 O O . ASP A 1 707 ? 18.074 -13.912 -35.825 1.00 71.31 707 ASP A O 1
ATOM 5733 N N . MET A 1 708 ? 18.331 -11.908 -34.866 1.00 64.56 708 MET A N 1
ATOM 5734 C CA . MET A 1 708 ? 19.299 -12.357 -33.865 1.00 64.56 708 MET A CA 1
ATOM 5735 C C . MET A 1 708 ? 18.663 -13.178 -32.743 1.00 64.56 708 MET A C 1
ATOM 5737 O O . MET A 1 708 ? 19.276 -14.160 -32.328 1.00 64.56 708 MET A O 1
ATOM 5741 N N . LYS A 1 709 ? 17.453 -12.837 -32.269 1.00 62.25 709 LYS A N 1
ATOM 5742 C CA . LYS A 1 709 ? 16.757 -13.657 -31.258 1.00 62.25 709 LYS A CA 1
ATOM 5743 C C . LYS A 1 709 ? 16.538 -15.082 -31.776 1.00 62.25 709 LYS A C 1
ATOM 5745 O O . LYS A 1 709 ? 16.872 -16.038 -31.084 1.00 62.25 709 LYS A O 1
ATOM 5750 N N . TRP A 1 710 ? 16.132 -15.210 -33.040 1.00 53.47 710 TRP A N 1
ATOM 5751 C CA . TRP A 1 710 ? 15.963 -16.502 -33.712 1.00 53.47 710 TRP A CA 1
ATOM 5752 C C . TRP A 1 710 ? 17.257 -17.324 -33.847 1.00 53.47 710 TRP A C 1
ATOM 5754 O O . TRP A 1 710 ? 17.197 -18.539 -33.974 1.00 53.47 710 TRP A O 1
ATOM 5764 N N . LEU A 1 711 ? 18.430 -16.682 -33.856 1.00 43.12 711 LEU A N 1
ATOM 5765 C CA . LEU A 1 711 ? 19.726 -17.368 -33.950 1.00 43.12 711 LEU A CA 1
ATOM 5766 C C . LEU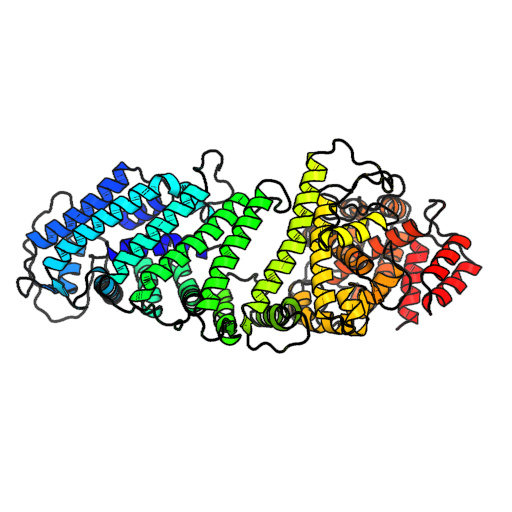 A 1 711 ? 20.283 -17.819 -32.591 1.00 43.12 711 LEU A C 1
ATOM 5768 O O . LEU A 1 711 ? 21.236 -18.601 -32.563 1.00 43.12 711 LEU A O 1
ATOM 5772 N N . VAL A 1 712 ? 19.761 -17.273 -31.490 1.00 48.59 712 VAL A N 1
ATOM 5773 C CA . VAL A 1 712 ? 20.216 -17.562 -30.120 1.00 48.59 712 VAL A CA 1
ATOM 5774 C C . VAL A 1 712 ? 19.340 -18.614 -29.433 1.00 48.59 712 VAL A C 1
ATOM 5776 O O . VAL A 1 712 ? 19.859 -19.351 -28.591 1.00 48.59 712 VAL A O 1
ATOM 5779 N N . GLU A 1 713 ? 18.063 -18.706 -29.807 1.00 46.44 713 GLU A N 1
ATOM 5780 C CA . GLU A 1 713 ? 17.156 -19.824 -29.484 1.00 46.44 713 GLU A CA 1
ATOM 5781 C C . GLU A 1 713 ? 17.422 -21.053 -30.369 1.00 46.44 713 GLU A C 1
ATOM 5783 O O . GLU A 1 713 ? 17.364 -22.187 -29.830 1.00 46.44 713 GLU A O 1
#

Secondary structure (DSSP, 8-state):
--HHHHHHHHHHHHHHHTTS--------S-SPP--------TTTTTTTTTHHHHHHHHHTT-S-HHHHHHHHHHHHHHHHHHHHH---TTSSEEEHHHHHHHHHHHT-TT----HHHHHHHHHHHHHHH-S-SSEEEHHHHHHHHHHHHHHHHHHHHHGGGHHHHTGGGS-TTS--TTPPPHHHHHHHHHHHHHHHHHHHHTT---EEHHHHHHHHHHHHHHH--SS--HHHHHHHTTHHHHHHHHHHHHSS-SSEE-GGGHHHHHHHHHHHHHHHHHHHHHTTTS-TTSHHHHHHHHHHHHHHHHHHHHHHHHSTTSEEEHHHHHHHHHHTGGGT-S-TT--HHHHHHHHHHIIIIITTTSS---SEEEHHHHHHHHHHHHHHHHHHHHHHHHHHH-SSPPPTT-TT----TT-HHHHHHHHHHHS-SS--EE-TT--EE--GGGTTPPPPHHHHHHHHHHHHHHHHHHHHH--SHHHHHHT-EEEHHHHHHHHHHHHHHHHHTTSS-TT-S-HHHHHHHHHHHHSTT--SSSEEEHHHHHHHHHHHHHHHHHHHHHHHHHHHHS-EEGGGHHHHSS-EEEHHHHHHHHHHHHHHH-TTSHHHHHHHHTS-HHHHHHHHHHHHHHTT--TTGGGEEEHHHHHHHHHHHHHHHHHHHHH-TT-SSEE-HHHHHHHHHHH-HHHHHHHHHHHTT--EEHHHHHHHHHHHHHHH-

Foldseek 3Di:
DQQLVQLVLLLLVLLCLLQPPLAADDDDDDDDDDDQDDDQDPPQAPQQVCVLVLSVCQLQLNADLVNLVVNLVSSLVLLVCCLVRPCDPVRFKHFLHNSHVSRCVRYNVPFHADPLLSQLSLVSLCLQQNDDSGIDGSVSSVVSSVSSVLSSVLSSQLSLQSNLLCLVVDDPPDDPPDHDDLVVNLVSQLVSLLVVLVSRLPNFDKFFLVSVLSNLVSVQVRSDDPDRPVNSPLSSLCSQLLLLVCCQQQVDHRGMQTSVCSNVSSSLSSLVSSLVSLCSPQAPPDPCLEDVNVVSVVVSLVSVLVSNQNSLVNHPQSFDFLVSVLSNLVSCVSSVNDDPLDDSVLVSLVVQCLAQFLQVLERHNDRGHHPSSSVSVVVLVCLLSVQSVVLRVCVVPDPDDFAQPDPPPPDPPPGPSSVLLCVLRNQFPADFEADPLLATFFDPVPSGDDHDSVRSNLLSVLLSVQLSLQSRQPPDVVCNVVVFAAALVSLLVVCVSCVSVCVSVVQDFNPDSRVSVVLQVLLQAQFSNHQQDRGNTSSSSSRLVSLLSNLLSLLVVVVVVQVVQFDWDVVCCVVGVAIKTFLVSVLVSCLVCVCVSVVSLVVVVVVSVPDDSVLSSVLLVLLLLLVVDDPVNSRIDGSNSSSVSSSVSSSLSSNCSNQVPVPPQKHALVSLQVSLNRNDDPVSVLSNVVSVPDIDHSSNVSNSSSVVVVVVD

Sequence (713 aa):
MSFRRALCLAVFTLLISGTLTFSLGCVNENQPYVQFTSVTIPGSRICVDHFADSIERYVYAKFSEQEVVEFWDCLNNAVQLLNKYVRGEEQHRFHKNELRDFLQQYFMTDREISDSFLVEIMRVKTLLLGGDLTYMTKVQLDEMRGLFEQAKQITLDLYPHMSVINLPLQDKNSDTSHHPPVDAAIALLSKSLVQIGQMFNKYQGNYEFSNLERLVSEVDDFLIYEDPIDRLKKFSLYVPILAHAKGLLLGSGHESILSHQWVDLFDLAGQAYGITIRFTAHILDEDFTQGEPLHQVDQTVSDLSRILIEGLRRHQDFKFSHAEIEGLLSTLPAADLLPEDFDVSTILATWKILVDKLLASGISNSDGFSMRHMENLLREYDQWFQPQIEINKIFTSIVALPSCGSPLLRFPKSDYGFEEMKRITDCAPWAVRQDEDYRLYLDYNNYSHIPERFSVSTLNWQRALVHLLANAYATDPTRQMNRTGLTEKELGRVYRDLKPLLVALELVDKNDDDYYKDIVRDTRFFMPQSNGNDIVEFTEGVEYYYNVLSGTEITLKMVEDLKTACDFKESMGERFGAPFIQGDCVRKFIGQNFALYYHHLPEMVKFQQGLSSKEWDKMLSKAFVALGLKDDELEYLSQARLVELSVFLQYVETFVLRFDHNQNGKLAGSELTDAVDKVGGSWGSLLSIGATFFSFDRAELITLFADMKWLVE